Protein AF-0000000076627663 (afdb_homodimer)

Nearest PDB structures (foldseek):
  7jxy-assembly2_B  TM=9.330E-01  e=5.631E-22  Homo sapiens
  6ru7-assembly2_B  TM=9.036E-01  e=7.778E-22  Homo sapiens
  8vxd-assembly2_B  TM=8.989E-01  e=1.566E-21  Homo sapiens
  4kb8-assembly3_C  TM=8.930E-01  e=6.984E-22  Homo sapiens
  3uys-assembly6_C-3  TM=9.095E-01  e=4.127E-21  Homo sapiens

Organism: NCBI:txid5963

InterPro domains:
  IPR000719 Protein kinase domain [PF00069] (8-218)
  IPR000719 Protein kinase domain [PS50011] (8-263)
  IPR000719 Protein kinase domain [SM00220] (8-248)
  IPR011009 Protein kinase-like domain superfamily [SSF56112] (4-270)
  IPR050235 Casein kinase 1/Serine/threonine-protein kinase-like [PTHR11909] (21-325)

Solvent-accessible surface area (backbone atoms only — not comparable to full-atom values): 43032 Å² total; per-residue (Å²): 123,65,56,49,89,85,35,35,38,44,75,44,67,65,46,81,52,82,47,35,39,30,26,36,21,35,31,66,84,78,70,40,70,27,26,37,40,32,44,43,96,37,77,62,88,40,49,67,59,37,49,55,54,32,64,45,14,76,77,37,71,30,38,52,30,64,72,47,76,51,71,54,96,89,23,50,32,37,30,27,58,47,62,38,61,27,45,39,57,51,32,56,76,45,52,42,48,48,52,71,24,21,45,51,35,49,48,46,49,48,48,52,28,50,50,50,44,44,71,77,38,35,24,55,68,46,61,45,49,74,27,31,22,25,27,38,78,95,39,50,85,42,52,29,60,48,61,46,73,51,49,37,72,52,47,84,84,58,67,86,33,82,73,37,77,67,84,76,72,42,85,82,26,53,24,68,52,47,75,69,15,28,49,75,32,60,34,38,45,47,28,12,49,30,42,51,47,44,25,38,62,47,46,55,55,94,52,71,87,52,75,37,63,68,58,35,48,54,49,52,62,53,52,54,68,60,74,66,86,49,63,68,59,41,55,42,38,47,44,34,48,53,23,70,68,50,52,70,85,44,77,79,63,54,65,57,55,44,48,53,54,49,49,50,29,58,76,68,70,45,65,66,41,56,71,73,63,53,53,53,48,52,50,43,46,50,47,50,56,51,53,67,62,58,72,82,78,78,83,82,77,82,76,84,83,80,75,87,77,85,80,79,81,89,77,79,86,76,86,85,82,83,80,87,74,79,73,86,65,73,80,69,78,68,78,72,80,71,61,68,68,58,56,58,52,46,52,54,46,47,56,47,46,52,40,37,71,77,40,42,70,59,45,47,42,51,50,42,49,50,47,36,48,51,48,51,44,44,58,55,63,64,100,124,66,54,49,89,85,36,34,38,47,74,44,67,64,46,80,52,82,48,35,40,28,26,36,23,35,30,67,84,78,69,40,68,26,27,38,41,32,45,43,95,35,76,64,88,41,48,68,60,35,49,55,55,32,62,48,13,78,77,37,71,30,37,51,30,63,75,47,74,52,71,55,97,89,23,52,34,38,30,27,58,48,62,39,62,27,47,41,56,52,32,58,75,46,55,44,47,48,52,71,24,22,44,50,36,50,48,45,50,48,49,52,28,51,48,51,45,43,70,77,38,36,24,53,70,46,62,47,49,74,28,30,22,25,27,38,77,95,38,49,86,42,52,29,60,48,60,46,73,52,49,38,70,51,47,82,84,61,66,86,33,82,74,35,78,69,84,76,72,42,84,84,26,53,26,67,50,47,76,68,15,27,50,74,31,60,34,39,47,46,28,12,50,29,44,50,49,45,26,39,61,47,45,53,54,97,51,71,86,52,75,37,64,67,59,36,48,53,50,51,62,53,52,55,68,60,72,65,88,50,63,68,58,41,56,41,38,47,44,34,47,52,25,71,67,50,51,73,86,46,77,79,62,53,66,57,54,44,48,52,52,50,49,48,29,59,76,68,70,45,65,65,38,56,70,74,64,53,53,53,49,51,52,44,48,49,46,51,57,50,57,67,62,56,71,82,76,80,82,85,75,83,74,80,85,78,77,91,82,83,89,83,88,89,88,75,93,79,82,90,80,85,79,89,74,78,73,84,64,72,79,68,77,69,75,75,79,73,63,70,70,61,59,60,53,49,53,54,47,48,56,46,48,51,40,37,72,76,39,44,69,58,45,49,40,51,51,42,50,51,47,34,48,50,48,51,44,44,58,55,65,63,100

Radius of gyration: 31.17 Å; Cα contacts (8 Å, |Δi|>4): 1080; chains: 2; bounding box: 82×69×120 Å

Sequence (766 aa):
MEIFEERYQVVKPIARGCIYNVYKAIDNKTRGIVAVKVEKNHKNPNFARELEVINNGKSIHGLAKLLYQGITKGKRFIVMNYLGKSLESKFLKCHEKFSDGCVLRIADELLQGIENFHKIGYVHNNLKPKNILLGYSLNWQSLYLVGLSSVNSNIRNTHENEGYIEENINLLYSSTNVMKKITPSMRDDIESIAYILIHFHCGILPWKNSSSSIEVLKLKIEFASTKTNNHLFAALLNIINYAQSLEFNQEPDYKMLRNHLANFAKNKKVLRVYDWAISNDKIQKQLALDKSRIPISKHFGVKNDNKISELKDGNNCMKKRVRFGNMCQIKCGLTQSNNAEDCESKKLERVETEIMEDFPHMYNRMKILQQRKEFLEVLASSNMEIFEERYQVVKPIARGCIYNVYKAIDNKTRGIVAVKVEKNHKNPNFARELEVINNGKSIHGLAKLLYQGITKGKRFIVMNYLGKSLESKFLKCHEKFSDGCVLRIADELLQGIENFHKIGYVHNNLKPKNILLGYSLNWQSLYLVGLSSVNSNIRNTHENEGYIEENINLLYSSTNVMKKITPSMRDDIESIAYILIHFHCGILPWKNSSSSIEVLKLKIEFASTKTNNHLFAALLNIINYAQSLEFNQEPDYKMLRNHLANFAKNKKVLRVYDWAISNDKIQKQLALDKSRIPISKHFGVKNDNKISELKDGNNCMKKRVRFGNMCQIKCGLTQSNNAEDCESKKLERVETEIMEDFPHMYNRMKILQQRKEFLEVLASSN

pLDDT: mean 73.73, std 28.5, range [15.29, 98.75]

Secondary structure (DSSP, 8-state):
--EETTTEEEEEEEEE-SSEEEEEEEETTT--EEEEEEE-SSPPTTHHHHHHHHHGGGTSTTBPPEEEEEEETTEEEEEEE----BHHHHHHHTTT---HHHHHHHHHHHHHHHHHHHHTTEE-----GGGEEEPPGGGTTSEEE--GGG-EE--TT----BT---TT--TTT--HHHHTTBPP-HHHHHHHHHHHHHHHHHSS-TTTT---HHHHHHHHHHHHT---S-HHHHHHHHHHHHHHHS-TTPPP-HHHHHHHHHHHHHHHT-----HHHHHHHHHHHHHHHHHHT------------------------------------------S---HHHHHHHHHHHHHHHHHHH-HHHHHHHHHHHHHHHHHHHHHHT-/--EETTTEEEEEEEEE-SSEEEEEEEETTT--EEEEEEE-SSPPTTHHHHHHHHHGGGTSTTBPPEEEEEEETTEEEEEEE----BHHHHHHHTTT---HHHHHHHHHHHHHHHHHHHHTTEE-----GGGEEEPPGGGTTSEEE--GGG-EE--TT----BT---TT--TTT--HHHHTTBPP-HHHHHHHHHHHHHHHHHSS-TTTT---HHHHHHHHHHHHT---S-HHHHHHHHHHHHHHHS-TTPPP-HHHHHHHHHHHHHHTT-----HHHHHHHHHHHHHHHHHHS------------------------------------------S---THHHHHHHHHHHHHHHHHH-HHHHHHHHHHHHHHHHHHHHHHT-

Foldseek 3Di:
DDDDPVFWAFDAWDDDDPFWTKTWTAGNVVRDIKIKIKGDPDHQPCVVVQCVLQCCVVPFFQHWHWDDWDADPNITMTITHDFAAFQVVVCVVLLLAWDLLQLLLCLLQVLSNLLSSVVVFKDQQDDDRRQWTAGDDPRRSHIHGGDRSQIDGQDPPDDWDAQAADPDDDLQQFALCVLRNIDDASLRNQSSSLSRSLSRHQSDDPCNPPPDSVVSSVCLVVVLPADDPPDSNVLSSVSNVQSVPDDRNDDDPSVVNSVSSVVVCVVVVHHNDHPVVVVVVVVVVVVVVVVVPPPPDDDPPPDPDPDDDDDDDDPDPDDDPPDPDDPDPPCPPCPPPPDPVVVVVVVVVVVLVVCCVPPVSVSSNVVSVVSNVVVVVSVVVRD/DDADPVFWAFDAWDDDDPFWTKTWTAGNVVRDIKIKIKGDPDHQPCVVVQCVLQCCVVPFFQHWHWDDWDDDPNITMTITHDFAAFQVVVCVVLVLAWDLLQLLLCLLQVLRNLLSSVVVFKDQQDDDRRQWTAGDDPRRSHIHGGDRSQIDGQPPPDDWDAQAADPDDDLQQFALCVLRNIDDASLRNQSSSLSRSLSRHQSDDPCNPPPDSVVSSVCSVVVLPADDPDDSNVLSSVSNVQSVPDDRNDDDPSVVNSVSSVVVCVVVVHHNDRPVVVVVVVVVVVVVVVVVPPPPDDDPDPPPDPDDDDDDDDDDDDDDPPDPDDPDPPCPPCPPPPDPVVVVVVVVVVVLVVCCVPPVSVSSNVVSVVSNVVVVVSVVVRD

Structure (mmCIF, N/CA/C/O backbone):
data_AF-0000000076627663-model_v1
#
loop_
_entity.id
_entity.type
_entity.pdbx_description
1 polymer 'Casein kinase I'
#
loop_
_atom_site.group_PDB
_atom_site.id
_atom_site.type_symbol
_atom_site.label_atom_id
_atom_site.label_alt_id
_atom_site.label_comp_id
_atom_site.label_asym_id
_atom_site.label_entity_id
_atom_site.label_seq_id
_atom_site.pdbx_PDB_ins_code
_atom_site.Cartn_x
_atom_site.Cartn_y
_atom_site.Cartn_z
_atom_site.occupancy
_atom_site.B_iso_or_equiv
_atom_site.auth_seq_id
_atom_site.auth_comp_id
_atom_site.auth_asym_id
_atom_site.auth_atom_id
_atom_site.pdbx_PDB_model_num
ATOM 1 N N . MET A 1 1 ? -8.367 -10.602 24.172 1 50.47 1 MET A N 1
ATOM 2 C CA . MET A 1 1 ? -8.055 -11.531 23.094 1 50.47 1 MET A CA 1
ATOM 3 C C . MET A 1 1 ? -9.312 -11.875 22.297 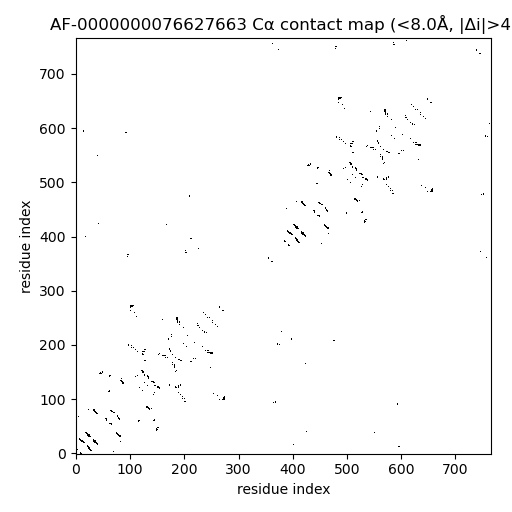1 50.47 1 MET A C 1
ATOM 5 O O . MET A 1 1 ? -10.352 -12.195 22.875 1 50.47 1 MET A O 1
ATOM 9 N N . GLU A 1 2 ? -9.469 -11.422 20.969 1 72.69 2 GLU A N 1
ATOM 10 C CA . GLU A 1 2 ? -10.648 -11.703 20.141 1 72.69 2 GLU A CA 1
ATOM 11 C C . GLU A 1 2 ? -10.711 -13.172 19.75 1 72.69 2 GLU A C 1
ATOM 13 O O . GLU A 1 2 ? -9.688 -13.789 19.453 1 72.69 2 GLU A O 1
ATOM 18 N N . ILE A 1 3 ? -11.742 -13.852 20.312 1 74.62 3 ILE A N 1
ATOM 19 C CA . ILE A 1 3 ? -11.977 -15.258 19.984 1 74.62 3 ILE A CA 1
ATOM 20 C C . ILE A 1 3 ? -13.141 -15.367 19 1 74.62 3 ILE A C 1
ATOM 22 O O . ILE A 1 3 ? -14.195 -14.766 19.203 1 74.62 3 ILE A O 1
ATOM 26 N N . PHE A 1 4 ? -12.812 -16.094 17.906 1 82.19 4 PHE A N 1
ATOM 27 C CA . PHE A 1 4 ? -13.836 -16.344 16.906 1 82.19 4 PHE A CA 1
ATOM 28 C C . PHE A 1 4 ? -14.531 -17.672 17.156 1 82.19 4 PHE A C 1
ATOM 30 O O . PHE A 1 4 ? -13.875 -18.703 17.359 1 82.19 4 PHE A O 1
ATOM 37 N N . GLU A 1 5 ? -15.883 -17.688 17.219 1 83.12 5 GLU A N 1
ATOM 38 C CA . GLU A 1 5 ? -16.734 -18.859 17.391 1 83.12 5 GLU A CA 1
ATOM 39 C C . GLU A 1 5 ? -16.344 -19.641 18.641 1 83.12 5 GLU A C 1
ATOM 41 O O . GLU A 1 5 ? -16.344 -20.875 18.641 1 83.12 5 GLU A O 1
ATOM 46 N N . GLU A 1 6 ? -15.758 -18.953 19.625 1 84.44 6 GLU A N 1
ATOM 47 C CA . GLU A 1 6 ? -15.328 -19.578 20.875 1 84.44 6 GLU A CA 1
ATOM 48 C C . GLU A 1 6 ? -14.344 -20.719 20.609 1 84.44 6 GLU A C 1
ATOM 50 O O . GLU A 1 6 ? -14.297 -21.688 21.375 1 84.44 6 GLU A O 1
ATOM 55 N N . ARG A 1 7 ? -13.781 -20.703 19.594 1 91 7 ARG A N 1
ATOM 56 C CA . ARG A 1 7 ? -12.891 -21.781 19.203 1 91 7 ARG A CA 1
ATOM 57 C C . ARG A 1 7 ? -11.539 -21.25 18.734 1 91 7 ARG A C 1
ATOM 59 O O . ARG A 1 7 ? -10.492 -21.75 19.141 1 91 7 ARG A O 1
ATOM 66 N N . TYR A 1 8 ? -11.562 -20.281 17.938 1 94.69 8 TYR A N 1
ATOM 67 C CA . TYR A 1 8 ? -10.328 -19.766 17.359 1 94.69 8 TYR A CA 1
ATOM 68 C C . TYR A 1 8 ? -9.836 -18.547 18.141 1 94.69 8 TYR A C 1
ATOM 70 O O . TYR A 1 8 ? -10.367 -17.438 17.969 1 94.69 8 TYR A O 1
ATOM 78 N N . GLN A 1 9 ? -8.828 -18.75 18.891 1 93.19 9 GLN A N 1
ATOM 79 C CA . GLN A 1 9 ? -8.289 -17.719 19.75 1 93.19 9 GLN A CA 1
ATOM 80 C C . GLN A 1 9 ? -7.223 -16.891 19.031 1 93.19 9 GLN A C 1
ATOM 82 O O . GLN A 1 9 ? -6.148 -17.406 18.703 1 93.19 9 GLN A O 1
ATOM 87 N N . VAL A 1 10 ? -7.48 -15.648 18.844 1 91.56 10 VAL A N 1
ATOM 88 C CA . VAL A 1 10 ? -6.582 -14.773 18.109 1 91.56 10 VAL A CA 1
ATOM 89 C C . VAL A 1 10 ? -5.305 -14.539 18.906 1 91.56 10 VAL A C 1
ATOM 91 O O . VAL A 1 10 ? -5.363 -14.273 20.109 1 91.56 10 VAL A O 1
ATOM 94 N N . VAL A 1 11 ? -4.195 -14.758 18.234 1 88.62 11 VAL A N 1
ATOM 95 C CA . VAL A 1 11 ? -2.891 -14.484 18.828 1 88.62 11 VAL A CA 1
ATOM 96 C C . VAL A 1 11 ? -2.416 -13.094 18.422 1 88.62 11 VAL A C 1
ATOM 98 O O . VAL A 1 11 ? -2.072 -12.281 19.281 1 88.62 11 VAL A O 1
ATOM 101 N N . LYS A 1 12 ? -2.445 -12.781 17.094 1 85.38 12 LYS A N 1
ATOM 102 C CA . LYS A 1 12 ? -1.993 -11.477 16.594 1 85.38 12 LYS A CA 1
ATOM 103 C C . LYS A 1 12 ? -2.443 -11.25 15.156 1 85.38 12 LYS A C 1
ATOM 105 O O . LYS A 1 12 ? -2.682 -12.211 14.422 1 85.38 12 LYS A O 1
ATOM 110 N N . PRO A 1 13 ? -2.545 -9.984 14.812 1 85.94 13 PRO A N 1
ATOM 111 C CA . PRO A 1 13 ? -2.754 -9.703 13.391 1 85.94 13 PRO A CA 1
ATOM 112 C C . PRO A 1 13 ? -1.523 -10.016 12.547 1 85.94 13 PRO A C 1
ATOM 114 O O . PRO A 1 13 ? -0.393 -9.781 12.984 1 85.94 13 PRO A O 1
ATOM 117 N N . ILE A 1 14 ? -1.709 -10.523 11.312 1 88.25 14 ILE A N 1
ATOM 118 C CA . ILE A 1 14 ? -0.548 -10.867 10.5 1 88.25 14 ILE A CA 1
ATOM 119 C C . ILE A 1 14 ? -0.649 -10.188 9.141 1 88.25 14 ILE A C 1
ATOM 121 O O . ILE A 1 14 ? 0.341 -10.094 8.406 1 88.25 14 ILE A O 1
ATOM 125 N N . ALA A 1 15 ? -1.799 -9.797 8.719 1 88.25 15 ALA A N 1
ATOM 126 C CA . ALA A 1 15 ? -1.96 -9.055 7.473 1 88.25 15 ALA A CA 1
ATOM 127 C C . ALA A 1 15 ? -3.17 -8.133 7.539 1 88.25 15 ALA A C 1
ATOM 129 O O . ALA A 1 15 ? -4.176 -8.453 8.172 1 88.25 15 ALA A O 1
ATOM 130 N N . ARG A 1 16 ? -2.965 -7.012 6.918 1 83.06 16 ARG A N 1
ATOM 131 C CA . ARG A 1 16 ? -4.043 -6.039 6.793 1 83.06 16 ARG A CA 1
ATOM 132 C C . ARG A 1 16 ? -4.215 -5.594 5.344 1 83.06 16 ARG A C 1
ATOM 134 O O . ARG A 1 16 ? -3.236 -5.246 4.68 1 83.06 16 ARG A O 1
ATOM 141 N N . GLY A 1 17 ? -5.434 -5.766 4.852 1 81.69 17 GLY A N 1
ATOM 142 C CA . GLY A 1 17 ? -5.734 -5.332 3.496 1 81.69 17 GLY A CA 1
ATOM 143 C C . GLY A 1 17 ? -6.961 -4.441 3.414 1 81.69 17 GLY A C 1
ATOM 144 O O . GLY A 1 17 ? -7.492 -4.012 4.438 1 81.69 17 GLY A O 1
ATOM 145 N N . CYS A 1 18 ? -7.301 -4.148 2.189 1 79.5 18 CYS A N 1
ATOM 146 C CA . CYS A 1 18 ? -8.445 -3.277 1.939 1 79.5 18 CYS A CA 1
ATOM 147 C C . CYS A 1 18 ? -9.75 -3.977 2.297 1 79.5 18 CYS A C 1
ATOM 149 O O . CYS A 1 18 ? -10.688 -3.34 2.775 1 79.5 18 CYS A O 1
ATOM 151 N N . ILE A 1 19 ? -9.727 -5.281 2.176 1 84.19 19 ILE A N 1
ATOM 152 C CA . ILE A 1 19 ? -10.977 -6.02 2.289 1 84.19 19 ILE A CA 1
ATOM 153 C C . ILE A 1 19 ? -10.961 -6.871 3.557 1 84.19 19 ILE A C 1
ATOM 155 O O . ILE A 1 19 ? -11.984 -7.035 4.219 1 84.19 19 ILE A O 1
ATOM 159 N N . TYR A 1 20 ? -9.711 -7.359 3.859 1 89.81 20 TYR A N 1
ATOM 160 C CA . TYR A 1 20 ? -9.633 -8.328 4.945 1 89.81 20 TYR A CA 1
ATOM 161 C C . TYR A 1 20 ? -8.555 -7.945 5.949 1 89.81 20 TYR A C 1
ATOM 163 O O . TYR A 1 20 ? -7.551 -7.328 5.586 1 89.81 20 TYR A O 1
ATOM 171 N N . ASN A 1 21 ? -8.859 -8.352 7.156 1 87.94 21 ASN A N 1
ATOM 172 C CA . ASN A 1 21 ? -7.805 -8.539 8.141 1 87.94 21 ASN A CA 1
ATOM 173 C C . ASN A 1 21 ? -7.52 -10.016 8.383 1 87.94 21 ASN A C 1
ATOM 175 O O . ASN A 1 21 ? -8.445 -10.836 8.422 1 87.94 21 ASN A O 1
ATOM 179 N N . VAL A 1 22 ? -6.301 -10.336 8.492 1 93.06 22 VAL A N 1
ATOM 180 C CA . VAL A 1 22 ? -5.934 -11.727 8.727 1 93.06 22 VAL A CA 1
ATOM 181 C C . VAL A 1 22 ? -5.199 -11.852 10.062 1 93.06 22 VAL A C 1
ATOM 183 O O . VAL A 1 22 ? -4.324 -11.039 10.375 1 93.06 22 VAL A O 1
ATOM 186 N N . TYR A 1 23 ? -5.559 -12.906 10.82 1 91.81 23 TYR A N 1
ATOM 187 C CA . TYR A 1 23 ? -5 -13.125 12.148 1 91.81 23 TYR A CA 1
ATOM 188 C C . TYR A 1 23 ? -4.387 -14.516 12.258 1 91.81 23 TYR A C 1
ATOM 190 O O . TYR A 1 23 ? -4.906 -15.477 11.688 1 91.81 23 TYR A O 1
ATOM 198 N N . LYS A 1 24 ? -3.295 -14.523 12.977 1 94.06 24 LYS A N 1
ATOM 199 C CA . LYS A 1 24 ? -2.828 -15.805 13.508 1 94.06 24 LYS A CA 1
ATOM 200 C C . LYS A 1 24 ? -3.656 -16.234 14.719 1 94.06 24 LYS A C 1
ATOM 202 O O . LYS A 1 24 ? -3.912 -15.422 15.617 1 94.06 24 LYS A O 1
ATOM 207 N N . ALA A 1 25 ? -4.098 -17.453 14.727 1 95.81 25 ALA A N 1
ATOM 208 C CA . ALA A 1 25 ? -4.949 -17.922 15.82 1 95.81 25 ALA A CA 1
ATOM 209 C C . ALA A 1 25 ? -4.629 -19.359 16.172 1 95.81 25 ALA A C 1
ATOM 211 O O . ALA A 1 25 ? -3.936 -20.062 15.43 1 95.81 25 ALA A O 1
ATOM 212 N N . ILE A 1 26 ? -5.09 -19.703 17.359 1 95.88 26 ILE A N 1
ATOM 213 C CA . ILE A 1 26 ? -4.984 -21.078 17.844 1 95.88 26 ILE A CA 1
ATOM 214 C C . ILE A 1 26 ? -6.363 -21.734 17.828 1 95.88 26 ILE A C 1
ATOM 216 O O . ILE A 1 26 ? -7.324 -21.172 18.359 1 95.88 26 ILE A O 1
ATOM 220 N N . ASP A 1 27 ? -6.453 -22.859 17.109 1 94.69 27 ASP A N 1
ATOM 221 C CA . ASP A 1 27 ? -7.66 -23.672 17.188 1 94.69 27 ASP A CA 1
ATOM 222 C C . ASP A 1 27 ? -7.734 -24.422 18.516 1 94.69 27 ASP A C 1
ATOM 224 O O . ASP A 1 27 ? -7.004 -25.391 18.734 1 94.69 27 ASP A O 1
ATOM 228 N N . ASN A 1 28 ? -8.648 -24.031 19.328 1 93.19 28 ASN A N 1
ATOM 229 C CA . ASN A 1 28 ? -8.734 -24.594 20.672 1 93.19 28 ASN A CA 1
ATOM 230 C C . ASN A 1 28 ? -9.164 -26.047 20.641 1 93.19 28 ASN A C 1
ATOM 232 O O . ASN A 1 28 ? -8.969 -26.781 21.625 1 93.19 28 ASN A O 1
ATOM 236 N N . LYS A 1 29 ? -9.812 -26.406 19.609 1 93.12 29 LYS A N 1
ATOM 237 C CA . LYS A 1 29 ? -10.211 -27.797 19.469 1 93.12 29 LYS A CA 1
ATOM 238 C C . LYS A 1 29 ? -9.023 -28.672 19.078 1 93.12 29 LYS A C 1
ATOM 240 O O . LYS A 1 29 ? -8.797 -29.719 19.688 1 93.12 29 LYS A O 1
ATOM 245 N N . THR A 1 30 ? -8.188 -28.297 18.125 1 92.94 30 THR A N 1
ATOM 246 C CA . THR A 1 30 ? -7.09 -29.094 17.609 1 92.94 30 THR A CA 1
ATOM 247 C C . THR A 1 30 ? -5.762 -28.656 18.219 1 92.94 30 THR A C 1
ATOM 249 O O . THR A 1 30 ? -4.758 -29.359 18.109 1 92.94 30 THR A O 1
ATOM 252 N N . ARG A 1 31 ? -5.656 -27.469 18.828 1 92.5 31 ARG A N 1
ATOM 253 C CA . ARG A 1 31 ? -4.465 -26.844 19.391 1 92.5 31 ARG A CA 1
ATOM 254 C C . ARG A 1 31 ? -3.459 -26.484 18.312 1 92.5 31 ARG A C 1
ATOM 256 O O . ARG A 1 31 ? -2.283 -26.25 18.594 1 92.5 31 ARG A O 1
ATOM 263 N N . GLY A 1 32 ? -3.881 -26.562 17.156 1 94.31 32 GLY A N 1
ATOM 264 C CA . GLY A 1 32 ? -3.039 -26.156 16.047 1 94.31 32 GLY A CA 1
ATOM 265 C C . GLY A 1 32 ? -3.133 -24.688 15.719 1 94.31 32 GLY A C 1
ATOM 266 O O . GLY A 1 32 ? -4.078 -24.016 16.141 1 94.31 32 GLY A O 1
ATOM 267 N N . ILE A 1 33 ? -2.09 -24.219 14.953 1 96.19 33 ILE A N 1
ATOM 268 C CA . ILE A 1 33 ? -2.074 -22.828 14.516 1 96.19 33 ILE A CA 1
ATOM 269 C C . ILE A 1 33 ? -2.85 -22.688 13.203 1 96.19 33 ILE A C 1
ATOM 271 O O . ILE A 1 33 ? -2.689 -23.5 12.297 1 96.19 33 ILE A O 1
ATOM 275 N N . VAL A 1 34 ? -3.719 -21.641 13.164 1 97.19 34 VAL A N 1
ATOM 276 C CA . VAL A 1 34 ? -4.531 -21.406 11.977 1 97.19 34 VAL A CA 1
ATOM 277 C C . VAL A 1 34 ? -4.535 -19.906 11.641 1 97.19 34 VAL A C 1
ATOM 279 O O . VAL A 1 34 ? -4.027 -19.094 12.414 1 97.19 34 VAL A O 1
ATOM 282 N N . ALA A 1 35 ? -4.973 -19.562 10.422 1 97.06 35 ALA A N 1
ATOM 283 C CA . ALA A 1 35 ? -5.176 -18.188 10.016 1 97.06 35 ALA A CA 1
AT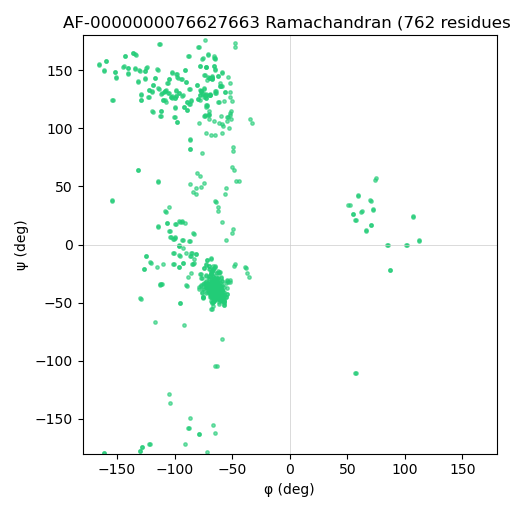OM 284 C C . ALA A 1 35 ? -6.664 -17.859 9.914 1 97.06 35 ALA A C 1
ATOM 286 O O . ALA A 1 35 ? -7.434 -18.625 9.328 1 97.06 35 ALA A O 1
ATOM 287 N N . VAL A 1 36 ? -6.988 -16.766 10.484 1 96.31 36 VAL A N 1
ATOM 288 C CA . VAL A 1 36 ? -8.367 -16.297 10.422 1 96.31 36 VAL A CA 1
ATOM 289 C C . VAL A 1 36 ? -8.453 -15.031 9.57 1 96.31 36 VAL A C 1
ATOM 291 O O . VAL A 1 36 ? -7.82 -14.023 9.891 1 96.31 36 VAL A O 1
ATOM 294 N N . LYS A 1 37 ? -9.117 -15.102 8.469 1 95.06 37 LYS A N 1
ATOM 295 C CA . LYS A 1 37 ? -9.359 -13.984 7.566 1 95.06 37 LYS A CA 1
ATOM 296 C C . LYS A 1 37 ? -10.75 -13.398 7.766 1 95.06 37 LYS A C 1
ATOM 298 O O . LYS A 1 37 ? -11.75 -14.086 7.543 1 95.06 37 LYS A O 1
ATOM 303 N N . VAL A 1 38 ? -10.805 -12.125 8.164 1 92.62 38 VAL A N 1
ATOM 304 C CA . VAL A 1 38 ? -12.078 -11.492 8.531 1 92.62 38 VAL A CA 1
ATOM 305 C C . VAL A 1 38 ? -12.344 -10.305 7.613 1 92.62 38 VAL A C 1
ATOM 307 O O . VAL A 1 38 ? -11.461 -9.461 7.41 1 92.62 38 VAL A O 1
ATOM 310 N N . GLU A 1 39 ? -13.523 -10.25 7.086 1 89.31 39 GLU A N 1
ATOM 311 C CA . GLU A 1 39 ? -13.906 -9.117 6.242 1 89.31 39 GLU A CA 1
ATOM 312 C C . GLU A 1 39 ? -14.008 -7.832 7.055 1 89.31 39 GLU A C 1
ATOM 314 O O . GLU A 1 39 ? -14.438 -7.852 8.211 1 89.31 39 GLU A O 1
ATOM 319 N N . LYS A 1 40 ? -13.617 -6.816 6.449 1 83.31 40 LYS A N 1
ATOM 320 C CA . LYS A 1 40 ? -13.82 -5.504 7.047 1 83.31 40 LYS A CA 1
ATOM 321 C C . LYS A 1 40 ? -15.258 -5.031 6.863 1 83.31 40 LYS A C 1
ATOM 323 O O . LYS A 1 40 ? -16.172 -5.848 6.727 1 83.31 40 LYS A O 1
ATOM 328 N N . ASN A 1 41 ? -15.508 -3.773 7.035 1 74.56 41 ASN A N 1
ATOM 329 C CA . ASN A 1 41 ? -16.875 -3.246 7.016 1 74.56 41 ASN A CA 1
ATOM 330 C C . ASN A 1 41 ? -17.5 -3.365 5.633 1 74.56 41 ASN A C 1
ATOM 332 O O . ASN A 1 41 ? -18.719 -3.529 5.508 1 74.56 41 ASN A O 1
ATOM 336 N N . HIS A 1 42 ? -16.609 -3.482 4.648 1 72.12 42 HIS A N 1
ATOM 337 C CA . HIS A 1 42 ? -17.141 -3.617 3.299 1 72.12 42 HIS A CA 1
ATOM 338 C C . HIS A 1 42 ? -17.078 -5.062 2.82 1 72.12 42 HIS A C 1
ATOM 340 O O . HIS A 1 42 ? -16.031 -5.711 2.939 1 72.12 42 HIS A O 1
ATOM 346 N N . LYS A 1 43 ? -18.219 -5.492 2.41 1 77.19 43 LYS A N 1
ATOM 347 C CA . LYS A 1 43 ? -18.312 -6.887 1.978 1 77.19 43 LYS A CA 1
ATOM 348 C C . LYS A 1 43 ? -17.656 -7.078 0.608 1 77.19 43 LYS A C 1
ATOM 350 O O . LYS A 1 43 ? -17.828 -6.25 -0.287 1 77.19 43 LYS A O 1
ATOM 355 N N . ASN A 1 44 ? -16.906 -8.07 0.502 1 80.12 44 ASN A N 1
ATOM 356 C CA . ASN A 1 44 ? -16.328 -8.469 -0.775 1 80.12 44 ASN A CA 1
ATOM 357 C C . ASN A 1 44 ? -17.375 -9.086 -1.7 1 80.12 44 ASN A C 1
ATOM 359 O O . ASN A 1 44 ? -17.938 -10.141 -1.396 1 80.12 44 ASN A O 1
ATOM 363 N N . PRO A 1 45 ? -17.578 -8.469 -2.807 1 78.88 45 PRO A N 1
ATOM 364 C CA . PRO A 1 45 ? -18.547 -9.039 -3.73 1 78.88 45 PRO A CA 1
ATOM 365 C C . PRO A 1 45 ? -18.109 -10.398 -4.285 1 78.88 45 PRO A C 1
ATOM 367 O O . PRO A 1 45 ? -18.953 -11.203 -4.688 1 78.88 45 PRO A O 1
ATOM 370 N N . ASN A 1 46 ? -16.859 -10.719 -4.242 1 85.69 46 ASN A N 1
ATOM 371 C CA . ASN A 1 46 ? -16.328 -11.945 -4.812 1 85.69 46 ASN A CA 1
ATOM 372 C C . ASN A 1 46 ? -16.125 -13.023 -3.746 1 85.69 46 ASN A C 1
ATOM 374 O O . ASN A 1 46 ? -15.477 -14.039 -3.992 1 85.69 46 ASN A O 1
ATOM 378 N N . PHE A 1 47 ? -16.766 -12.852 -2.615 1 90.44 47 PHE A N 1
ATOM 379 C CA . PHE A 1 47 ? -16.531 -13.75 -1.491 1 90.44 47 PHE A CA 1
ATOM 380 C C . PHE A 1 47 ? -16.906 -15.188 -1.858 1 90.44 47 PHE A C 1
ATOM 382 O O . PHE A 1 47 ? -16.188 -16.125 -1.516 1 90.44 47 PHE A O 1
ATOM 389 N N . ALA A 1 48 ? -17.984 -15.375 -2.566 1 89.81 48 ALA A N 1
ATOM 390 C CA . ALA A 1 48 ? -18.438 -16.719 -2.951 1 89.81 48 ALA A CA 1
ATOM 391 C C . ALA A 1 48 ? -17.422 -17.406 -3.848 1 89.81 48 ALA A C 1
ATOM 393 O O . ALA A 1 48 ? -17.125 -18.578 -3.666 1 89.81 48 ALA A O 1
ATOM 394 N N . ARG A 1 49 ? -16.875 -16.719 -4.777 1 89.94 49 ARG A N 1
ATOM 395 C CA . ARG A 1 49 ? -15.875 -17.266 -5.676 1 89.94 49 ARG A CA 1
ATOM 396 C C . ARG A 1 49 ? -14.586 -17.594 -4.93 1 89.94 49 ARG A C 1
ATOM 398 O O . ARG A 1 49 ? -13.953 -18.625 -5.18 1 89.94 49 ARG A O 1
ATOM 405 N N . GLU A 1 50 ? -14.219 -16.641 -4.094 1 91.81 50 GLU A N 1
ATOM 406 C CA . GLU A 1 50 ? -13.047 -16.891 -3.262 1 91.81 50 GLU A CA 1
ATOM 407 C C . GLU A 1 50 ? -13.195 -18.188 -2.469 1 91.81 50 GLU A C 1
ATOM 409 O O . GLU A 1 50 ? -12.258 -18.984 -2.4 1 91.81 50 GLU A O 1
ATOM 414 N N . LEU A 1 51 ? -14.375 -18.422 -1.924 1 92.75 51 LEU A N 1
ATOM 415 C CA . LEU A 1 51 ? -14.648 -19.609 -1.131 1 92.75 51 LEU A CA 1
ATOM 416 C C . LEU A 1 51 ? -14.586 -20.859 -1.997 1 92.75 51 LEU A C 1
ATOM 418 O O . LEU A 1 51 ? -14.094 -21.906 -1.556 1 92.75 51 LEU A O 1
ATOM 422 N N . GLU A 1 52 ? -15.062 -20.734 -3.152 1 91.56 52 GLU A N 1
ATOM 423 C CA . GLU A 1 52 ? -15.031 -21.875 -4.074 1 91.56 52 GLU A CA 1
ATOM 424 C C . GLU A 1 52 ? -13.602 -22.281 -4.398 1 91.56 52 GLU A C 1
ATOM 426 O O . GLU A 1 52 ? -13.289 -23.469 -4.453 1 91.56 52 GLU A O 1
ATOM 431 N N . VAL A 1 53 ? -12.797 -21.312 -4.57 1 92.56 53 VAL A N 1
ATOM 432 C CA . VAL A 1 53 ? -11.406 -21.578 -4.895 1 92.56 53 VAL A CA 1
ATOM 433 C C . VAL A 1 53 ? -10.711 -22.234 -3.701 1 92.56 53 VAL A C 1
ATOM 435 O O . VAL A 1 53 ? -10.078 -23.281 -3.842 1 92.56 53 VAL A O 1
ATOM 438 N N . ILE A 1 54 ? -10.875 -21.641 -2.566 1 93.06 54 ILE A N 1
ATOM 439 C CA . ILE A 1 54 ? -10.156 -22.109 -1.389 1 93.06 54 ILE A CA 1
ATOM 440 C C . ILE A 1 54 ? -10.648 -23.5 -0.999 1 93.06 54 ILE A C 1
ATOM 442 O O . ILE A 1 54 ? -9.891 -24.312 -0.441 1 93.06 54 ILE A O 1
ATOM 446 N N . ASN A 1 55 ? -11.875 -23.75 -1.293 1 92 55 ASN A N 1
ATOM 447 C CA . ASN A 1 55 ? -12.445 -25.062 -1.003 1 92 55 ASN A CA 1
ATOM 448 C C . ASN A 1 55 ? -11.719 -26.172 -1.764 1 92 55 ASN A C 1
ATOM 450 O O . ASN A 1 55 ? -11.773 -27.344 -1.376 1 92 55 ASN A O 1
ATOM 454 N N . ASN A 1 56 ? -11.109 -25.828 -2.812 1 87.94 56 ASN A N 1
ATOM 455 C CA . ASN A 1 56 ? -10.328 -26.797 -3.574 1 87.94 56 ASN A CA 1
ATOM 456 C C . ASN A 1 56 ? -8.945 -27.016 -2.963 1 87.94 56 ASN A C 1
ATOM 458 O O . ASN A 1 56 ? -8.203 -27.891 -3.387 1 87.94 56 ASN A O 1
ATOM 462 N N . GLY A 1 57 ? -8.562 -26.25 -1.998 1 84.25 57 GLY A N 1
ATOM 463 C CA . GLY A 1 57 ? -7.23 -26.219 -1.427 1 84.25 57 GLY A CA 1
ATOM 464 C C . GLY A 1 57 ? -6.844 -27.516 -0.738 1 84.25 57 GLY A C 1
ATOM 465 O O . GLY A 1 57 ? -5.656 -27.781 -0.539 1 84.25 57 GLY A O 1
ATOM 466 N N . LYS A 1 58 ? -7.77 -28.281 -0.405 1 81.31 58 LYS A N 1
ATOM 467 C CA . LYS A 1 58 ? -7.465 -29.562 0.22 1 81.31 58 LYS A CA 1
ATOM 468 C C . LYS A 1 58 ? -6.773 -30.5 -0.763 1 81.31 58 LYS A C 1
ATOM 470 O O . LYS A 1 58 ? -5.938 -31.312 -0.367 1 81.31 58 LYS A O 1
ATOM 475 N N . SER A 1 59 ? -6.941 -30.281 -1.988 1 84.25 59 SER A N 1
ATOM 476 C CA . SER A 1 59 ? -6.469 -31.234 -2.977 1 84.25 59 SER A CA 1
ATOM 477 C C . SER A 1 59 ? -5.461 -30.609 -3.93 1 84.25 59 SER A C 1
ATOM 479 O O . SER A 1 59 ? -4.727 -31.312 -4.621 1 84.25 59 SER A O 1
ATOM 481 N N . ILE A 1 60 ? -5.453 -29.422 -3.904 1 88.38 60 ILE A N 1
ATOM 482 C CA . ILE A 1 60 ? -4.625 -28.766 -4.91 1 88.38 60 ILE A CA 1
ATOM 483 C C . ILE A 1 60 ? -3.414 -28.109 -4.242 1 88.38 60 ILE A C 1
ATOM 485 O O . ILE A 1 60 ? -3.559 -27.297 -3.328 1 88.38 60 ILE A O 1
ATOM 489 N N . HIS A 1 61 ? -2.307 -28.531 -4.766 1 89.06 61 HIS A N 1
ATOM 490 C CA . HIS A 1 61 ? -1.053 -27.953 -4.285 1 89.06 61 HIS A CA 1
ATOM 491 C C . HIS A 1 61 ? -0.969 -26.469 -4.598 1 89.06 61 HIS A C 1
ATOM 493 O O . HIS A 1 61 ? -1.353 -26.031 -5.688 1 89.06 61 HIS A O 1
ATOM 499 N N . GLY A 1 62 ? -0.589 -25.656 -3.574 1 92.31 62 GLY A N 1
ATOM 500 C CA . GLY A 1 62 ? -0.378 -24.234 -3.801 1 92.31 62 GLY A CA 1
ATOM 501 C C . GLY A 1 62 ? -1.539 -23.375 -3.336 1 92.31 62 GLY A C 1
ATOM 502 O O . GLY A 1 62 ? -1.499 -22.156 -3.455 1 92.31 62 GLY A O 1
ATOM 503 N N . LEU A 1 63 ? -2.566 -24.047 -2.807 1 95.31 63 LEU A N 1
ATOM 504 C CA . LEU A 1 63 ? -3.715 -23.328 -2.262 1 95.31 63 LEU A CA 1
ATOM 505 C C . LEU A 1 63 ? -3.855 -23.578 -0.765 1 95.31 63 LEU A C 1
ATOM 507 O O . LEU A 1 63 ? -3.551 -24.688 -0.286 1 95.31 63 LEU A O 1
ATOM 511 N N . ALA A 1 64 ? -4.273 -22.516 -0.091 1 95.5 64 ALA A N 1
ATOM 512 C CA . ALA A 1 64 ? -4.586 -22.703 1.324 1 95.5 64 ALA A CA 1
ATOM 513 C C . ALA A 1 64 ? -5.793 -23.625 1.507 1 95.5 64 ALA A C 1
ATOM 515 O O . ALA A 1 64 ? -6.645 -23.719 0.62 1 95.5 64 ALA A O 1
ATOM 516 N N . LYS A 1 65 ? -5.836 -24.266 2.619 1 94.88 65 LYS A N 1
ATOM 517 C CA . LYS A 1 65 ? -6.926 -25.188 2.918 1 94.88 65 LYS A CA 1
ATOM 518 C C . LYS A 1 65 ? -7.984 -24.531 3.793 1 94.88 65 LYS A C 1
ATOM 520 O O . LYS A 1 65 ? -7.672 -23.984 4.855 1 94.88 65 LYS A O 1
ATOM 525 N N . LEU A 1 66 ? -9.203 -24.625 3.346 1 96 66 LEU A N 1
ATOM 526 C CA . LEU A 1 66 ? -10.312 -24.109 4.133 1 96 66 LEU A CA 1
ATOM 527 C C . LEU A 1 66 ? -10.641 -25.047 5.289 1 96 66 LEU A C 1
ATOM 529 O O . LEU A 1 66 ? -10.812 -26.25 5.094 1 96 66 LEU A O 1
ATOM 533 N N . LEU A 1 67 ? -10.727 -24.484 6.445 1 95.12 67 LEU A N 1
ATOM 534 C CA . LEU A 1 67 ? -11.016 -25.281 7.629 1 95.12 67 LEU A CA 1
ATOM 535 C C . LEU A 1 67 ? -12.398 -24.969 8.18 1 95.12 67 LEU A C 1
ATOM 537 O O . LEU A 1 67 ? -13.062 -25.828 8.742 1 95.12 67 LEU A O 1
ATOM 541 N N . TYR A 1 68 ? -12.812 -23.703 8.062 1 94.81 68 TYR A N 1
ATOM 542 C CA . TYR A 1 68 ? -14.094 -23.266 8.602 1 94.81 68 TYR A CA 1
ATOM 543 C C . TYR A 1 68 ? -14.539 -21.953 7.965 1 94.81 68 TYR A C 1
ATOM 545 O O . TYR A 1 68 ? -13.719 -21.203 7.445 1 94.81 68 TYR A O 1
ATOM 553 N N . GLN A 1 69 ? -15.789 -21.75 7.852 1 94.56 69 GLN A N 1
ATOM 554 C CA . GLN A 1 69 ? -16.375 -20.469 7.461 1 94.56 69 GLN A CA 1
ATOM 555 C C . GLN A 1 69 ? -17.5 -20.078 8.406 1 94.56 69 GLN A C 1
ATOM 557 O O . GLN A 1 69 ? -18.25 -20.938 8.891 1 94.56 69 GLN A O 1
ATOM 562 N N . GLY A 1 70 ? -17.594 -18.781 8.75 1 93.12 70 GLY A N 1
ATOM 563 C CA . GLY A 1 70 ? -18.641 -18.328 9.648 1 93.12 70 GLY A CA 1
ATOM 564 C C . GLY A 1 70 ? -18.875 -16.828 9.578 1 93.12 70 GLY A C 1
ATOM 565 O O . GLY A 1 70 ? -18.375 -16.156 8.672 1 93.12 70 GLY A O 1
ATOM 566 N N . ILE A 1 71 ? -19.828 -16.312 10.391 1 91.19 71 ILE A N 1
ATOM 567 C CA . ILE A 1 71 ? -20.156 -14.891 10.539 1 91.19 71 ILE A CA 1
ATOM 568 C C . ILE A 1 71 ? -20 -14.484 12 1 91.19 71 ILE A C 1
ATOM 570 O O . ILE A 1 71 ? -20.422 -15.211 12.906 1 91.19 71 ILE A O 1
ATOM 574 N N . THR A 1 72 ? -19.25 -13.477 12.219 1 84.44 72 THR A N 1
ATOM 575 C CA . THR A 1 72 ? -19.109 -12.906 13.555 1 84.44 7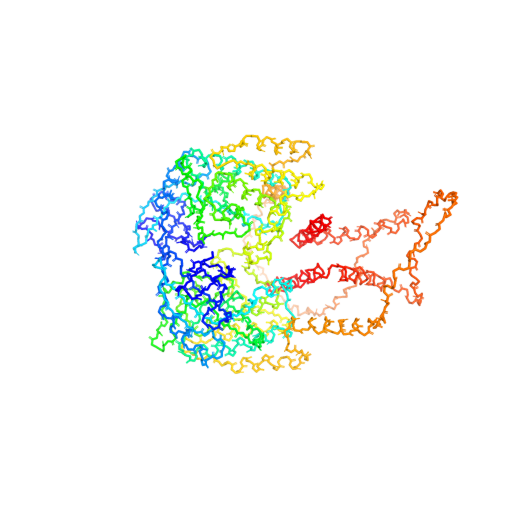2 THR A CA 1
ATOM 576 C C . THR A 1 72 ? -19.328 -11.398 13.531 1 84.44 72 THR A C 1
ATOM 578 O O . THR A 1 72 ? -18.688 -10.68 12.758 1 84.44 72 THR A O 1
ATOM 581 N N . LYS A 1 73 ? -20.203 -10.914 14.398 1 83 73 LYS A N 1
ATOM 582 C CA . LYS A 1 73 ? -20.5 -9.492 14.484 1 83 73 LYS A CA 1
ATOM 583 C C . LYS A 1 73 ? -20.859 -8.922 13.109 1 83 73 LYS A C 1
ATOM 585 O O . LYS A 1 73 ? -20.344 -7.871 12.719 1 83 73 LYS A O 1
ATOM 590 N N . GLY A 1 74 ? -21.516 -9.773 12.305 1 86.56 74 GLY A N 1
ATOM 591 C CA . GLY A 1 74 ? -22.016 -9.344 11.016 1 86.56 74 GLY A CA 1
ATOM 592 C C . GLY A 1 74 ? -20.984 -9.414 9.906 1 86.56 74 GLY A C 1
ATOM 593 O O . GLY A 1 74 ? -21.266 -9.055 8.766 1 86.56 74 GLY A O 1
ATOM 594 N N . LYS A 1 75 ? -19.812 -9.844 10.328 1 89.19 75 LYS A N 1
ATOM 595 C CA . LYS A 1 75 ? -18.75 -9.945 9.336 1 89.19 75 LYS A CA 1
ATOM 596 C C . LYS A 1 75 ? -18.422 -11.398 9.016 1 89.19 75 LYS A C 1
ATOM 598 O O . LYS A 1 75 ? -18.344 -12.234 9.922 1 89.19 75 LYS A O 1
ATOM 603 N N . ARG A 1 76 ? -18.359 -11.711 7.77 1 93.69 76 ARG A N 1
ATOM 604 C CA . ARG A 1 76 ? -17.969 -13.047 7.352 1 93.69 76 ARG A CA 1
ATOM 605 C C . ARG A 1 76 ? -16.484 -13.297 7.625 1 93.69 76 ARG A C 1
ATOM 607 O O . ARG A 1 76 ? -15.664 -12.391 7.496 1 93.69 76 ARG A O 1
ATOM 614 N N . PHE A 1 77 ? -16.141 -14.477 8.008 1 94.62 77 PHE A N 1
ATOM 615 C CA . PHE A 1 77 ? -14.742 -14.836 8.195 1 94.62 77 PHE A CA 1
ATOM 616 C C . PHE A 1 77 ? -14.5 -16.281 7.77 1 94.62 77 PHE A C 1
ATOM 618 O O . PHE A 1 77 ? -15.43 -17.078 7.711 1 94.62 77 PHE A O 1
ATOM 625 N N . ILE A 1 78 ? -13.281 -16.594 7.367 1 95.69 78 ILE A N 1
ATOM 626 C CA . ILE A 1 78 ? -12.875 -17.953 7.047 1 95.69 78 ILE A CA 1
ATOM 627 C C . ILE A 1 78 ? -11.633 -18.328 7.859 1 95.69 78 ILE A C 1
ATOM 629 O O . ILE A 1 78 ? -10.852 -17.453 8.242 1 95.69 78 ILE A O 1
ATOM 633 N N . VAL A 1 79 ? -11.547 -19.594 8.148 1 96.5 79 VAL A N 1
ATOM 634 C CA . VAL A 1 79 ? -10.375 -20.156 8.82 1 96.5 79 VAL A CA 1
ATOM 635 C C . VAL A 1 79 ? -9.625 -21.062 7.855 1 96.5 79 VAL A C 1
ATOM 637 O O . VAL A 1 79 ? -10.227 -21.906 7.188 1 96.5 79 VAL A O 1
ATOM 640 N N . MET A 1 80 ? -8.344 -20.859 7.746 1 96.94 80 MET A N 1
ATOM 641 C CA . MET A 1 80 ? -7.492 -21.641 6.859 1 96.94 80 MET A CA 1
ATOM 642 C C . MET A 1 80 ? -6.219 -22.094 7.574 1 96.94 80 MET A C 1
ATOM 644 O O . MET A 1 80 ? -5.918 -21.609 8.672 1 96.94 80 MET A O 1
ATOM 648 N N . ASN A 1 81 ? -5.582 -23.047 6.996 1 95.75 81 ASN A N 1
ATOM 649 C CA . ASN A 1 81 ? -4.285 -23.406 7.559 1 95.75 81 ASN A CA 1
ATOM 650 C C . ASN A 1 81 ? -3.32 -22.219 7.562 1 95.75 81 ASN A C 1
ATOM 652 O O . ASN A 1 81 ? -3.359 -21.375 6.664 1 95.75 81 ASN A O 1
ATOM 656 N N . TYR A 1 82 ? -2.488 -22.219 8.531 1 96.62 82 TYR A N 1
ATOM 657 C CA . TYR A 1 82 ? -1.512 -21.156 8.688 1 96.62 82 TYR A CA 1
ATOM 658 C C . TYR A 1 82 ? -0.349 -21.328 7.715 1 96.62 82 TYR A C 1
ATOM 660 O O . TYR A 1 82 ? 0.195 -22.438 7.582 1 96.62 82 TYR A O 1
ATOM 668 N N . LEU A 1 83 ? 0.025 -20.297 7.039 1 96.75 83 LEU A N 1
ATOM 669 C CA . LEU A 1 83 ? 1.12 -20.312 6.074 1 96.75 83 LEU A CA 1
ATOM 670 C C . LEU A 1 83 ? 2.287 -19.469 6.559 1 96.75 83 LEU A C 1
ATOM 672 O O . LEU A 1 83 ? 2.189 -18.797 7.594 1 96.75 83 LEU A O 1
ATOM 676 N N . GLY A 1 84 ? 3.381 -19.547 5.809 1 94.56 84 GLY A N 1
ATOM 677 C CA . GLY A 1 84 ? 4.598 -18.844 6.184 1 94.56 84 GLY A CA 1
ATOM 678 C C . GLY A 1 84 ? 4.652 -17.438 5.652 1 94.56 84 GLY A C 1
ATOM 679 O O . GLY A 1 84 ? 3.617 -16.812 5.41 1 94.56 84 GLY A O 1
ATOM 680 N N . LYS A 1 85 ? 5.855 -16.891 5.547 1 93.06 85 LYS A N 1
ATOM 681 C CA . LYS A 1 85 ? 6.098 -15.5 5.145 1 93.06 85 LYS A CA 1
ATOM 682 C C . LYS A 1 85 ? 5.832 -15.312 3.652 1 93.06 85 LYS A C 1
ATOM 684 O O . LYS A 1 85 ? 5.969 -16.25 2.865 1 93.06 85 LYS A O 1
ATOM 689 N N . SER A 1 86 ? 5.477 -14.094 3.363 1 95.44 86 SER A N 1
ATOM 690 C CA . SER A 1 86 ? 5.273 -13.75 1.96 1 95.44 86 SER A CA 1
ATOM 691 C C . SER A 1 86 ? 6.602 -13.586 1.233 1 95.44 86 SER A C 1
ATOM 693 O O . SER A 1 86 ? 7.633 -13.336 1.863 1 95.44 86 SER A O 1
ATOM 695 N N . LEU A 1 87 ? 6.57 -13.672 -0.075 1 97 87 LEU A N 1
ATOM 696 C CA . LEU A 1 87 ? 7.766 -13.391 -0.863 1 97 87 LEU A CA 1
ATOM 697 C C . LEU A 1 87 ? 8.164 -11.93 -0.739 1 97 87 LEU A C 1
ATOM 699 O O . LEU A 1 87 ? 9.352 -11.594 -0.808 1 97 87 LEU A O 1
ATOM 703 N N . GLU A 1 88 ? 7.172 -11.062 -0.5 1 94.25 88 GLU A N 1
ATOM 704 C CA . GLU A 1 88 ? 7.496 -9.656 -0.242 1 94.25 88 GLU A CA 1
ATOM 705 C C . GLU A 1 88 ? 8.383 -9.516 0.992 1 94.25 88 GLU A C 1
ATOM 707 O O . GLU A 1 88 ? 9.398 -8.82 0.958 1 94.25 88 GLU A O 1
ATOM 712 N N . SER A 1 89 ? 7.957 -10.188 2.029 1 89.5 89 SER A N 1
ATOM 713 C CA . SER A 1 89 ? 8.719 -10.141 3.271 1 89.5 89 SER A CA 1
ATOM 714 C C . SER A 1 89 ? 10.125 -10.695 3.078 1 89.5 89 SER A C 1
ATOM 716 O O . SER A 1 89 ? 11.102 -10.109 3.555 1 89.5 89 SER A O 1
ATOM 718 N N . LYS A 1 90 ? 10.234 -11.773 2.408 1 91.62 90 LYS A N 1
ATOM 719 C CA . LYS A 1 90 ? 11.539 -12.375 2.148 1 91.62 90 LYS A CA 1
ATOM 720 C C . LYS A 1 90 ? 12.406 -11.469 1.283 1 91.62 90 LYS A C 1
ATOM 722 O O . LYS A 1 90 ? 13.609 -11.328 1.525 1 91.62 90 LYS A O 1
ATOM 727 N N . PHE A 1 91 ? 11.758 -10.852 0.376 1 93.81 91 PHE A N 1
ATOM 728 C CA . PHE A 1 91 ? 12.453 -9.961 -0.545 1 93.81 91 PHE A CA 1
ATOM 729 C C . PHE A 1 91 ? 13.055 -8.773 0.199 1 93.81 91 PHE A C 1
ATOM 731 O O . PHE A 1 91 ? 14.203 -8.398 -0.039 1 93.81 91 PHE A O 1
ATOM 738 N N . LEU A 1 92 ? 12.258 -8.266 1.083 1 82.44 92 LEU A N 1
ATOM 739 C CA . LEU A 1 92 ? 12.719 -7.148 1.898 1 82.44 92 LEU A CA 1
ATOM 740 C C . LEU A 1 92 ? 13.867 -7.57 2.805 1 82.44 92 LEU A C 1
ATOM 742 O O . LEU A 1 92 ? 14.844 -6.828 2.969 1 82.44 92 LEU A O 1
ATOM 746 N N . LYS A 1 93 ? 13.781 -8.75 3.322 1 81.31 93 LYS A N 1
ATOM 747 C CA . LYS A 1 93 ? 14.812 -9.258 4.223 1 81.31 93 LYS A CA 1
ATOM 748 C C . LYS A 1 93 ? 16.109 -9.539 3.475 1 81.31 93 LYS A C 1
ATOM 750 O O . LYS A 1 93 ? 17.188 -9.461 4.051 1 81.31 93 LYS A O 1
ATOM 755 N N . CYS A 1 94 ? 15.914 -9.82 2.201 1 83.12 94 CYS A N 1
ATOM 756 C CA . CYS A 1 94 ? 17.078 -10.078 1.359 1 83.12 94 CYS A CA 1
ATOM 757 C C . CYS A 1 94 ? 17.531 -8.812 0.658 1 83.12 94 CYS A C 1
ATOM 759 O O . CYS A 1 94 ? 18.078 -8.867 -0.447 1 83.12 94 CYS A O 1
ATOM 761 N N . HIS A 1 95 ? 17.125 -7.688 1.19 1 77.81 95 HIS A N 1
ATOM 762 C CA . HIS A 1 95 ? 17.562 -6.371 0.742 1 77.81 95 HIS A CA 1
ATOM 763 C C . HIS A 1 95 ? 17.156 -6.113 -0.704 1 77.81 95 HIS A C 1
ATOM 765 O O . HIS A 1 95 ? 17.938 -5.582 -1.492 1 77.81 95 HIS A O 1
ATOM 771 N N . GLU A 1 96 ? 16.078 -6.742 -1.098 1 84.88 96 GLU A N 1
ATOM 772 C CA . GLU A 1 96 ? 15.391 -6.484 -2.357 1 84.88 96 GLU A CA 1
ATOM 773 C C . GLU A 1 96 ? 16.203 -6.965 -3.549 1 84.88 96 GLU A C 1
ATOM 775 O O . GLU A 1 96 ? 16.344 -6.258 -4.551 1 84.88 96 GLU A O 1
ATOM 780 N N . LYS A 1 97 ? 16.828 -8.047 -3.352 1 86.5 97 LYS A N 1
ATOM 781 C CA . LYS A 1 97 ? 17.516 -8.742 -4.441 1 86.5 97 LYS A CA 1
ATOM 782 C C . LYS A 1 97 ? 17.609 -10.234 -4.164 1 86.5 97 LYS A C 1
ATOM 784 O O . LYS A 1 97 ? 18.141 -10.641 -3.121 1 86.5 97 LYS A O 1
ATOM 789 N N . PHE A 1 98 ? 17.109 -10.977 -5.078 1 94.81 98 PHE A N 1
ATOM 790 C CA . PHE A 1 98 ? 17.266 -12.422 -5.031 1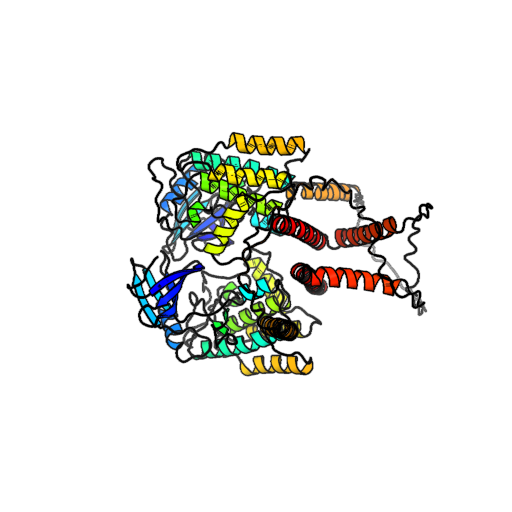 94.81 98 PHE A CA 1
ATOM 791 C C . PHE A 1 98 ? 18.344 -12.875 -6.012 1 94.81 98 PHE A C 1
ATOM 793 O O . PHE A 1 98 ? 18.547 -12.242 -7.051 1 94.81 98 PHE A O 1
ATOM 800 N N . SER A 1 99 ? 19.047 -13.922 -5.684 1 93 99 SER A N 1
ATOM 801 C CA . SER A 1 99 ? 19.969 -14.547 -6.629 1 93 99 SER A CA 1
ATOM 802 C C . SER A 1 99 ? 19.219 -15.148 -7.812 1 93 99 SER A C 1
ATOM 804 O O . SER A 1 99 ? 18 -15.383 -7.738 1 93 99 SER A O 1
ATOM 806 N N . ASP A 1 100 ? 19.938 -15.359 -8.883 1 94.5 100 ASP A N 1
ATOM 807 C CA . ASP A 1 100 ? 19.344 -15.992 -10.055 1 94.5 100 ASP A CA 1
ATOM 808 C C . ASP A 1 100 ? 18.75 -17.359 -9.695 1 94.5 100 ASP A C 1
ATOM 810 O O . ASP A 1 100 ? 17.672 -17.719 -10.172 1 94.5 100 ASP A O 1
ATOM 814 N N . GLY A 1 101 ? 19.5 -18.062 -8.875 1 95.94 101 GLY A N 1
ATOM 815 C CA . GLY A 1 101 ? 19.016 -19.375 -8.438 1 95.94 101 GLY A CA 1
ATOM 816 C C . GLY A 1 101 ? 17.688 -19.297 -7.699 1 95.94 101 GLY A C 1
ATOM 817 O O . GLY A 1 101 ? 16.797 -20.109 -7.934 1 95.94 101 GLY A O 1
ATOM 818 N N . CYS A 1 102 ? 17.562 -18.344 -6.875 1 97.06 102 CYS A N 1
ATOM 819 C CA . CYS A 1 102 ? 16.344 -18.141 -6.109 1 97.06 102 CYS A CA 1
ATOM 820 C C . CYS A 1 102 ? 15.188 -17.75 -7.023 1 97.06 102 CYS A C 1
ATOM 822 O O . CYS A 1 102 ? 14.086 -18.281 -6.895 1 97.06 102 CYS A O 1
ATOM 824 N N . VAL A 1 103 ? 15.461 -16.859 -7.938 1 98.19 103 VAL A N 1
ATOM 825 C CA . VAL A 1 103 ? 14.445 -16.406 -8.883 1 98.19 103 VAL A CA 1
ATOM 826 C C . VAL A 1 103 ? 13.93 -17.609 -9.688 1 98.19 103 VAL A C 1
ATOM 828 O O . VAL A 1 103 ? 12.719 -17.766 -9.867 1 98.19 103 VAL A O 1
ATOM 831 N N . LEU A 1 104 ? 14.844 -18.406 -10.094 1 97.88 104 LEU A N 1
ATOM 832 C CA . LEU A 1 104 ? 14.492 -19.562 -10.906 1 97.88 104 LEU A CA 1
ATOM 833 C C . LEU A 1 104 ? 13.727 -20.594 -10.078 1 97.88 104 LEU A C 1
ATOM 835 O O . LEU A 1 104 ? 12.812 -21.25 -10.594 1 97.88 104 LEU A O 1
ATOM 839 N N . ARG A 1 105 ? 14.102 -20.75 -8.859 1 97.38 105 ARG A N 1
ATOM 840 C CA . ARG A 1 105 ? 13.375 -21.656 -7.965 1 97.38 105 ARG A CA 1
ATOM 841 C C . ARG A 1 105 ? 11.945 -21.172 -7.746 1 97.38 105 ARG A C 1
ATOM 843 O O . ARG A 1 105 ? 11.008 -21.969 -7.812 1 97.38 105 ARG A O 1
ATOM 850 N N . ILE A 1 106 ? 11.789 -19.922 -7.523 1 98.38 106 ILE A N 1
ATOM 851 C CA . ILE A 1 106 ? 10.477 -19.312 -7.34 1 98.38 106 ILE A CA 1
ATOM 852 C C . ILE A 1 106 ? 9.641 -19.469 -8.609 1 98.38 106 ILE A C 1
ATOM 854 O O . ILE A 1 106 ? 8.461 -19.828 -8.547 1 98.38 106 ILE A O 1
ATOM 858 N N . ALA A 1 107 ? 10.266 -19.25 -9.727 1 98.44 107 ALA A N 1
ATOM 859 C CA . ALA A 1 107 ? 9.57 -19.344 -11.008 1 98.44 107 ALA A CA 1
ATOM 860 C C . ALA A 1 107 ? 8.969 -20.734 -11.195 1 98.44 107 ALA A C 1
ATOM 862 O O . ALA A 1 107 ? 7.809 -20.859 -11.594 1 98.44 107 ALA A O 1
ATOM 863 N N . ASP A 1 108 ? 9.742 -21.672 -10.891 1 97.5 108 ASP A N 1
ATOM 864 C CA . ASP A 1 108 ? 9.297 -23.047 -11.062 1 97.5 108 ASP A CA 1
ATOM 865 C C . ASP A 1 108 ? 8.07 -23.344 -10.195 1 97.5 108 ASP A C 1
ATOM 867 O O . ASP A 1 108 ? 7.066 -23.859 -10.688 1 97.5 108 ASP A O 1
ATOM 871 N N . GLU A 1 109 ? 8.172 -23.031 -8.969 1 97.25 109 GLU A N 1
ATOM 872 C CA . GLU A 1 109 ? 7.082 -23.266 -8.023 1 97.25 109 GLU A CA 1
ATOM 873 C C . GLU A 1 109 ? 5.848 -22.453 -8.383 1 97.25 109 GLU A C 1
ATOM 875 O O . GLU A 1 109 ? 4.719 -22.938 -8.273 1 97.25 109 GLU A O 1
ATOM 880 N N . LEU A 1 110 ? 6.062 -21.234 -8.805 1 97.81 110 LEU A N 1
ATOM 881 C CA . LEU A 1 110 ? 4.957 -20.344 -9.117 1 97.81 110 LEU A CA 1
ATOM 882 C C . LEU A 1 110 ? 4.215 -20.797 -10.367 1 97.81 110 LEU A C 1
ATOM 884 O O . LEU A 1 110 ? 2.982 -20.766 -10.414 1 97.81 110 LEU A O 1
ATOM 888 N N . LEU A 1 111 ? 4.961 -21.188 -11.367 1 97.94 111 LEU A N 1
ATOM 889 C CA . LEU A 1 111 ? 4.344 -21.641 -12.609 1 97.94 111 LEU A CA 1
ATOM 890 C C . LEU A 1 111 ? 3.562 -22.938 -12.391 1 97.94 111 LEU A C 1
ATOM 892 O O . LEU A 1 111 ? 2.502 -23.125 -12.992 1 97.94 111 LEU A O 1
ATOM 896 N N . GLN A 1 112 ? 4.086 -23.781 -11.555 1 96.5 112 GLN A N 1
ATOM 897 C CA . GLN A 1 112 ? 3.334 -24.984 -11.188 1 96.5 112 GLN A CA 1
ATOM 898 C C . GLN A 1 112 ? 2.066 -24.625 -10.422 1 96.5 112 GLN A C 1
ATOM 900 O O . GLN A 1 112 ? 0.995 -25.172 -10.688 1 96.5 112 GLN A O 1
ATOM 905 N N . GLY A 1 113 ? 2.221 -23.75 -9.492 1 96.19 113 GLY A N 1
ATOM 906 C CA . GLY A 1 113 ? 1.085 -23.312 -8.695 1 96.19 113 GLY A CA 1
ATOM 907 C C . GLY A 1 113 ? -0.02 -22.688 -9.516 1 96.19 113 GLY A C 1
ATOM 908 O O . GLY A 1 113 ? -1.199 -22.984 -9.312 1 96.19 113 GLY A O 1
ATOM 909 N N . ILE A 1 114 ? 0.36 -21.812 -10.445 1 97.12 114 ILE A N 1
ATOM 910 C CA . ILE A 1 114 ? -0.647 -21.094 -11.211 1 97.12 114 ILE A CA 1
ATOM 911 C C . ILE A 1 114 ? -1.313 -22.047 -12.211 1 97.12 114 ILE A C 1
ATOM 913 O O . ILE A 1 114 ? -2.498 -21.891 -12.516 1 97.12 114 ILE A O 1
ATOM 917 N N . GLU A 1 115 ? -0.531 -23.031 -12.688 1 96.62 115 GLU A N 1
ATOM 918 C CA . GLU A 1 115 ? -1.131 -24.062 -13.516 1 96.62 115 GLU A CA 1
ATOM 919 C C . GLU A 1 115 ? -2.258 -24.781 -12.781 1 96.62 115 GLU A C 1
ATOM 921 O O . GLU A 1 115 ? -3.346 -24.969 -13.328 1 96.62 115 GLU A O 1
ATOM 926 N N . ASN A 1 116 ? -1.998 -25.188 -11.57 1 95.06 116 ASN A N 1
ATOM 927 C CA . ASN A 1 116 ? -3.016 -25.828 -10.75 1 95.06 116 ASN A CA 1
ATOM 928 C C . ASN A 1 116 ? -4.23 -24.922 -10.539 1 95.06 116 ASN A C 1
ATOM 930 O O . ASN A 1 116 ? -5.367 -25.391 -10.586 1 95.06 116 ASN A O 1
ATOM 934 N N . PHE A 1 117 ? -3.947 -23.688 -10.359 1 94.69 117 PHE A N 1
ATOM 935 C CA . PHE A 1 117 ? -4.992 -22.688 -10.148 1 94.69 117 PHE A CA 1
ATOM 936 C C . PHE A 1 117 ? -5.887 -22.578 -11.375 1 94.69 117 PHE A C 1
ATOM 938 O O . PHE A 1 117 ? -7.113 -22.578 -11.258 1 94.69 117 PHE A O 1
ATOM 945 N N . HIS A 1 118 ? -5.312 -22.531 -12.516 1 95 118 HIS A N 1
ATOM 946 C CA . HIS A 1 118 ? -6.043 -22.406 -13.773 1 95 118 HIS A CA 1
ATOM 947 C C . HIS A 1 118 ? -6.84 -23.688 -14.062 1 95 118 HIS A C 1
ATOM 949 O O . HIS A 1 118 ? -7.941 -23.609 -14.617 1 95 118 HIS A O 1
ATOM 955 N N . LYS A 1 119 ? -6.352 -24.75 -13.672 1 92.56 119 LYS A N 1
ATOM 956 C CA . LYS A 1 119 ? -6.984 -26.047 -13.938 1 92.56 119 LYS A CA 1
ATOM 957 C C . LYS A 1 119 ? -8.312 -26.172 -13.195 1 92.56 119 LYS A C 1
ATOM 959 O O . LYS A 1 119 ? -9.219 -26.875 -13.641 1 92.56 119 LYS A O 1
ATOM 964 N N . ILE A 1 120 ? -8.438 -25.5 -12.117 1 90.81 120 ILE A N 1
ATOM 965 C CA . ILE A 1 120 ? -9.688 -25.594 -11.375 1 90.81 120 ILE A CA 1
ATOM 966 C C . ILE A 1 120 ? -10.695 -24.594 -11.938 1 90.81 120 ILE A C 1
ATOM 968 O O . ILE A 1 120 ? -11.836 -24.531 -11.469 1 90.81 120 ILE A O 1
ATOM 972 N N . GLY A 1 121 ? -10.258 -23.734 -12.852 1 91.5 121 GLY A N 1
ATOM 973 C CA . GLY A 1 121 ? -11.219 -22.938 -13.602 1 91.5 121 GLY A CA 1
ATOM 974 C C . GLY A 1 121 ? -11.234 -21.484 -13.18 1 91.5 121 GLY A C 1
ATOM 975 O O . GLY A 1 121 ? -12.234 -20.781 -13.375 1 91.5 121 GLY A O 1
ATOM 976 N N . TYR A 1 122 ? -10.086 -21 -12.609 1 93.12 122 TYR A N 1
ATOM 977 C CA . TYR A 1 122 ? -10.078 -19.625 -12.141 1 93.12 122 TYR A CA 1
ATOM 978 C C . TYR A 1 122 ? -8.805 -18.906 -12.586 1 93.12 122 TYR A C 1
ATOM 980 O O . TYR A 1 122 ? -7.789 -19.547 -12.867 1 93.12 122 TYR A O 1
ATOM 988 N N . VAL A 1 123 ? -8.945 -17.625 -12.742 1 95.19 123 VAL A N 1
ATOM 989 C CA . VAL A 1 123 ? -7.832 -16.703 -12.93 1 95.19 123 VAL A CA 1
ATOM 990 C C . VAL A 1 123 ? -7.605 -15.898 -11.648 1 95.19 123 VAL A C 1
ATOM 992 O O . VAL A 1 123 ? -8.555 -15.383 -11.055 1 95.19 123 VAL A O 1
ATOM 995 N N . HIS A 1 124 ? -6.395 -15.844 -11.195 1 95.75 124 HIS A N 1
ATOM 996 C CA . HIS A 1 124 ? -6.098 -15.211 -9.914 1 95.75 124 HIS A CA 1
ATOM 997 C C . HIS A 1 124 ? -6.332 -13.703 -9.969 1 95.75 124 HIS A C 1
ATOM 999 O O . HIS A 1 124 ? -7.027 -13.148 -9.117 1 95.75 124 HIS A O 1
ATOM 1005 N N . ASN A 1 125 ? -5.668 -13.016 -10.945 1 95.38 125 ASN A N 1
ATOM 1006 C CA . ASN A 1 125 ? -5.898 -11.617 -11.305 1 95.38 125 ASN A CA 1
ATOM 1007 C C . ASN A 1 125 ? -5.406 -10.672 -10.219 1 95.38 125 ASN A C 1
ATOM 1009 O O . ASN A 1 125 ? -5.832 -9.516 -10.156 1 95.38 125 ASN A O 1
ATOM 1013 N N . ASN A 1 126 ? -4.586 -11.078 -9.305 1 94.75 126 ASN A N 1
ATOM 1014 C CA . ASN A 1 126 ? -4.016 -10.242 -8.258 1 94.75 126 ASN A CA 1
ATOM 1015 C C . ASN A 1 126 ? -2.688 -10.797 -7.758 1 94.75 126 ASN A C 1
ATOM 1017 O O . ASN A 1 126 ? -2.422 -10.797 -6.555 1 94.75 126 ASN A O 1
ATOM 1021 N N . LEU A 1 127 ? -1.961 -11.297 -8.641 1 97.25 127 LEU A N 1
ATOM 1022 C CA . LEU A 1 127 ? -0.649 -11.828 -8.289 1 97.25 127 LEU A CA 1
ATOM 1023 C C . LEU A 1 127 ? 0.33 -10.695 -7.988 1 97.25 127 LEU A C 1
ATOM 1025 O O . LEU A 1 127 ? 0.471 -9.766 -8.781 1 97.25 127 LEU A O 1
ATOM 1029 N N . LYS A 1 128 ? 0.934 -10.773 -6.812 1 96.81 128 LYS A N 1
ATOM 1030 C CA . LYS A 1 128 ? 1.976 -9.891 -6.301 1 96.81 128 LYS A CA 1
ATOM 1031 C C . LYS A 1 128 ? 2.76 -10.562 -5.176 1 96.81 128 LYS A C 1
ATOM 1033 O O . LYS A 1 128 ? 2.305 -11.547 -4.594 1 96.81 128 LYS A O 1
ATOM 1038 N N . PRO A 1 129 ? 3.975 -10.117 -4.914 1 97.19 129 PRO A N 1
ATOM 1039 C CA . PRO A 1 129 ? 4.828 -10.797 -3.936 1 97.19 129 PRO A CA 1
ATOM 1040 C C . PRO A 1 129 ? 4.152 -10.961 -2.576 1 97.19 129 PRO A C 1
ATOM 1042 O O . PRO A 1 129 ? 4.359 -11.969 -1.9 1 97.19 129 PRO A O 1
ATOM 1045 N N . LYS A 1 130 ? 3.293 -10 -2.252 1 94.38 130 LYS A N 1
ATOM 1046 C CA . LYS A 1 130 ? 2.6 -10.031 -0.967 1 94.38 130 LYS A CA 1
ATOM 1047 C C . LYS A 1 130 ? 1.579 -11.172 -0.921 1 94.38 130 LYS A C 1
ATOM 1049 O O . LYS A 1 130 ? 1.236 -11.656 0.156 1 94.38 130 LYS A O 1
ATOM 1054 N N . ASN A 1 131 ? 1.148 -11.656 -2.068 1 96.56 131 ASN A N 1
ATOM 1055 C CA . ASN A 1 131 ? 0.092 -12.656 -2.156 1 96.56 131 ASN A CA 1
ATOM 1056 C C . ASN A 1 131 ? 0.657 -14.039 -2.471 1 96.56 131 ASN A C 1
ATOM 1058 O O . ASN A 1 131 ? -0.082 -14.945 -2.869 1 96.56 131 ASN A O 1
ATOM 1062 N N . ILE A 1 132 ? 1.908 -14.125 -2.375 1 98.25 132 ILE A N 1
ATOM 1063 C CA . ILE A 1 132 ? 2.592 -15.406 -2.531 1 98.25 132 ILE A CA 1
ATOM 1064 C C . ILE A 1 132 ? 3.336 -15.758 -1.244 1 98.25 132 ILE A C 1
ATOM 1066 O O . ILE A 1 132 ? 4.312 -15.094 -0.887 1 98.25 132 ILE A O 1
ATOM 1070 N N . LEU A 1 133 ? 2.869 -16.812 -0.633 1 97.75 133 LEU A N 1
ATOM 1071 C CA . LEU A 1 133 ? 3.398 -17.156 0.682 1 97.75 133 LEU A CA 1
ATOM 1072 C C . LEU A 1 133 ? 4.152 -18.484 0.631 1 97.75 133 LEU A C 1
ATOM 1074 O O . LEU A 1 133 ? 3.824 -19.359 -0.174 1 97.75 133 LEU A O 1
ATOM 1078 N N . LEU A 1 134 ? 5.09 -18.562 1.486 1 96.69 134 LEU A N 1
ATOM 1079 C CA . LEU A 1 134 ? 5.723 -19.859 1.741 1 96.69 134 LEU A CA 1
ATOM 1080 C C . LEU A 1 134 ? 4.844 -20.719 2.633 1 96.69 134 LEU A C 1
ATOM 1082 O O . LEU A 1 134 ? 3.998 -20.203 3.369 1 96.69 134 LEU A O 1
ATOM 1086 N N . GLY A 1 135 ? 5.051 -21.984 2.451 1 95.38 135 GLY A N 1
ATOM 1087 C CA . GLY A 1 135 ? 4.438 -22.875 3.422 1 95.38 135 GLY A CA 1
ATOM 1088 C C . GLY A 1 135 ? 5.004 -22.719 4.82 1 95.38 135 GLY A C 1
ATOM 1089 O O . GLY A 1 135 ? 6.07 -22.125 5 1 95.38 135 GLY A O 1
ATOM 1090 N N . TYR A 1 136 ? 4.188 -23.234 5.688 1 92.81 136 TYR A N 1
ATOM 1091 C CA . TYR A 1 136 ? 4.605 -23.172 7.086 1 92.81 136 TYR A CA 1
ATOM 1092 C C . TYR A 1 136 ? 5.234 -24.5 7.516 1 92.81 136 TYR A C 1
ATOM 1094 O O . TYR A 1 136 ? 4.82 -25.562 7.066 1 92.81 136 TYR A O 1
ATOM 1102 N N . SER A 1 137 ? 6.234 -24.453 8.344 1 88.25 137 SER A N 1
ATOM 1103 C CA . SER A 1 137 ? 6.902 -25.594 8.945 1 88.25 137 SER A CA 1
ATOM 1104 C C . SER A 1 137 ? 7.426 -26.547 7.875 1 88.25 137 SER A C 1
ATOM 1106 O O . SER A 1 137 ? 8.203 -26.156 7.008 1 88.25 137 SER A O 1
ATOM 1108 N N . LEU A 1 138 ? 6.832 -27.797 7.719 1 84.81 138 LEU A N 1
ATOM 1109 C CA . LEU A 1 138 ? 7.359 -28.844 6.844 1 84.81 138 LEU A CA 1
ATOM 1110 C C . LEU A 1 138 ? 7.145 -28.484 5.379 1 84.81 138 LEU A C 1
ATOM 1112 O O . LEU A 1 138 ? 7.848 -29 4.5 1 84.81 138 LEU A O 1
ATOM 1116 N N . ASN A 1 139 ? 6.355 -27.531 5.145 1 89.38 139 ASN A N 1
ATOM 1117 C CA . ASN A 1 139 ? 6.023 -27.172 3.773 1 89.38 139 ASN A CA 1
ATOM 1118 C C . ASN A 1 139 ? 6.684 -25.859 3.369 1 89.38 139 ASN A C 1
ATOM 1120 O O . ASN A 1 139 ? 6.223 -25.188 2.445 1 89.38 139 ASN A O 1
ATOM 1124 N N . TRP A 1 140 ? 7.82 -25.5 3.953 1 90.44 140 TRP A N 1
ATOM 1125 C CA . TRP A 1 140 ? 8.453 -24.203 3.793 1 90.44 140 TRP A CA 1
ATOM 1126 C C . TRP A 1 140 ? 8.977 -24.016 2.371 1 90.44 140 TRP A C 1
ATOM 1128 O O . TRP A 1 140 ? 9.281 -22.906 1.951 1 90.44 140 TRP A O 1
ATOM 1138 N N . GLN A 1 141 ? 9.016 -25.078 1.606 1 91.12 141 GLN A N 1
ATOM 1139 C CA . GLN A 1 141 ? 9.586 -25 0.264 1 91.12 141 GLN A CA 1
ATOM 1140 C C . GLN A 1 141 ? 8.5 -24.703 -0.773 1 91.12 141 GLN A C 1
ATOM 1142 O O . GLN A 1 141 ? 8.805 -24.359 -1.917 1 91.12 141 GLN A O 1
ATOM 1147 N N . SER A 1 142 ? 7.32 -24.891 -0.381 1 95.31 142 SER A N 1
ATOM 1148 C CA . SER A 1 142 ? 6.211 -24.719 -1.312 1 95.31 142 SER A CA 1
ATOM 1149 C C . SER A 1 142 ? 5.676 -23.297 -1.288 1 95.31 142 SER A C 1
ATOM 1151 O O . SER A 1 142 ? 5.754 -22.609 -0.263 1 95.31 142 SER A O 1
ATOM 1153 N N . LEU A 1 143 ? 5.156 -22.859 -2.396 1 97.81 143 LEU A N 1
ATOM 1154 C CA . LEU A 1 143 ? 4.52 -21.547 -2.488 1 97.81 143 LEU A CA 1
ATOM 1155 C C . LEU A 1 143 ? 3 -21.688 -2.529 1 97.81 143 LEU A C 1
ATOM 1157 O O . LEU A 1 143 ? 2.473 -22.625 -3.129 1 97.81 143 LEU A O 1
ATOM 1161 N N . TYR A 1 144 ? 2.35 -20.812 -1.907 1 97.56 144 TYR A N 1
ATOM 1162 C CA . TYR A 1 144 ? 0.894 -20.766 -1.844 1 97.56 144 TYR A CA 1
ATOM 1163 C C . TYR A 1 144 ? 0.363 -19.438 -2.369 1 97.56 144 TYR A C 1
ATOM 1165 O O . TYR A 1 144 ? 0.901 -18.375 -2.045 1 97.56 144 TYR A O 1
ATOM 1173 N N . LEU A 1 145 ? -0.602 -19.531 -3.197 1 97.56 145 LEU A N 1
ATOM 1174 C CA . LEU A 1 145 ? -1.242 -18.344 -3.76 1 97.56 145 LEU A CA 1
ATOM 1175 C C . LEU A 1 145 ? -2.432 -17.922 -2.91 1 97.56 145 LEU A C 1
ATOM 1177 O O . LEU A 1 145 ? -3.373 -18.688 -2.713 1 97.56 145 LEU A O 1
ATOM 1181 N N . VAL A 1 146 ? -2.348 -16.672 -2.355 1 96.44 146 VAL A N 1
ATOM 1182 C CA . VAL A 1 146 ? -3.434 -16.109 -1.565 1 96.44 146 VAL A CA 1
ATOM 1183 C C . VAL A 1 146 ? -3.883 -14.789 -2.182 1 96.44 146 VAL A C 1
ATOM 1185 O O . VAL A 1 146 ? -3.521 -14.469 -3.316 1 96.44 146 VAL A O 1
ATOM 1188 N N . GLY A 1 147 ? -4.738 -14.039 -1.542 1 93.5 147 GLY A N 1
ATOM 1189 C CA . GLY A 1 147 ? -5.23 -12.797 -2.119 1 93.5 147 GLY A CA 1
ATOM 1190 C C . GLY A 1 147 ? -6.242 -13.016 -3.227 1 93.5 147 GLY A C 1
ATOM 1191 O O . GLY A 1 147 ? -6.086 -12.484 -4.328 1 93.5 147 GLY A O 1
ATOM 1192 N N . LEU A 1 148 ? -7.254 -13.672 -2.963 1 93.88 148 LEU A N 1
ATOM 1193 C CA . LEU A 1 148 ? -8.188 -14.18 -3.961 1 93.88 148 LEU A CA 1
ATOM 1194 C C . LEU A 1 148 ? -9.375 -13.227 -4.125 1 93.88 148 LEU A C 1
ATOM 1196 O O . LEU A 1 148 ? -10.406 -13.609 -4.676 1 93.88 148 LEU A O 1
ATOM 1200 N N . SER A 1 149 ? -9.211 -11.977 -3.711 1 89.5 149 SER A N 1
ATOM 1201 C CA . SER A 1 149 ? -10.336 -11.047 -3.721 1 89.5 149 SER A CA 1
ATOM 1202 C C . SER A 1 149 ? -10.727 -10.664 -5.145 1 89.5 149 SER A C 1
ATOM 1204 O O . SER A 1 149 ? -11.844 -10.203 -5.387 1 89.5 149 SER A O 1
ATOM 1206 N N . SER A 1 150 ? -9.82 -10.875 -6.125 1 90.5 150 SER A N 1
ATOM 1207 C CA . SER A 1 150 ? -10.086 -10.461 -7.5 1 90.5 150 SER A CA 1
ATOM 1208 C C . SER A 1 150 ? -10.188 -11.664 -8.43 1 90.5 150 SER A C 1
ATOM 1210 O O . SER A 1 150 ? -10.094 -11.523 -9.648 1 90.5 150 SER A O 1
ATOM 1212 N N . VAL A 1 151 ? -10.344 -12.797 -7.824 1 92.69 151 VAL A N 1
ATOM 1213 C CA . VAL A 1 151 ? -10.391 -14.023 -8.609 1 92.69 151 VAL A CA 1
ATOM 1214 C C . VAL A 1 151 ? -11.539 -13.961 -9.609 1 92.69 151 VAL A C 1
ATOM 1216 O O . VAL A 1 151 ? -12.617 -13.453 -9.289 1 92.69 151 VAL A O 1
ATOM 1219 N N . ASN A 1 152 ? -11.281 -14.367 -10.758 1 88.38 152 ASN A N 1
ATOM 1220 C CA . ASN A 1 152 ? -12.281 -14.398 -11.82 1 88.38 152 ASN A CA 1
ATOM 1221 C C . ASN A 1 152 ? -12.422 -15.797 -12.422 1 88.38 152 ASN A C 1
ATOM 1223 O O . ASN A 1 152 ? -11.492 -16.594 -12.352 1 88.38 152 ASN A O 1
ATOM 1227 N N . SER A 1 153 ? -13.633 -16.016 -12.914 1 80.5 153 SER A N 1
ATOM 1228 C CA . SER A 1 153 ? -13.867 -17.328 -13.523 1 80.5 153 SER A CA 1
ATOM 1229 C C . SER A 1 153 ? -13.172 -17.438 -14.883 1 80.5 153 SER A C 1
ATOM 1231 O O . SER A 1 153 ? -13.094 -16.453 -15.625 1 80.5 153 SER A O 1
ATOM 1233 N N . ASN A 1 154 ? -12.422 -18.438 -15.039 1 69.06 154 ASN A N 1
ATOM 1234 C CA . ASN A 1 154 ? -11.773 -18.734 -16.312 1 69.06 154 ASN A CA 1
ATOM 1235 C C . ASN A 1 154 ? -12.695 -19.484 -17.25 1 69.06 154 ASN A C 1
ATOM 1237 O O . ASN A 1 154 ? -12.258 -19.984 -18.297 1 69.06 154 ASN A O 1
ATOM 1241 N N . ILE A 1 155 ? -13.93 -19.562 -16.844 1 59.59 155 ILE A N 1
ATOM 1242 C CA . ILE A 1 155 ? -14.773 -20.484 -17.594 1 59.59 155 ILE A CA 1
ATOM 1243 C C . ILE A 1 155 ? -14.93 -20 -19.031 1 59.59 155 ILE A C 1
ATOM 1245 O O . ILE A 1 155 ? -15.102 -18.797 -19.266 1 59.59 155 ILE A O 1
ATOM 1249 N N . ARG A 1 156 ? -14.703 -20.906 -19.844 1 55.34 156 ARG A N 1
ATOM 1250 C CA . ARG A 1 156 ? -14.727 -20.875 -21.297 1 55.34 156 ARG A CA 1
ATOM 1251 C C . ARG A 1 156 ? -15.859 -20 -21.812 1 55.34 156 ARG A C 1
ATOM 1253 O O . ARG A 1 156 ? -15.75 -19.375 -22.875 1 55.34 156 ARG A O 1
ATOM 1260 N N . ASN A 1 157 ? -16.781 -19.828 -20.922 1 55.5 157 ASN A N 1
ATOM 1261 C CA . ASN A 1 157 ? -17.891 -19.062 -21.484 1 55.5 157 ASN A CA 1
ATOM 1262 C C . ASN A 1 157 ? -17.75 -17.578 -21.234 1 55.5 157 ASN A C 1
ATOM 1264 O O . ASN A 1 157 ? -18.641 -16.781 -21.562 1 55.5 157 ASN A O 1
ATOM 1268 N N . THR A 1 158 ? -16.625 -17.297 -20.641 1 63.19 158 THR A N 1
ATOM 1269 C CA . THR A 1 158 ? -16.406 -15.875 -20.438 1 63.19 158 THR A CA 1
ATOM 1270 C C . THR A 1 158 ? -15.742 -15.25 -21.656 1 63.19 158 THR A C 1
ATOM 1272 O O . THR A 1 158 ? -14.891 -15.867 -22.297 1 63.19 158 THR A O 1
ATOM 1275 N N . HIS A 1 159 ? -16.375 -14.273 -22.266 1 69.12 159 HIS A N 1
ATOM 1276 C CA . HIS A 1 159 ? -15.875 -13.57 -23.438 1 69.12 159 HIS A CA 1
ATOM 1277 C C . HIS A 1 159 ? -15.047 -12.352 -23.047 1 69.12 159 HIS A C 1
ATOM 1279 O O . HIS A 1 159 ? -15.25 -11.789 -21.969 1 69.12 159 HIS A O 1
ATOM 1285 N N . GLU A 1 160 ? -14.023 -12.312 -23.859 1 73.75 160 GLU A N 1
ATOM 1286 C CA . GLU A 1 160 ? -13.234 -11.086 -23.719 1 73.75 160 GLU A CA 1
ATOM 1287 C C . GLU A 1 160 ? -14.117 -9.852 -23.859 1 73.75 160 GLU A C 1
ATOM 1289 O O . GLU A 1 160 ? -14.859 -9.719 -24.828 1 73.75 160 GLU A O 1
ATOM 1294 N N . ASN A 1 161 ? -14.281 -9.18 -22.703 1 74.69 161 ASN A N 1
ATOM 1295 C CA . ASN A 1 161 ? -15.07 -7.953 -22.75 1 74.69 161 ASN A CA 1
ATOM 1296 C C . ASN A 1 161 ? -14.219 -6.723 -22.438 1 74.69 161 ASN A C 1
ATOM 1298 O O . ASN A 1 161 ? -13.32 -6.781 -21.594 1 74.69 161 ASN A O 1
ATOM 1302 N N . GLU A 1 162 ? -14.539 -5.805 -23.359 1 71.94 162 GLU A N 1
ATOM 1303 C CA . GLU A 1 162 ? -13.984 -4.488 -23.047 1 71.94 162 GLU A CA 1
ATOM 1304 C C . GLU A 1 162 ? -14.844 -3.758 -22.016 1 71.94 162 GLU A C 1
ATOM 1306 O O . GLU A 1 162 ? -16.047 -3.988 -21.938 1 71.94 162 GLU A O 1
ATOM 1311 N N . GLY A 1 163 ? -14.219 -3.162 -21.109 1 74.44 163 GLY A N 1
ATOM 1312 C CA . GLY A 1 163 ? -14.922 -2.389 -20.109 1 74.44 163 GLY A CA 1
ATOM 1313 C C . GLY A 1 163 ? -14.836 -3.004 -18.719 1 74.44 163 GLY A C 1
ATOM 1314 O O . GLY A 1 163 ? -15.539 -2.576 -17.797 1 74.44 163 GLY A O 1
ATOM 1315 N N . TYR A 1 164 ? -14.062 -4.105 -18.703 1 77.19 164 TYR A N 1
ATOM 1316 C CA . TYR A 1 164 ? -13.805 -4.707 -17.391 1 77.19 164 TYR A CA 1
ATOM 1317 C C . TYR A 1 164 ? -13.062 -3.734 -16.484 1 77.19 164 TYR A C 1
ATOM 1319 O O . TYR A 1 164 ? -12.047 -3.158 -16.875 1 77.19 164 TYR A O 1
ATOM 1327 N N . ILE A 1 165 ? -13.664 -3.465 -15.344 1 73.88 165 ILE A N 1
ATOM 1328 C CA . ILE A 1 165 ? -13.008 -2.557 -14.414 1 73.88 165 ILE A CA 1
ATOM 1329 C C . ILE A 1 165 ? -12.57 -3.322 -13.164 1 73.88 165 ILE A C 1
ATOM 1331 O O . ILE A 1 165 ? -13.406 -3.84 -12.422 1 73.88 165 ILE A O 1
ATOM 1335 N N . GLU A 1 166 ? -11.32 -3.439 -13.086 1 78.75 166 GLU A N 1
ATOM 1336 C CA . GLU A 1 166 ? -10.75 -4.016 -11.875 1 78.75 166 GLU A CA 1
ATOM 1337 C C . GLU A 1 166 ? -10.555 -2.949 -10.797 1 78.75 166 GLU A C 1
ATOM 1339 O O . GLU A 1 166 ? -9.828 -1.974 -11.008 1 78.75 166 GLU A O 1
ATOM 1344 N N . GLU A 1 167 ? -11.133 -3.189 -9.68 1 74.69 167 GLU A N 1
ATOM 1345 C CA . GLU A 1 167 ? -11.07 -2.195 -8.617 1 74.69 167 GLU A CA 1
ATOM 1346 C C . GLU A 1 167 ? -9.719 -2.209 -7.918 1 74.69 167 GLU A C 1
ATOM 1348 O O . GLU A 1 167 ? -9.266 -1.184 -7.398 1 74.69 167 GLU A O 1
ATOM 1353 N N . ASN A 1 168 ? -9.102 -3.291 -7.965 1 77.94 168 ASN A N 1
ATOM 1354 C CA . ASN A 1 168 ? -7.855 -3.443 -7.215 1 77.94 168 ASN A CA 1
ATOM 1355 C C . ASN A 1 168 ? -6.66 -3.629 -8.141 1 77.94 168 ASN A C 1
ATOM 1357 O O . ASN A 1 168 ? -5.848 -4.531 -7.941 1 77.94 168 ASN A O 1
ATOM 1361 N N . ILE A 1 169 ? -6.516 -2.742 -9.031 1 83.06 169 ILE A N 1
ATOM 1362 C CA . ILE A 1 169 ? -5.379 -2.799 -9.945 1 83.06 169 ILE A CA 1
ATOM 1363 C C . ILE A 1 169 ? -4.09 -2.496 -9.188 1 83.06 169 ILE A C 1
ATOM 1365 O O . ILE A 1 169 ? -4.047 -1.579 -8.359 1 83.06 169 ILE A O 1
ATOM 1369 N N . ASN A 1 170 ? -3.166 -3.289 -9.32 1 89 170 ASN A N 1
ATOM 1370 C CA . ASN A 1 170 ? -1.808 -3.037 -8.844 1 89 170 ASN A CA 1
ATOM 1371 C C . ASN A 1 170 ? -0.892 -2.596 -9.984 1 89 170 ASN A C 1
ATOM 1373 O O . ASN A 1 170 ? -0.516 -3.406 -10.836 1 89 170 ASN A O 1
ATOM 1377 N N . LEU A 1 171 ? -0.506 -1.408 -10 1 89.38 171 LEU A N 1
ATOM 1378 C CA . LEU A 1 171 ? 0.231 -0.822 -11.117 1 89.38 171 LEU A CA 1
ATOM 1379 C C . LEU A 1 171 ? 1.538 -1.57 -11.359 1 89.38 171 LEU A C 1
ATOM 1381 O O . LEU A 1 171 ? 2.014 -1.65 -12.492 1 89.38 171 LEU A O 1
ATOM 1385 N N . LEU A 1 172 ? 2.059 -2.135 -10.352 1 93.56 172 LEU A N 1
ATOM 1386 C CA . LEU A 1 172 ? 3.363 -2.771 -10.5 1 93.56 172 LEU A CA 1
ATOM 1387 C C . LEU A 1 172 ? 3.238 -4.098 -11.25 1 93.56 172 LEU A C 1
ATOM 1389 O O . LEU A 1 172 ? 4.043 -4.391 -12.133 1 93.56 172 LEU A O 1
ATOM 1393 N N . TYR A 1 173 ? 2.15 -4.836 -10.953 1 97.31 173 TYR A N 1
ATOM 1394 C CA . TYR A 1 173 ? 2.215 -6.223 -11.406 1 97.31 173 TYR A CA 1
ATOM 1395 C C . TYR A 1 173 ? 1.009 -6.57 -12.273 1 97.31 173 TYR A C 1
ATOM 1397 O O . TYR A 1 173 ? 0.966 -7.637 -12.891 1 97.31 173 TYR A O 1
ATOM 1405 N N . SER A 1 174 ? 0.027 -5.68 -12.312 1 96.31 174 SER A N 1
ATOM 1406 C CA . SER A 1 174 ? -1.126 -5.965 -13.164 1 96.31 174 SER A CA 1
ATOM 1407 C C . SER A 1 174 ? -0.725 -6.059 -14.633 1 96.31 174 SER A C 1
ATOM 1409 O O . SER A 1 174 ? 0.144 -5.316 -15.086 1 96.31 174 SER A O 1
ATOM 1411 N N . SER A 1 175 ? -1.391 -6.918 -15.289 1 96.69 175 SER A N 1
ATOM 1412 C CA . SER A 1 175 ? -1.09 -7.117 -16.703 1 96.69 175 SER A CA 1
ATOM 1413 C C . SER A 1 175 ? -1.543 -5.926 -17.531 1 96.69 175 SER A C 1
ATOM 1415 O O . SER A 1 175 ? -2.365 -5.121 -17.094 1 96.69 175 SER A O 1
ATOM 1417 N N . THR A 1 176 ? -1.047 -5.844 -18.734 1 95.88 176 THR A N 1
ATOM 1418 C CA . THR A 1 176 ? -1.404 -4.777 -19.656 1 95.88 176 THR A CA 1
ATOM 1419 C C . THR A 1 176 ? -2.879 -4.863 -20.047 1 95.88 176 THR A C 1
ATOM 1421 O O . THR A 1 176 ? -3.562 -3.84 -20.141 1 95.88 176 THR A O 1
ATOM 1424 N N . ASN A 1 177 ? -3.443 -6.047 -20.172 1 94.25 177 ASN A N 1
ATOM 1425 C CA . ASN A 1 177 ? -4.848 -6.199 -20.531 1 94.25 177 ASN A CA 1
ATOM 1426 C C . ASN A 1 177 ? -5.766 -5.695 -19.422 1 94.25 177 ASN A C 1
ATOM 1428 O O . ASN A 1 177 ? -6.73 -4.973 -19.688 1 94.25 177 ASN A O 1
ATOM 1432 N N . VAL A 1 178 ? -5.461 -6.078 -18.266 1 93.25 178 VAL A N 1
ATOM 1433 C CA . VAL A 1 178 ? -6.277 -5.633 -17.141 1 93.25 178 VAL A CA 1
ATOM 1434 C C . VAL A 1 178 ? -6.246 -4.105 -17.047 1 93.25 178 VAL A C 1
ATOM 1436 O O . VAL A 1 178 ? -7.277 -3.473 -16.812 1 93.25 178 VAL A O 1
ATOM 1439 N N . MET A 1 179 ? -5.102 -3.561 -17.266 1 91.5 179 MET A N 1
ATOM 1440 C CA . MET A 1 179 ? -4.949 -2.109 -17.219 1 91.5 179 MET A CA 1
ATOM 1441 C C . MET A 1 179 ? -5.691 -1.44 -18.375 1 91.5 179 MET A C 1
ATOM 1443 O O . MET A 1 179 ? -6.098 -0.283 -18.266 1 91.5 179 MET A O 1
ATOM 1447 N N . LYS A 1 180 ? -5.879 -2.184 -19.438 1 90.19 180 LYS A N 1
ATOM 1448 C CA . LYS A 1 180 ? -6.637 -1.706 -20.594 1 90.19 180 LYS A CA 1
ATOM 1449 C C . LYS A 1 180 ? -8.133 -1.979 -20.422 1 90.19 180 LYS A C 1
ATOM 1451 O O . LYS A 1 180 ? -8.906 -1.828 -21.359 1 90.19 180 LYS A O 1
ATOM 1456 N N . LYS A 1 181 ? -8.477 -2.533 -19.266 1 88.25 181 LYS A N 1
ATOM 1457 C CA . LYS A 1 181 ? -9.867 -2.814 -18.922 1 88.25 181 LYS A CA 1
ATOM 1458 C C . LYS A 1 181 ? -10.414 -3.986 -19.734 1 88.25 181 LYS A C 1
ATOM 1460 O O . LYS A 1 181 ? -11.57 -3.967 -20.156 1 88.25 181 LYS A O 1
ATOM 1465 N N . ILE A 1 182 ? -9.555 -4.816 -20.031 1 90.44 182 ILE A N 1
ATOM 1466 C CA . ILE A 1 182 ? -9.953 -6.07 -20.656 1 90.44 182 ILE A CA 1
ATOM 1467 C C . ILE A 1 182 ? -10.117 -7.152 -19.594 1 90.44 182 ILE A C 1
ATOM 1469 O O . ILE A 1 182 ? -9.336 -7.215 -18.641 1 90.44 182 ILE A O 1
ATOM 1473 N N . THR A 1 183 ? -11.109 -7.996 -19.797 1 91.31 183 THR A N 1
ATOM 1474 C CA . THR A 1 183 ? -11.359 -9.086 -18.859 1 91.31 183 THR A CA 1
ATOM 1475 C C . THR A 1 183 ? -10.117 -9.953 -18.688 1 91.31 183 THR A C 1
ATOM 1477 O O . THR A 1 183 ? -9.477 -10.328 -19.672 1 91.31 183 THR A O 1
ATOM 1480 N N . PRO A 1 184 ? -9.766 -10.219 -17.453 1 93.25 184 PRO A N 1
ATOM 1481 C CA . PRO A 1 184 ? -8.562 -11.016 -17.203 1 93.25 184 PRO A CA 1
ATOM 1482 C C . PRO A 1 184 ? -8.719 -12.469 -17.672 1 93.25 184 PRO A C 1
ATOM 1484 O O . PRO A 1 184 ? -9.797 -13.055 -17.531 1 93.25 184 PRO A O 1
ATOM 1487 N N . SER A 1 185 ? -7.672 -13.008 -18.203 1 94.5 185 SER A N 1
ATOM 1488 C CA . SER A 1 185 ? -7.562 -14.406 -18.609 1 94.5 185 SER A CA 1
ATOM 1489 C C . SER A 1 185 ? -6.293 -15.047 -18.047 1 94.5 185 SER A C 1
ATOM 1491 O O . SER A 1 185 ? -5.543 -14.406 -17.312 1 94.5 185 SER A O 1
ATOM 1493 N N . MET A 1 186 ? -6.082 -16.312 -18.406 1 96.62 186 MET A N 1
ATOM 1494 C CA . MET A 1 186 ? -4.926 -17.062 -17.906 1 96.62 186 MET A CA 1
ATOM 1495 C C . MET A 1 186 ? -3.625 -16.359 -18.297 1 96.62 186 MET A C 1
ATOM 1497 O O . MET A 1 186 ? -2.666 -16.359 -17.516 1 96.62 186 MET A O 1
ATOM 1501 N N . ARG A 1 187 ? -3.604 -15.789 -19.406 1 96.62 187 ARG A N 1
ATOM 1502 C CA . ARG A 1 187 ? -2.389 -15.133 -19.891 1 96.62 187 ARG A CA 1
ATOM 1503 C C . ARG A 1 187 ? -1.99 -13.977 -18.969 1 96.62 187 ARG A C 1
ATOM 1505 O O . ARG A 1 187 ? -0.807 -13.656 -18.844 1 96.62 187 ARG A O 1
ATOM 1512 N N . ASP A 1 188 ? -2.98 -13.32 -18.344 1 96.88 188 ASP A N 1
ATOM 1513 C CA . ASP A 1 188 ? -2.729 -12.156 -17.5 1 96.88 188 ASP A CA 1
ATOM 1514 C C . ASP A 1 188 ? -1.998 -12.555 -16.219 1 96.88 188 ASP A C 1
ATOM 1516 O O . ASP A 1 188 ? -1.136 -11.82 -15.734 1 96.88 188 ASP A O 1
ATOM 1520 N N . ASP A 1 189 ? -2.344 -13.711 -15.742 1 98.06 189 ASP A N 1
ATOM 1521 C CA . ASP A 1 189 ? -1.599 -14.234 -14.602 1 98.06 189 ASP A CA 1
ATOM 1522 C C . ASP A 1 189 ? -0.141 -14.5 -14.969 1 98.06 189 ASP A C 1
ATOM 1524 O O . ASP A 1 189 ? 0.766 -14.203 -14.188 1 98.06 189 ASP A O 1
ATOM 1528 N N . ILE A 1 190 ? 0.099 -14.969 -16.125 1 98.69 190 ILE A N 1
ATOM 1529 C CA . ILE A 1 190 ? 1.452 -15.273 -16.578 1 98.69 190 ILE A CA 1
ATOM 1530 C C . ILE A 1 190 ? 2.248 -13.977 -16.734 1 98.69 190 ILE A C 1
ATOM 1532 O O . ILE A 1 190 ? 3.414 -13.914 -16.328 1 98.69 190 ILE A O 1
ATOM 1536 N N . GLU A 1 191 ? 1.633 -13.016 -17.266 1 98.5 191 GLU A N 1
ATOM 1537 C CA . GLU A 1 191 ? 2.291 -11.719 -17.391 1 98.5 191 GLU A CA 1
ATOM 1538 C C . GLU A 1 191 ? 2.654 -11.141 -16.031 1 98.5 191 GLU A C 1
ATOM 1540 O O . GLU A 1 191 ? 3.762 -10.633 -15.844 1 98.5 191 GLU A O 1
ATOM 1545 N N . SER A 1 192 ? 1.75 -11.211 -15.094 1 98.44 192 SER A N 1
ATOM 1546 C CA . SER A 1 192 ? 2.016 -10.742 -13.734 1 98.44 192 SER A CA 1
ATOM 1547 C C . SER A 1 192 ? 3.191 -11.492 -13.117 1 98.44 192 SER A C 1
ATOM 1549 O O . SER A 1 192 ? 4.039 -10.891 -12.453 1 98.44 192 SER A O 1
ATOM 1551 N N . ILE A 1 193 ? 3.197 -12.773 -13.328 1 98.75 193 ILE A N 1
ATOM 1552 C CA . ILE A 1 193 ? 4.289 -13.586 -12.805 1 98.75 193 ILE A CA 1
ATOM 1553 C C . ILE A 1 193 ? 5.617 -13.109 -13.383 1 98.75 193 ILE A C 1
ATOM 1555 O O . ILE A 1 193 ? 6.609 -12.992 -12.664 1 98.75 193 ILE A O 1
ATOM 1559 N N . ALA A 1 194 ? 5.637 -12.82 -14.641 1 98.62 194 ALA A N 1
ATOM 1560 C CA . ALA A 1 194 ? 6.859 -12.328 -15.273 1 98.62 194 ALA A CA 1
ATOM 1561 C C . ALA A 1 194 ? 7.328 -11.039 -14.617 1 98.62 194 ALA A C 1
ATOM 1563 O O . ALA A 1 194 ? 8.523 -10.867 -14.344 1 98.62 194 ALA A O 1
ATOM 1564 N N . TYR A 1 195 ? 6.398 -10.141 -14.359 1 98.38 195 TYR A N 1
ATOM 1565 C CA . TYR A 1 195 ? 6.758 -8.898 -13.688 1 98.38 195 TYR A CA 1
ATOM 1566 C C . TYR A 1 195 ? 7.344 -9.164 -12.305 1 98.38 195 TYR A C 1
ATOM 1568 O O . TYR A 1 195 ? 8.328 -8.531 -11.914 1 98.38 195 TYR A O 1
ATOM 1576 N N . ILE A 1 196 ? 6.746 -10.047 -11.602 1 98.56 196 ILE A N 1
ATOM 1577 C CA . ILE A 1 196 ? 7.207 -10.391 -10.258 1 98.56 196 ILE A CA 1
ATOM 1578 C C . ILE A 1 196 ? 8.633 -10.93 -10.328 1 98.56 196 ILE A C 1
ATOM 1580 O O . ILE A 1 196 ? 9.508 -10.492 -9.57 1 98.56 196 ILE A O 1
ATOM 1584 N N . LEU A 1 197 ? 8.852 -11.828 -11.25 1 98.38 197 LEU A N 1
ATOM 1585 C CA . LEU A 1 197 ? 10.172 -12.445 -11.375 1 98.38 197 LEU A CA 1
ATOM 1586 C C . LEU A 1 197 ? 11.211 -11.422 -11.812 1 98.38 197 LEU A C 1
ATOM 1588 O O . LEU A 1 197 ? 12.344 -11.43 -11.312 1 98.38 197 LEU A O 1
ATOM 1592 N N . ILE A 1 198 ? 10.859 -10.555 -12.656 1 97.19 198 ILE A N 1
ATOM 1593 C CA . ILE A 1 198 ? 11.773 -9.516 -13.109 1 97.19 198 ILE A CA 1
ATOM 1594 C C . ILE A 1 198 ? 12.094 -8.57 -11.953 1 97.19 198 ILE A C 1
ATOM 1596 O O . ILE A 1 198 ? 13.234 -8.148 -11.781 1 97.19 198 ILE A O 1
ATOM 1600 N N . HIS A 1 199 ? 11.078 -8.242 -11.242 1 97 199 HIS A N 1
ATOM 1601 C CA . HIS A 1 199 ? 11.297 -7.434 -10.055 1 97 199 HIS A CA 1
ATOM 1602 C C . HIS A 1 199 ? 12.305 -8.086 -9.117 1 97 199 HIS A C 1
ATOM 1604 O O . HIS A 1 199 ? 13.227 -7.426 -8.633 1 97 199 HIS A O 1
ATOM 1610 N N . PHE A 1 200 ? 12.141 -9.344 -8.914 1 97.31 200 PHE A N 1
ATOM 1611 C CA . PHE A 1 200 ? 13.023 -10.078 -8.016 1 97.31 200 PHE A CA 1
ATOM 1612 C C . PHE A 1 200 ? 14.438 -10.133 -8.578 1 97.31 200 PHE A C 1
ATOM 1614 O O . PHE A 1 200 ? 15.414 -10.094 -7.824 1 97.31 200 PHE A O 1
ATOM 1621 N N . HIS A 1 201 ? 14.5 -10.211 -9.836 1 94.94 201 HIS A N 1
ATOM 1622 C CA . HIS A 1 201 ? 15.797 -10.312 -10.5 1 94.94 201 HIS A CA 1
ATOM 1623 C C . HIS A 1 201 ? 16.5 -8.961 -10.539 1 94.94 201 HIS A C 1
ATOM 1625 O O . HIS A 1 201 ? 17.703 -8.867 -10.273 1 94.94 201 HIS A O 1
ATOM 1631 N N . CYS A 1 202 ? 15.695 -7.945 -10.82 1 91.19 202 CYS A N 1
ATOM 1632 C CA . CYS A 1 202 ? 16.281 -6.629 -11.062 1 91.19 202 CYS A CA 1
ATOM 1633 C C . CYS A 1 202 ? 16.25 -5.777 -9.797 1 91.19 202 CYS A C 1
ATOM 1635 O O . CYS A 1 202 ? 16.938 -4.762 -9.711 1 91.19 202 CYS A O 1
ATOM 1637 N N . GLY A 1 203 ? 15.445 -6.137 -8.922 1 88.88 203 GLY A N 1
ATOM 1638 C CA . GLY A 1 203 ? 15.305 -5.352 -7.699 1 88.88 203 GLY A CA 1
ATOM 1639 C C . GLY A 1 203 ? 14.305 -4.227 -7.828 1 88.88 203 GLY A C 1
ATOM 1640 O O . GLY A 1 203 ? 13.828 -3.695 -6.824 1 88.88 203 GLY A O 1
ATOM 1641 N N . ILE A 1 204 ? 14.086 -3.871 -9.039 1 87.31 204 ILE A N 1
ATOM 1642 C CA . ILE A 1 204 ? 13.164 -2.762 -9.266 1 87.31 204 ILE A CA 1
ATOM 1643 C C . ILE A 1 204 ? 12.492 -2.914 -10.633 1 87.31 204 ILE A C 1
ATOM 1645 O O . ILE A 1 204 ? 13.086 -3.467 -11.562 1 87.31 204 ILE A O 1
ATOM 1649 N N . LEU A 1 205 ? 11.266 -2.434 -10.68 1 90.62 205 LEU A N 1
ATOM 1650 C CA . LEU A 1 205 ? 10.586 -2.328 -11.961 1 90.62 205 LEU A CA 1
ATOM 1651 C C . LEU A 1 205 ? 10.68 -0.909 -12.516 1 90.62 205 LEU A C 1
ATOM 1653 O O . LEU A 1 205 ? 10.641 0.061 -11.75 1 90.62 205 LEU A O 1
ATOM 1657 N N . PRO A 1 206 ? 10.742 -0.763 -13.781 1 87.75 206 PRO A N 1
ATOM 1658 C CA . PRO A 1 206 ? 10.969 0.547 -14.391 1 87.75 206 PRO A CA 1
ATOM 1659 C C . PRO A 1 206 ? 9.875 1.556 -14.062 1 87.75 206 PRO A C 1
ATOM 1661 O O . PRO A 1 206 ? 10.117 2.766 -14.086 1 87.75 206 PRO A O 1
ATOM 1664 N N . TRP A 1 207 ? 8.711 1.116 -13.742 1 89.25 207 TRP A N 1
ATOM 1665 C CA . TRP A 1 207 ? 7.59 2.027 -13.531 1 89.25 207 TRP A CA 1
ATOM 1666 C C . TRP A 1 207 ? 7.258 2.156 -12.055 1 89.25 207 TRP A C 1
ATOM 1668 O O . TRP A 1 207 ? 6.164 2.594 -11.688 1 89.25 207 TRP A O 1
ATOM 1678 N N . LYS A 1 208 ? 8.133 1.808 -11.195 1 84.12 208 LYS A N 1
ATOM 1679 C CA . LYS A 1 208 ? 7.91 1.822 -9.75 1 84.12 208 LYS A CA 1
ATOM 1680 C C . LYS A 1 208 ? 7.543 3.223 -9.266 1 84.12 208 LYS A C 1
ATOM 1682 O O . LYS A 1 208 ? 6.723 3.375 -8.359 1 84.12 208 LYS A O 1
ATOM 1687 N N . ASN A 1 209 ? 8.055 4.266 -9.906 1 73.75 209 ASN A N 1
ATOM 1688 C CA . ASN A 1 209 ? 7.898 5.625 -9.398 1 73.75 209 ASN A CA 1
ATOM 1689 C C . ASN A 1 209 ? 6.77 6.367 -10.109 1 73.75 209 ASN A C 1
ATOM 1691 O O . ASN A 1 209 ? 6.566 7.559 -9.883 1 73.75 209 ASN A O 1
ATOM 1695 N N . SER A 1 210 ? 6.094 5.605 -10.953 1 74.69 210 SER A N 1
ATOM 1696 C CA . SER A 1 210 ? 4.988 6.23 -11.664 1 74.69 210 SER A CA 1
ATOM 1697 C C . SER A 1 210 ? 3.658 5.973 -10.969 1 74.69 210 SER A C 1
ATOM 1699 O O . SER A 1 210 ? 3.363 4.84 -10.578 1 74.69 210 SER A O 1
ATOM 1701 N N . SER A 1 211 ? 2.938 7.035 -10.781 1 71.38 211 SER A N 1
ATOM 1702 C CA . SER A 1 211 ? 1.62 6.906 -10.164 1 71.38 211 SER A CA 1
ATOM 1703 C C . SER A 1 211 ? 0.513 6.965 -11.211 1 71.38 211 SER A C 1
ATOM 1705 O O . SER A 1 211 ? -0.652 6.699 -10.906 1 71.38 211 SER A O 1
ATOM 1707 N N . SER A 1 212 ? 0.82 7.242 -12.398 1 74.88 212 SER A N 1
ATOM 1708 C CA . SER A 1 212 ? -0.153 7.332 -13.484 1 74.88 212 SER A CA 1
ATOM 1709 C C . SER A 1 212 ? -0.35 5.98 -14.164 1 74.88 212 SER A C 1
ATOM 1711 O O . SER A 1 212 ? 0.604 5.398 -14.68 1 74.88 212 SER A O 1
ATOM 1713 N N . SER A 1 213 ? -1.558 5.543 -14.164 1 84.5 213 SER A N 1
ATOM 1714 C CA . SER A 1 213 ? -1.875 4.273 -14.812 1 84.5 213 SER A CA 1
ATOM 1715 C C . SER A 1 213 ? -1.538 4.312 -16.297 1 84.5 213 SER A C 1
ATOM 1717 O O . SER A 1 213 ? -1.075 3.318 -16.859 1 84.5 213 SER A O 1
ATOM 1719 N N . ILE A 1 214 ? -1.773 5.449 -16.875 1 83.38 214 ILE A N 1
ATOM 1720 C CA . ILE A 1 214 ? -1.52 5.598 -18.312 1 83.38 214 ILE A CA 1
ATOM 1721 C C . ILE A 1 214 ? -0.017 5.535 -18.578 1 83.38 214 ILE A C 1
ATOM 1723 O O . ILE A 1 214 ? 0.427 4.859 -19.516 1 83.38 214 ILE A O 1
ATOM 1727 N N . GLU A 1 215 ? 0.697 6.168 -17.734 1 85.31 215 GLU A N 1
ATOM 1728 C CA . GLU A 1 215 ? 2.15 6.16 -17.875 1 85.31 215 GLU A CA 1
ATOM 1729 C C . GLU A 1 215 ? 2.717 4.762 -17.656 1 85.31 215 GLU A C 1
ATOM 1731 O O . GLU A 1 215 ? 3.578 4.305 -18.406 1 85.31 215 GLU A O 1
ATOM 1736 N N . VAL A 1 216 ? 2.227 4.105 -16.672 1 91.06 216 VAL A N 1
ATOM 1737 C CA . VAL A 1 216 ? 2.695 2.762 -16.344 1 91.06 216 VAL A CA 1
ATOM 1738 C C . VAL A 1 216 ? 2.395 1.812 -17.5 1 91.06 216 VAL A C 1
ATOM 1740 O O . VAL A 1 216 ? 3.244 1.009 -17.891 1 91.06 216 VAL A O 1
ATOM 1743 N N . LEU A 1 217 ? 1.166 1.947 -18.078 1 92.69 217 LEU A N 1
ATOM 1744 C CA . LEU A 1 217 ? 0.78 1.104 -19.203 1 92.69 217 LEU A CA 1
ATOM 1745 C C . LEU A 1 217 ? 1.727 1.306 -20.375 1 92.69 217 LEU A C 1
ATOM 1747 O O . LEU A 1 217 ? 2.191 0.334 -20.984 1 92.69 217 LEU A O 1
ATOM 1751 N N . LYS A 1 218 ? 2.041 2.518 -20.656 1 90 218 LYS A N 1
ATOM 1752 C CA . LYS A 1 218 ? 2.957 2.828 -21.75 1 90 218 LYS A CA 1
ATOM 1753 C C . LYS A 1 218 ? 4.332 2.219 -21.5 1 90 218 LYS A C 1
ATOM 1755 O O . LYS A 1 218 ? 4.922 1.617 -22.406 1 90 218 LYS A O 1
ATOM 1760 N N . LEU A 1 219 ? 4.762 2.348 -20.297 1 91.25 219 LEU A N 1
ATOM 1761 C CA . LEU A 1 219 ? 6.07 1.818 -19.938 1 91.25 219 LEU A CA 1
ATOM 1762 C C . LEU A 1 219 ? 6.094 0.297 -20.031 1 91.25 219 LEU A C 1
ATOM 1764 O O . LEU A 1 219 ? 7.082 -0.284 -20.5 1 91.25 219 LEU A O 1
ATOM 1768 N N . LYS A 1 220 ? 5.055 -0.342 -19.656 1 94.69 220 LYS A N 1
ATOM 1769 C CA . LYS A 1 220 ? 4.969 -1.798 -19.734 1 94.69 220 LYS A CA 1
ATOM 1770 C C . LYS A 1 220 ? 5.023 -2.279 -21.188 1 94.69 220 LYS A C 1
ATOM 1772 O O . LYS A 1 220 ? 5.688 -3.271 -21.484 1 94.69 220 LYS A O 1
ATOM 1777 N N . ILE A 1 221 ? 4.297 -1.584 -22.016 1 93.06 221 ILE A N 1
ATOM 1778 C CA . ILE A 1 221 ? 4.262 -1.95 -23.438 1 93.06 221 ILE A CA 1
ATOM 1779 C C . ILE A 1 221 ? 5.656 -1.807 -24.047 1 93.06 221 ILE A C 1
ATOM 1781 O O . ILE A 1 221 ? 6.129 -2.701 -24.75 1 93.06 221 ILE A O 1
ATOM 1785 N N . GLU A 1 222 ? 6.309 -0.766 -23.688 1 90.31 222 GLU A N 1
ATOM 1786 C CA . GLU A 1 222 ? 7.664 -0.533 -24.172 1 90.31 222 GLU A CA 1
ATOM 1787 C C . GLU A 1 222 ? 8.648 -1.533 -23.578 1 90.31 222 GLU A C 1
ATOM 1789 O O . GLU A 1 222 ? 9.57 -1.991 -24.266 1 90.31 222 GLU A O 1
ATOM 1794 N N . PHE A 1 223 ? 8.391 -1.845 -22.438 1 92.25 223 PHE A N 1
ATOM 1795 C CA . PHE A 1 223 ? 9.273 -2.715 -21.656 1 92.25 223 PHE A CA 1
ATOM 1796 C C . PHE A 1 223 ? 9.336 -4.105 -22.281 1 92.25 223 PHE A C 1
ATOM 1798 O O . PHE A 1 223 ? 10.391 -4.738 -22.297 1 92.25 223 PHE A O 1
ATOM 1805 N N . ALA A 1 224 ? 8.305 -4.562 -22.812 1 91.69 224 ALA A N 1
ATOM 1806 C CA . ALA A 1 224 ? 8.211 -5.902 -23.391 1 91.69 224 ALA A CA 1
ATOM 1807 C C . ALA A 1 224 ? 9.156 -6.051 -24.578 1 91.69 224 ALA A C 1
ATOM 1809 O O . ALA A 1 224 ? 9.617 -7.156 -24.875 1 91.69 224 ALA A O 1
ATOM 1810 N N . SER A 1 225 ? 9.492 -4.98 -25.188 1 90.12 225 SER A N 1
ATOM 1811 C CA . SER A 1 225 ? 10.328 -5.02 -26.375 1 90.12 225 SER A CA 1
ATOM 1812 C C . SER A 1 225 ? 11.781 -4.668 -26.047 1 90.12 225 SER A C 1
ATOM 1814 O O . SER A 1 225 ? 12.609 -4.551 -26.953 1 90.12 225 SER A O 1
ATOM 1816 N N . THR A 1 226 ? 12.031 -4.504 -24.828 1 89.12 226 THR A N 1
ATOM 1817 C CA . THR A 1 226 ? 13.375 -4.137 -24.391 1 89.12 226 THR A CA 1
ATOM 1818 C C . THR A 1 226 ? 14.383 -5.207 -24.797 1 89.12 226 THR A C 1
ATOM 1820 O O . THR A 1 226 ? 14.109 -6.402 -24.688 1 89.12 226 THR A O 1
ATOM 1823 N N . LYS A 1 227 ? 15.531 -4.801 -25.297 1 85.25 227 LYS A N 1
ATOM 1824 C CA . LYS A 1 227 ? 16.641 -5.707 -25.594 1 85.25 227 LYS A CA 1
ATOM 1825 C C . LYS A 1 227 ? 17.672 -5.695 -24.484 1 85.25 227 LYS A C 1
ATOM 1827 O O . LYS A 1 227 ? 17.938 -4.652 -23.891 1 85.25 227 LYS A O 1
ATOM 1832 N N . THR A 1 228 ? 18.062 -6.844 -24.078 1 86.31 228 THR A N 1
ATOM 1833 C CA . THR A 1 228 ? 19.047 -6.957 -23 1 86.31 228 THR A CA 1
ATOM 1834 C C . THR A 1 228 ? 20.031 -8.078 -23.297 1 86.31 228 THR A C 1
ATOM 1836 O O . THR A 1 228 ? 19.703 -9.031 -24.016 1 86.31 228 THR A O 1
ATOM 1839 N N . ASN A 1 229 ? 21.297 -7.867 -22.719 1 83 229 ASN A N 1
ATOM 1840 C CA . ASN A 1 229 ? 22.312 -8.906 -22.828 1 83 229 ASN A CA 1
ATOM 1841 C C . ASN A 1 229 ? 22.344 -9.797 -21.594 1 83 229 ASN A C 1
ATOM 1843 O O . ASN A 1 229 ? 23.047 -10.812 -21.562 1 83 229 ASN A O 1
ATOM 1847 N N . ASN A 1 230 ? 21.578 -9.344 -20.594 1 88 230 ASN A N 1
ATOM 1848 C CA . ASN A 1 230 ? 21.438 -10.211 -19.438 1 88 230 ASN A CA 1
ATOM 1849 C C . ASN A 1 230 ? 20.547 -11.414 -19.75 1 88 230 ASN A C 1
ATOM 1851 O O . ASN A 1 230 ? 19.359 -11.258 -20.047 1 88 230 ASN A O 1
ATOM 1855 N N . HIS A 1 231 ? 21.109 -12.516 -19.609 1 86.81 231 HIS A N 1
ATOM 1856 C CA . HIS A 1 231 ? 20.469 -13.727 -20.094 1 86.81 231 HIS A CA 1
ATOM 1857 C C . HIS A 1 231 ? 19.188 -14.039 -19.328 1 86.81 231 HIS A C 1
ATOM 1859 O O . HIS A 1 231 ? 18.172 -14.398 -19.922 1 86.81 231 HIS A O 1
ATOM 1865 N N . LEU A 1 232 ? 19.266 -14.008 -18.031 1 91.69 232 LEU A N 1
ATOM 1866 C CA . LEU A 1 232 ? 18.062 -14.305 -17.25 1 91.69 232 LEU A CA 1
ATOM 1867 C C . LEU A 1 232 ? 16.984 -13.25 -17.516 1 91.69 232 LEU A C 1
ATOM 1869 O O . LEU A 1 232 ? 15.812 -13.586 -17.672 1 91.69 232 LEU A O 1
ATOM 1873 N N . PHE A 1 233 ? 17.391 -12.062 -17.547 1 91.62 233 PHE A N 1
ATOM 1874 C CA . PHE A 1 233 ? 16.453 -10.984 -17.844 1 91.62 233 PHE A CA 1
ATOM 1875 C C . PHE A 1 233 ? 15.781 -11.211 -19.188 1 91.62 233 PHE A C 1
ATOM 1877 O O . PHE A 1 233 ? 14.555 -11.094 -19.312 1 91.62 233 PHE A O 1
ATOM 1884 N N . ALA A 1 234 ? 16.562 -11.562 -20.141 1 91.81 234 ALA A N 1
ATOM 1885 C CA . ALA A 1 234 ? 16.031 -11.844 -21.469 1 91.81 234 ALA A CA 1
ATOM 1886 C C . ALA A 1 234 ? 15.016 -12.984 -21.422 1 91.81 234 ALA A C 1
ATOM 1888 O O . ALA A 1 234 ? 13.969 -12.914 -22.078 1 91.81 234 ALA A O 1
ATOM 1889 N N . ALA A 1 235 ? 15.375 -14 -20.734 1 94.75 235 ALA A N 1
ATOM 1890 C CA . ALA A 1 235 ? 14.469 -15.141 -20.594 1 94.75 235 ALA A CA 1
ATOM 1891 C C . ALA A 1 235 ? 13.148 -14.727 -19.969 1 94.75 235 ALA A C 1
ATOM 1893 O O . ALA A 1 235 ? 12.086 -15.195 -20.375 1 94.75 235 ALA A O 1
ATOM 1894 N N . LEU A 1 236 ? 13.188 -13.867 -19.016 1 96.81 236 LEU A N 1
ATOM 1895 C CA . LEU A 1 236 ? 11.992 -13.406 -18.328 1 96.81 236 LEU A CA 1
ATOM 1896 C C . LEU A 1 236 ? 11.172 -12.484 -19.219 1 96.81 236 LEU A C 1
ATOM 1898 O O . LEU A 1 236 ? 9.938 -12.531 -19.203 1 96.81 236 LEU A O 1
ATOM 1902 N N . LEU A 1 237 ? 11.844 -11.68 -20.016 1 95.12 237 LEU A N 1
ATOM 1903 C CA . LEU A 1 237 ? 11.156 -10.836 -20.984 1 95.12 237 LEU A CA 1
ATOM 1904 C C . LEU A 1 237 ? 10.406 -11.688 -22 1 95.12 237 LEU A C 1
ATOM 1906 O O . LEU A 1 237 ? 9.305 -11.328 -22.438 1 95.12 237 LEU A O 1
ATOM 1910 N N . ASN A 1 238 ? 10.984 -12.742 -22.312 1 95.12 238 ASN A N 1
ATOM 1911 C CA . ASN A 1 238 ? 10.344 -13.648 -23.25 1 95.12 238 ASN A CA 1
ATOM 1912 C C . ASN A 1 238 ? 9.047 -14.219 -22.688 1 95.12 238 ASN A C 1
ATOM 1914 O O . ASN A 1 238 ? 8.109 -14.5 -23.438 1 95.12 238 ASN A O 1
ATOM 1918 N N . ILE A 1 239 ? 8.992 -14.414 -21.422 1 97.69 239 ILE A N 1
ATOM 1919 C CA . ILE A 1 239 ? 7.758 -14.875 -20.797 1 97.69 239 ILE A CA 1
ATOM 1920 C C . ILE A 1 239 ? 6.672 -13.812 -20.953 1 97.69 239 ILE A C 1
ATOM 1922 O O . ILE A 1 239 ? 5.508 -14.133 -21.203 1 97.69 239 ILE A O 1
ATOM 1926 N N . ILE A 1 240 ? 7.008 -12.516 -20.828 1 97.88 240 ILE A N 1
ATOM 1927 C CA . ILE A 1 240 ? 6.062 -11.43 -21.047 1 97.88 240 ILE A CA 1
ATOM 1928 C C . ILE A 1 240 ? 5.516 -11.508 -22.469 1 97.88 240 ILE A C 1
ATOM 1930 O O . ILE A 1 240 ? 4.301 -11.484 -22.672 1 97.88 240 ILE A O 1
ATOM 1934 N N . ASN A 1 241 ? 6.426 -11.664 -23.375 1 96.81 241 ASN A N 1
ATOM 1935 C CA . ASN A 1 241 ? 6.035 -11.711 -24.781 1 96.81 241 ASN A CA 1
ATOM 1936 C C . ASN A 1 241 ? 5.16 -12.922 -25.078 1 96.81 241 ASN A C 1
ATOM 1938 O O . ASN A 1 241 ? 4.176 -12.82 -25.812 1 96.81 241 ASN A O 1
ATOM 1942 N N . TYR A 1 242 ? 5.551 -14.016 -24.562 1 97.81 242 TYR A N 1
ATOM 1943 C CA . TYR A 1 242 ? 4.746 -15.227 -24.703 1 97.81 242 TYR A CA 1
ATOM 1944 C C . TYR A 1 242 ? 3.338 -15.008 -24.156 1 97.81 242 TYR A C 1
ATOM 1946 O O . TYR A 1 242 ? 2.354 -15.305 -24.844 1 97.81 242 TYR A O 1
ATOM 1954 N N . ALA A 1 243 ? 3.223 -14.477 -22.969 1 98 243 ALA A N 1
ATOM 1955 C CA . ALA A 1 243 ? 1.926 -14.227 -22.344 1 98 243 ALA A CA 1
ATOM 1956 C C . ALA A 1 243 ? 1.064 -13.32 -23.219 1 98 243 ALA A C 1
ATOM 1958 O O . ALA A 1 243 ? -0.12 -13.586 -23.422 1 98 243 ALA A O 1
ATOM 1959 N N . GLN A 1 244 ? 1.661 -12.305 -23.734 1 96.31 244 GLN A N 1
ATOM 1960 C CA . GLN A 1 244 ? 0.939 -11.305 -24.5 1 96.31 244 GLN A CA 1
ATOM 1961 C C . GLN A 1 244 ? 0.526 -11.844 -25.875 1 96.31 244 GLN A C 1
ATOM 1963 O O . GLN A 1 244 ? -0.333 -11.266 -26.547 1 96.31 244 GLN A O 1
ATOM 1968 N N . SER A 1 245 ? 1.125 -12.898 -26.297 1 96.75 245 SER A N 1
ATOM 1969 C CA . SER A 1 245 ? 0.802 -13.5 -27.594 1 96.75 245 SER A CA 1
ATOM 1970 C C . SER A 1 245 ? -0.389 -14.445 -27.469 1 96.75 245 SER A C 1
ATOM 1972 O O . SER A 1 245 ? -0.974 -14.836 -28.484 1 96.75 245 SER A O 1
ATOM 1974 N N . LEU A 1 246 ? -0.739 -14.859 -26.297 1 96.56 246 LEU A N 1
ATOM 1975 C CA . LEU A 1 246 ? -1.809 -15.828 -26.078 1 96.56 246 LEU A CA 1
ATOM 1976 C C . LEU A 1 246 ? -3.174 -15.188 -26.297 1 96.56 246 LEU A C 1
ATOM 1978 O O . LEU A 1 246 ? -3.385 -14.031 -25.922 1 96.56 246 LEU A O 1
ATOM 1982 N N . GLU A 1 247 ? -4.055 -15.945 -26.797 1 93 247 GLU A N 1
ATOM 1983 C CA . GLU A 1 247 ? -5.449 -15.523 -26.938 1 93 247 GLU A CA 1
ATOM 1984 C C . GLU A 1 247 ? -6.188 -15.656 -25.609 1 93 247 GLU A C 1
ATOM 1986 O O . GLU A 1 247 ? -5.711 -16.328 -24.688 1 93 247 GLU A O 1
ATOM 1991 N N . PHE A 1 248 ? -7.383 -15.125 -25.547 1 91.56 248 PHE A N 1
ATOM 1992 C CA . PHE A 1 248 ? -8.164 -15.039 -24.328 1 91.56 248 PHE A CA 1
ATOM 1993 C C . PHE A 1 248 ? -8.398 -16.422 -23.734 1 91.56 248 PHE A C 1
ATOM 1995 O O . PHE A 1 248 ? -8.188 -16.641 -22.547 1 91.56 248 PHE A O 1
ATOM 2002 N N . ASN A 1 249 ? -8.719 -17.391 -24.516 1 90.38 249 ASN A N 1
ATOM 2003 C CA . ASN A 1 249 ? -9.086 -18.703 -24.016 1 90.38 249 ASN A CA 1
ATOM 2004 C C . ASN A 1 249 ? -7.953 -19.703 -24.188 1 90.38 249 ASN A C 1
ATOM 2006 O O . ASN A 1 249 ? -8.125 -20.891 -23.906 1 90.38 249 ASN A O 1
ATOM 2010 N N . GLN A 1 250 ? -6.812 -19.219 -24.625 1 93.94 250 GLN A N 1
ATOM 2011 C CA . GLN A 1 250 ? -5.707 -20.141 -24.875 1 93.94 250 GLN A CA 1
ATOM 2012 C C . GLN A 1 250 ? -4.996 -20.516 -23.578 1 93.94 250 GLN A C 1
ATOM 2014 O O . GLN A 1 250 ? -4.613 -19.641 -22.797 1 93.94 250 GLN A O 1
ATOM 2019 N N . GLU A 1 251 ? -4.906 -21.75 -23.359 1 95.44 251 GLU A N 1
ATOM 2020 C CA . GLU A 1 251 ? -4.195 -22.234 -22.188 1 95.44 251 GLU A CA 1
ATOM 2021 C C . GLU A 1 251 ? -2.686 -22.062 -22.344 1 95.44 251 GLU A C 1
ATOM 2023 O O . GLU A 1 251 ? -2.111 -22.469 -23.359 1 95.44 251 GLU A O 1
ATOM 2028 N N . PRO A 1 252 ? -2.041 -21.469 -21.375 1 97.44 252 PRO A N 1
ATOM 2029 C CA . PRO A 1 252 ? -0.583 -21.359 -21.469 1 97.44 252 PRO A CA 1
ATOM 2030 C C . PRO A 1 252 ? 0.114 -22.719 -21.422 1 97.44 252 PRO A C 1
ATOM 2032 O O . PRO A 1 252 ? -0.393 -23.656 -20.797 1 97.44 252 PRO A O 1
ATOM 2035 N N . ASP A 1 253 ? 1.264 -22.812 -22.062 1 98.25 253 ASP A N 1
ATOM 2036 C CA . ASP A 1 253 ? 2.117 -23.984 -21.953 1 98.25 253 ASP A CA 1
ATOM 2037 C C . ASP A 1 253 ? 3.049 -23.875 -20.75 1 98.25 253 ASP A C 1
ATOM 2039 O O . ASP A 1 253 ? 4.23 -23.562 -20.891 1 98.25 253 ASP A O 1
ATOM 2043 N N . TYR A 1 254 ? 2.482 -24.234 -19.625 1 98.12 254 TYR A N 1
ATOM 2044 C CA . TYR A 1 254 ? 3.199 -24.094 -18.375 1 98.12 254 TYR A CA 1
ATOM 2045 C C . TYR A 1 254 ? 4.465 -24.938 -18.359 1 98.12 254 TYR A C 1
ATOM 2047 O O . TYR A 1 254 ? 5.512 -24.5 -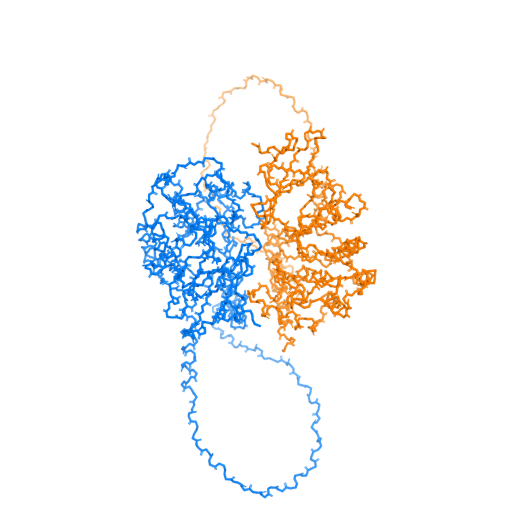17.875 1 98.12 254 TYR A O 1
ATOM 2055 N N . LYS A 1 255 ? 4.348 -26.125 -18.828 1 97.25 255 LYS A N 1
ATOM 2056 C CA . LYS A 1 255 ? 5.484 -27.047 -18.875 1 97.25 255 LYS A CA 1
ATOM 2057 C C . LYS A 1 255 ? 6.613 -26.484 -19.734 1 97.25 255 LYS A C 1
ATOM 2059 O O . LYS A 1 255 ? 7.785 -26.578 -19.359 1 97.25 255 LYS A O 1
ATOM 2064 N N . MET A 1 256 ? 6.242 -25.922 -20.812 1 97.69 256 MET A N 1
ATOM 2065 C CA . MET A 1 256 ? 7.238 -25.297 -21.688 1 97.69 256 MET A CA 1
ATOM 2066 C C . MET A 1 256 ? 7.969 -24.172 -20.969 1 97.69 256 MET A C 1
ATOM 2068 O O . MET A 1 256 ? 9.195 -24.078 -21.031 1 97.69 256 MET A O 1
ATOM 2072 N N . LEU A 1 257 ? 7.246 -23.359 -20.312 1 98.12 257 LEU A N 1
ATOM 2073 C CA . LEU A 1 257 ? 7.844 -22.25 -19.578 1 98.12 257 LEU A CA 1
ATOM 2074 C C . LEU A 1 257 ? 8.797 -22.75 -18.5 1 98.12 257 LEU A C 1
ATOM 2076 O O . LEU A 1 257 ? 9.922 -22.266 -18.375 1 98.12 257 LEU A O 1
ATOM 2080 N N . ARG A 1 258 ? 8.367 -23.719 -17.75 1 97.44 258 ARG A N 1
ATOM 2081 C CA . ARG A 1 258 ? 9.188 -24.281 -16.688 1 97.44 258 ARG A CA 1
ATOM 2082 C C . ARG A 1 258 ? 10.445 -24.938 -17.25 1 97.44 258 ARG A C 1
ATOM 2084 O O . ARG A 1 258 ? 11.539 -24.766 -16.719 1 97.44 258 ARG A O 1
ATOM 2091 N N . ASN A 1 259 ? 10.289 -25.672 -18.312 1 96.44 259 ASN A N 1
ATOM 2092 C CA . ASN A 1 259 ? 11.414 -26.328 -18.953 1 96.44 259 ASN A CA 1
ATOM 2093 C C . ASN A 1 259 ? 12.422 -25.328 -19.5 1 96.44 259 ASN A C 1
ATOM 2095 O O . ASN A 1 259 ? 13.633 -25.547 -19.406 1 96.44 259 ASN A O 1
ATOM 2099 N N . HIS A 1 260 ? 11.914 -24.312 -20.047 1 95.75 260 HIS A N 1
ATOM 2100 C CA . HIS A 1 260 ? 12.789 -23.266 -20.578 1 95.75 260 HIS A CA 1
ATOM 2101 C C . HIS A 1 260 ? 13.664 -22.672 -19.469 1 95.75 260 HIS A C 1
ATOM 2103 O O . HIS A 1 260 ? 14.867 -22.484 -19.672 1 95.75 260 HIS A O 1
ATOM 2109 N N . LEU A 1 261 ? 13.07 -22.406 -18.375 1 96.62 261 LEU A N 1
ATOM 2110 C CA . LEU A 1 261 ? 13.812 -21.812 -17.266 1 96.62 261 LEU A CA 1
ATOM 2111 C C . LEU A 1 261 ? 14.742 -22.828 -16.625 1 96.62 261 LEU A C 1
ATOM 2113 O O . LEU A 1 261 ? 15.844 -22.484 -16.172 1 96.62 261 LEU A O 1
ATOM 2117 N N . ALA A 1 262 ? 14.32 -24.031 -16.594 1 95.25 262 ALA A N 1
ATOM 2118 C CA . ALA A 1 262 ? 15.18 -25.094 -16.094 1 95.25 262 ALA A CA 1
ATOM 2119 C C . ALA A 1 262 ? 16.422 -25.266 -16.969 1 95.25 262 ALA A C 1
ATOM 2121 O O . ALA A 1 262 ? 17.531 -25.453 -16.469 1 95.25 262 ALA A O 1
ATOM 2122 N N . ASN A 1 263 ? 16.203 -25.281 -18.234 1 93.56 263 ASN A N 1
ATOM 2123 C CA . ASN A 1 263 ? 17.312 -25.391 -19.172 1 93.56 263 ASN A CA 1
ATOM 2124 C C . ASN A 1 263 ? 18.266 -24.219 -19.047 1 93.56 263 ASN A C 1
ATOM 2126 O O . ASN A 1 263 ? 19.484 -24.391 -19.156 1 93.56 263 ASN A O 1
ATOM 2130 N N . PHE A 1 264 ? 17.656 -23.109 -18.875 1 92.56 264 PHE A N 1
ATOM 2131 C CA . PHE A 1 264 ? 18.484 -21.938 -18.625 1 92.56 264 PHE A CA 1
ATOM 2132 C C . PHE A 1 264 ? 19.375 -22.156 -17.406 1 92.56 264 PHE A C 1
ATOM 2134 O O . PHE A 1 264 ? 20.578 -21.875 -17.453 1 92.56 264 PHE A O 1
ATOM 2141 N N . ALA A 1 265 ? 18.781 -22.609 -16.344 1 94.12 265 ALA A N 1
ATOM 2142 C CA . ALA A 1 265 ? 19.531 -22.859 -15.109 1 94.12 265 ALA A CA 1
ATOM 2143 C C . ALA A 1 265 ? 20.656 -23.875 -15.344 1 94.12 265 ALA A C 1
ATOM 2145 O O . ALA A 1 265 ? 21.781 -23.688 -14.867 1 94.12 265 ALA A O 1
ATOM 2146 N N . LYS A 1 266 ? 20.359 -24.844 -16.047 1 93.44 266 LYS A N 1
ATOM 2147 C CA . LYS A 1 266 ? 21.328 -25.891 -16.344 1 93.44 266 LYS A CA 1
ATOM 2148 C C . LYS A 1 266 ? 22.484 -25.359 -17.188 1 93.44 266 LYS A C 1
ATOM 2150 O O . LYS A 1 266 ? 23.656 -25.594 -16.875 1 93.44 266 LYS A O 1
ATOM 2155 N N . ASN A 1 267 ? 22.188 -24.656 -18.188 1 93 267 ASN A N 1
ATOM 2156 C CA . ASN A 1 267 ? 23.188 -24.109 -19.094 1 93 267 ASN A CA 1
ATOM 2157 C C . ASN A 1 267 ? 24.109 -23.125 -18.391 1 93 267 ASN A C 1
ATOM 2159 O O . ASN A 1 267 ? 25.297 -23.062 -18.672 1 93 267 ASN A O 1
ATOM 2163 N N . LYS A 1 268 ? 23.547 -22.422 -17.469 1 93 268 LYS A N 1
ATOM 2164 C CA . LYS A 1 268 ? 24.328 -21.406 -16.766 1 93 268 LYS A CA 1
ATOM 2165 C C . LYS A 1 268 ? 24.875 -21.953 -15.461 1 93 268 LYS A C 1
ATOM 2167 O O . LYS A 1 268 ? 25.531 -21.219 -14.703 1 93 268 LYS A O 1
ATOM 2172 N N . LYS A 1 269 ? 24.578 -23.25 -15.094 1 92.44 269 LYS A N 1
ATOM 2173 C CA . LYS A 1 269 ? 25.062 -23.938 -13.891 1 92.44 269 LYS A CA 1
ATOM 2174 C C . LYS A 1 269 ? 24.625 -23.203 -12.633 1 92.44 269 LYS A C 1
ATOM 2176 O O . LYS A 1 269 ? 25.453 -22.938 -11.742 1 92.44 269 LYS A O 1
ATOM 2181 N N . VAL A 1 270 ? 23.422 -22.781 -12.672 1 93 270 VAL A N 1
ATOM 2182 C CA . VAL A 1 270 ? 22.844 -22.094 -11.516 1 93 270 VAL A CA 1
ATOM 2183 C C . VAL A 1 270 ? 21.984 -23.078 -10.711 1 93 270 VAL A C 1
ATOM 2185 O O . VAL A 1 270 ? 21.109 -23.734 -11.266 1 93 270 VAL A O 1
ATOM 2188 N N . LEU A 1 271 ? 22.25 -23.188 -9.438 1 91.25 271 LEU A N 1
ATOM 2189 C CA . LEU A 1 271 ? 21.453 -24.016 -8.555 1 91.25 271 LEU A CA 1
ATOM 2190 C C . LEU A 1 271 ? 20.141 -23.312 -8.188 1 91.25 271 LEU A C 1
ATOM 2192 O O . LEU A 1 271 ? 20.156 -22.156 -7.742 1 91.25 271 LEU A O 1
ATOM 2196 N N . ARG A 1 272 ? 19.094 -24 -8.375 1 93.81 272 ARG A N 1
ATOM 2197 C CA . ARG A 1 272 ? 17.781 -23.438 -8.07 1 93.81 272 ARG A CA 1
ATOM 2198 C C . ARG A 1 272 ? 17.422 -23.656 -6.609 1 93.81 272 ARG A C 1
ATOM 2200 O O . ARG A 1 272 ? 16.812 -24.672 -6.262 1 93.81 272 ARG A O 1
ATOM 2207 N N . VAL A 1 273 ? 17.781 -22.688 -5.789 1 93.31 273 VAL A N 1
ATOM 2208 C CA . VAL A 1 273 ? 17.578 -22.781 -4.348 1 93.31 273 VAL A CA 1
ATOM 2209 C C . VAL A 1 273 ? 17.141 -21.422 -3.799 1 93.31 273 VAL A C 1
ATOM 2211 O O . VAL A 1 273 ? 17.516 -20.375 -4.34 1 93.31 273 VAL A O 1
ATOM 2214 N N . TYR A 1 274 ? 16.344 -21.547 -2.809 1 95.5 274 TYR A N 1
ATOM 2215 C CA . TYR A 1 274 ? 15.977 -20.312 -2.143 1 95.5 274 TYR A CA 1
ATOM 2216 C C . TYR A 1 274 ? 17.172 -19.688 -1.431 1 95.5 274 TYR A C 1
ATOM 2218 O O . TYR A 1 274 ? 17.969 -20.406 -0.822 1 95.5 274 TYR A O 1
ATOM 2226 N N . ASP A 1 275 ? 17.266 -18.391 -1.417 1 93.25 275 ASP A N 1
ATOM 2227 C CA . ASP A 1 275 ? 18.359 -17.672 -0.761 1 93.25 275 ASP A CA 1
ATOM 2228 C C . ASP A 1 275 ? 18.328 -17.906 0.75 1 93.25 275 ASP A C 1
ATOM 2230 O O . ASP A 1 275 ? 19.375 -17.875 1.406 1 93.25 275 ASP A O 1
ATOM 2234 N N . TRP A 1 276 ? 17.234 -18.078 1.356 1 89.5 276 TRP A N 1
ATOM 2235 C CA . TRP A 1 276 ? 17.109 -18.25 2.801 1 89.5 276 TRP A CA 1
ATOM 2236 C C . TRP A 1 276 ? 17.297 -19.703 3.203 1 89.5 276 TRP A C 1
ATOM 2238 O O . TRP A 1 276 ? 17.312 -20.031 4.395 1 89.5 276 TRP A O 1
ATOM 2248 N N . ALA A 1 277 ? 17.344 -20.562 2.355 1 83.25 277 ALA A N 1
ATOM 2249 C CA . ALA A 1 277 ? 17.656 -21.953 2.643 1 83.25 277 ALA A CA 1
ATOM 2250 C C . ALA A 1 277 ? 19.156 -22.156 2.875 1 83.25 277 ALA A C 1
ATOM 2252 O O . ALA A 1 277 ? 19.562 -23.078 3.57 1 83.25 277 ALA A O 1
ATOM 2253 N N . ILE A 1 278 ? 19.969 -21.328 2.26 1 64.88 278 ILE A N 1
ATOM 2254 C CA . ILE A 1 278 ? 21.422 -21.453 2.348 1 64.88 278 ILE A CA 1
ATOM 2255 C C . ILE A 1 278 ? 21.906 -20.953 3.709 1 64.88 278 ILE A C 1
ATOM 2257 O O . ILE A 1 278 ? 22.812 -21.531 4.309 1 64.88 278 ILE A O 1
ATOM 2261 N N . SER A 1 279 ? 21.406 -19.828 4.145 1 55.16 279 SER A N 1
ATOM 2262 C CA . SER A 1 279 ? 21.906 -19.234 5.383 1 55.16 279 SER A CA 1
ATOM 2263 C C . SER A 1 279 ? 21.688 -20.172 6.57 1 55.16 279 SER A C 1
ATOM 2265 O O . SER A 1 279 ? 22.484 -20.172 7.508 1 55.16 279 SER A O 1
ATOM 2267 N N . ASN A 1 280 ? 20.672 -20.844 6.562 1 46.62 280 ASN A N 1
ATOM 2268 C CA . ASN A 1 280 ? 20.484 -21.75 7.695 1 46.62 280 ASN A CA 1
ATOM 2269 C C . ASN A 1 280 ? 21.578 -22.812 7.746 1 46.62 280 ASN A C 1
ATOM 2271 O O . ASN A 1 280 ? 21.984 -23.25 8.828 1 46.62 280 ASN A O 1
ATOM 2275 N N . ASP A 1 281 ? 22.109 -23.172 6.672 1 39.41 281 ASP A N 1
ATOM 2276 C CA . ASP A 1 281 ? 23.172 -24.172 6.723 1 39.41 281 ASP A CA 1
ATOM 2277 C C . ASP A 1 281 ? 24.484 -23.531 7.184 1 39.41 281 ASP A C 1
ATOM 2279 O O . ASP A 1 281 ? 25.281 -24.172 7.891 1 39.41 281 ASP A O 1
ATOM 2283 N N . LYS A 1 282 ? 24.844 -22.234 6.828 1 41.72 282 LYS A N 1
ATOM 2284 C CA . LYS A 1 282 ? 26.047 -21.641 7.414 1 41.72 282 LYS A CA 1
ATOM 2285 C C . LYS A 1 282 ? 25.875 -21.422 8.914 1 41.72 282 LYS A C 1
ATOM 2287 O O . LYS A 1 282 ? 26.812 -21.594 9.688 1 41.72 282 LYS A O 1
ATOM 2292 N N . ILE A 1 283 ? 24.625 -21.047 9.219 1 39.84 283 ILE A N 1
ATOM 2293 C CA . ILE A 1 283 ? 24.359 -20.938 10.648 1 39.84 283 ILE A CA 1
ATOM 2294 C C . ILE A 1 283 ? 24.453 -22.328 11.297 1 39.84 283 ILE A C 1
ATOM 2296 O O . ILE A 1 283 ? 25.047 -22.484 12.359 1 39.84 283 ILE A O 1
ATOM 2300 N N . GLN A 1 284 ? 24 -23.219 10.555 1 36.97 284 GLN A N 1
ATOM 2301 C CA . GLN A 1 284 ? 24.141 -24.578 11.062 1 36.97 284 GLN A CA 1
ATOM 2302 C C . GLN A 1 284 ? 25.578 -25.047 10.992 1 36.97 284 GLN A C 1
ATOM 2304 O O . GLN A 1 284 ? 26.094 -25.672 11.93 1 36.97 284 GLN A O 1
ATOM 2309 N N . LYS A 1 285 ? 26.281 -24.781 9.969 1 39.56 285 LYS A N 1
ATOM 2310 C CA . LYS A 1 285 ? 27.688 -25.141 9.953 1 39.56 285 LYS A CA 1
ATOM 2311 C C . LYS A 1 285 ? 28.484 -24.297 10.945 1 39.56 285 LYS A C 1
ATOM 2313 O O . LYS A 1 285 ? 29.375 -24.797 11.633 1 39.56 285 LYS A O 1
ATOM 2318 N N . GLN A 1 286 ? 28.172 -23.031 11.016 1 36.38 286 GLN A N 1
ATOM 2319 C CA . GLN A 1 286 ? 28.844 -22.203 12.016 1 36.38 286 GLN A CA 1
ATOM 2320 C C . GLN A 1 286 ? 28.453 -22.625 13.43 1 36.38 286 GLN A C 1
ATOM 2322 O O . GLN A 1 286 ? 29.297 -22.656 14.328 1 36.38 286 GLN A O 1
ATOM 2327 N N . LEU A 1 287 ? 27.219 -22.938 13.586 1 36.81 287 LEU A N 1
ATOM 2328 C CA . LEU A 1 287 ? 26.812 -23.531 14.859 1 36.81 287 LEU A CA 1
ATOM 2329 C C . LEU A 1 287 ? 27.438 -24.906 15.039 1 36.81 287 LEU A C 1
ATOM 2331 O O . LEU A 1 287 ? 27.844 -25.266 16.141 1 36.81 287 LEU A O 1
ATOM 2335 N N . ALA A 1 288 ? 27.531 -25.656 14.047 1 36.16 288 ALA A N 1
ATOM 2336 C CA . ALA A 1 288 ? 28.234 -26.953 14.133 1 36.16 288 ALA A CA 1
ATOM 2337 C C . ALA A 1 288 ? 29.719 -26.75 14.375 1 36.16 288 ALA A C 1
ATOM 2339 O O . ALA A 1 288 ? 30.344 -27.516 15.133 1 36.16 288 ALA A O 1
ATOM 2340 N N . LEU A 1 289 ? 30.297 -25.766 13.773 1 36.78 289 LEU A N 1
ATOM 2341 C CA . LEU A 1 289 ? 31.703 -25.484 14.023 1 36.78 289 LEU A CA 1
ATOM 2342 C C . LEU A 1 289 ? 31.906 -24.922 15.422 1 36.78 289 LEU A C 1
ATOM 2344 O O . LEU A 1 289 ? 32.906 -25.188 16.078 1 36.78 289 LEU A O 1
ATOM 2348 N N . ASP A 1 290 ? 30.875 -24.141 15.805 1 34.81 290 ASP A N 1
ATOM 2349 C CA . ASP A 1 290 ? 30.984 -23.625 17.172 1 34.81 290 ASP A CA 1
ATOM 2350 C C . ASP A 1 290 ? 30.688 -24.719 18.188 1 34.81 290 ASP A C 1
ATOM 2352 O O . ASP A 1 290 ? 31.125 -24.641 19.344 1 34.81 290 ASP A O 1
ATOM 2356 N N . LYS A 1 291 ? 29.797 -25.641 17.844 1 36.44 291 LYS A N 1
ATOM 2357 C CA . LYS A 1 291 ? 29.594 -26.766 18.75 1 36.44 291 LYS A CA 1
ATOM 2358 C C . LYS A 1 291 ? 30.859 -27.594 18.906 1 36.44 291 LYS A C 1
ATOM 2360 O O . LYS A 1 291 ? 31 -28.359 19.859 1 36.44 291 LYS A O 1
ATOM 2365 N N . SER A 1 292 ? 31.562 -27.688 17.828 1 33.22 292 SER A N 1
ATOM 2366 C CA . SER A 1 292 ? 32.719 -28.562 18.047 1 33.22 292 SER A CA 1
ATOM 2367 C C . SER A 1 292 ? 33.688 -27.953 19.062 1 33.22 292 SER A C 1
ATOM 2369 O O . SER A 1 292 ? 34.594 -28.625 19.547 1 33.22 292 SER A O 1
ATOM 2371 N N . ARG A 1 293 ? 33.719 -26.609 19.109 1 30.83 293 ARG A N 1
ATOM 2372 C CA . ARG A 1 293 ? 34.781 -26.156 20 1 30.83 293 ARG A CA 1
ATOM 2373 C C . ARG A 1 293 ? 34.312 -26.156 21.453 1 30.83 293 ARG A C 1
ATOM 2375 O O . ARG A 1 293 ? 35 -25.609 22.328 1 30.83 293 ARG A O 1
ATOM 2382 N N . ILE A 1 294 ? 32.969 -26.297 21.703 1 27.73 294 ILE A N 1
ATOM 2383 C CA . ILE A 1 294 ? 32.719 -26.172 23.141 1 27.73 294 ILE A CA 1
ATOM 2384 C C . ILE A 1 294 ? 33.219 -27.406 23.875 1 27.73 294 ILE A C 1
ATOM 2386 O O . ILE A 1 294 ? 32.781 -28.516 23.625 1 27.73 294 ILE A O 1
ATOM 2390 N N . PRO A 1 295 ? 34.438 -27.328 24.406 1 26.78 295 PRO A N 1
ATOM 2391 C CA . PRO A 1 295 ? 34.938 -28.406 25.266 1 26.78 295 PRO A CA 1
ATOM 2392 C C . PRO A 1 295 ? 33.969 -28.75 26.406 1 26.78 295 PRO A C 1
ATOM 2394 O O . PRO A 1 295 ? 33.281 -27.859 26.922 1 26.78 295 PRO A O 1
ATOM 2397 N N . ILE A 1 296 ? 33.344 -29.875 26.484 1 23.66 296 ILE A N 1
ATOM 2398 C CA . ILE A 1 296 ? 32.562 -30.453 27.562 1 23.66 296 ILE A CA 1
ATOM 2399 C C . ILE A 1 296 ? 33.281 -30.328 28.891 1 23.66 296 ILE A C 1
ATOM 2401 O O . ILE A 1 296 ? 34.281 -31 29.109 1 23.66 296 ILE A O 1
ATOM 2405 N N . SER A 1 297 ? 33.719 -29.062 29.359 1 22.17 297 SER A N 1
ATOM 2406 C CA . SER A 1 297 ? 34.375 -29.047 30.672 1 22.17 297 SER A CA 1
ATOM 2407 C C . SER A 1 297 ? 33.531 -29.797 31.703 1 22.17 297 SER A C 1
ATOM 2409 O O . SER A 1 297 ? 32.312 -29.672 31.734 1 22.17 297 SER A O 1
ATOM 2411 N N . LYS A 1 298 ? 34.125 -30.797 32.344 1 22.8 298 LYS A N 1
ATOM 2412 C CA . LYS A 1 298 ? 33.875 -31.75 33.438 1 22.8 298 LYS A CA 1
ATOM 2413 C C . LYS A 1 298 ? 33.312 -31.031 34.656 1 22.8 298 LYS A C 1
ATOM 2415 O O . LYS A 1 298 ? 33.438 -29.812 34.812 1 22.8 298 LYS A O 1
ATOM 2420 N N . HIS A 1 299 ? 32.781 -31.672 35.781 1 21.06 299 HIS A N 1
ATOM 2421 C CA . HIS A 1 299 ? 31.953 -31.719 36.969 1 21.06 299 HIS A CA 1
ATOM 2422 C C . HIS A 1 299 ? 32.625 -30.984 38.125 1 21.06 299 HIS A C 1
ATOM 2424 O O . HIS A 1 299 ? 33.25 -31.625 39 1 21.06 299 HIS A O 1
ATOM 2430 N N . PHE A 1 300 ? 33.188 -29.656 38.062 1 19.88 300 PHE A N 1
ATOM 2431 C CA . PHE A 1 300 ? 33.844 -29.219 39.281 1 19.88 300 PHE A CA 1
ATOM 2432 C C . PHE A 1 300 ? 32.875 -29.234 40.469 1 19.88 300 PHE A C 1
ATOM 2434 O O . PHE A 1 300 ? 31.781 -28.688 40.375 1 19.88 300 PHE A O 1
ATOM 2441 N N . GLY A 1 301 ? 32.938 -30.219 41.375 1 21.97 301 GLY A N 1
ATOM 2442 C CA . GLY A 1 301 ? 32.375 -30.562 42.688 1 21.97 301 GLY A CA 1
ATOM 2443 C C . GLY A 1 301 ? 32.625 -29.484 43.719 1 21.97 301 GLY A C 1
ATOM 2444 O O . GLY A 1 301 ? 33.75 -29.375 44.25 1 21.97 301 GLY A O 1
ATOM 2445 N N . VAL A 1 302 ? 32.344 -28.109 43.406 1 19.84 302 VAL A N 1
ATOM 2446 C CA . VAL A 1 302 ? 32.75 -27.078 44.375 1 19.84 302 VAL A CA 1
ATOM 2447 C C . VAL A 1 302 ? 32.094 -27.359 45.719 1 19.84 302 VAL A C 1
ATOM 2449 O O . VAL A 1 302 ? 30.875 -27.469 45.844 1 19.84 302 VAL A O 1
ATOM 2452 N N . LYS A 1 303 ? 32.844 -27.906 46.625 1 19.41 303 LYS A N 1
ATOM 2453 C CA . LYS A 1 303 ? 32.812 -28.109 48.062 1 19.41 303 LYS A CA 1
ATOM 2454 C C . LYS A 1 303 ? 32.562 -26.797 48.812 1 19.41 303 LYS A C 1
ATOM 2456 O O . LYS A 1 303 ? 32.969 -25.734 48.344 1 19.41 303 LYS A O 1
ATOM 2461 N N . ASN A 1 304 ? 31.609 -26.672 49.812 1 19.84 304 ASN A N 1
ATOM 2462 C CA . ASN A 1 304 ? 30.828 -25.797 50.719 1 19.84 304 ASN A CA 1
ATOM 2463 C C . ASN A 1 304 ? 31.734 -24.906 51.562 1 19.84 304 ASN A C 1
ATOM 2465 O O . ASN A 1 304 ? 31.281 -24.234 52.469 1 19.84 304 ASN A O 1
ATOM 2469 N N . ASP A 1 305 ? 33.156 -24.891 51.406 1 18.98 305 ASP A N 1
ATOM 2470 C CA . ASP A 1 305 ? 33.781 -24.531 52.656 1 18.98 305 ASP A CA 1
ATOM 2471 C C . ASP A 1 305 ? 33.625 -23.047 52.969 1 18.98 305 ASP A C 1
ATOM 2473 O O . ASP A 1 305 ? 33.625 -22.219 52.062 1 18.98 305 ASP A O 1
ATOM 2477 N N . ASN A 1 306 ? 33.125 -22.672 54.219 1 20.3 306 ASN A N 1
ATOM 2478 C CA . ASN A 1 306 ? 32.594 -21.609 55.062 1 20.3 306 ASN A CA 1
ATOM 2479 C C . ASN A 1 306 ? 33.531 -20.438 55.188 1 20.3 306 ASN A C 1
ATOM 2481 O O . ASN A 1 306 ? 33.125 -19.328 55.531 1 20.3 306 ASN A O 1
ATOM 2485 N N . LYS A 1 307 ? 34.906 -20.562 55.25 1 19.31 307 LYS A N 1
ATOM 2486 C CA . LYS A 1 307 ? 35.562 -19.797 56.312 1 19.31 307 LYS A CA 1
ATOM 2487 C C . LYS A 1 307 ? 35.938 -18.406 55.812 1 19.31 307 LYS A C 1
ATOM 2489 O O . LYS A 1 307 ? 36.469 -17.594 56.594 1 19.31 307 LYS A O 1
ATOM 2494 N N . ILE A 1 308 ? 35.844 -17.891 54.438 1 17.22 308 ILE A N 1
ATOM 2495 C CA . ILE A 1 308 ? 36.906 -16.938 54.094 1 17.22 308 ILE A CA 1
ATOM 2496 C C . ILE A 1 308 ? 36.688 -15.617 54.812 1 17.22 308 ILE A C 1
ATOM 2498 O O . ILE A 1 308 ? 35.531 -15.148 54.906 1 17.22 308 ILE A O 1
ATOM 2502 N N . SER A 1 309 ? 37.75 -15.031 55.25 1 18.17 309 SER A N 1
ATOM 2503 C CA . SER A 1 309 ? 38.344 -14.008 56.094 1 18.17 309 SER A CA 1
ATOM 2504 C C . SER A 1 309 ? 38.156 -12.609 55.531 1 18.17 309 SER A C 1
ATOM 2506 O O . SER A 1 309 ? 37.844 -12.469 54.344 1 18.17 309 SER A O 1
ATOM 2508 N N . GLU A 1 310 ? 38.562 -11.531 56.188 1 20.11 310 GLU A N 1
ATOM 2509 C CA . GLU A 1 310 ? 38.375 -10.125 56.562 1 20.11 310 GLU A CA 1
ATOM 2510 C C . GLU A 1 310 ? 39 -9.195 55.531 1 20.11 310 GLU A C 1
ATOM 2512 O O . GLU A 1 310 ? 40.219 -9.094 55.438 1 20.11 310 GLU A O 1
ATOM 2517 N N . LEU A 1 311 ? 38.656 -9.367 54.156 1 16.48 311 LEU A N 1
ATOM 2518 C CA . LEU A 1 311 ? 39.438 -8.617 53.188 1 16.48 311 LEU A CA 1
ATOM 2519 C C . LEU A 1 311 ? 39.375 -7.125 53.469 1 16.48 311 LEU A C 1
ATOM 2521 O O . LEU A 1 311 ? 38.281 -6.57 53.625 1 16.48 311 LEU A O 1
ATOM 2525 N N . LYS A 1 312 ? 40.5 -6.637 53.625 1 16.84 312 LYS A N 1
ATOM 2526 C CA . LYS A 1 312 ? 41.062 -5.328 54 1 16.84 312 LYS A CA 1
ATOM 2527 C C . LYS A 1 312 ? 40.75 -4.293 52.906 1 16.84 312 LYS A C 1
ATOM 2529 O O . LYS A 1 312 ? 40.406 -4.648 51.781 1 16.84 312 LYS A O 1
ATOM 2534 N N . ASP A 1 313 ? 41.5 -3.115 52.656 1 17.56 313 ASP A N 1
ATOM 2535 C CA . ASP A 1 313 ? 41.438 -1.659 52.625 1 17.56 313 ASP A CA 1
ATOM 2536 C C . ASP A 1 313 ? 41.531 -1.141 51.188 1 17.56 313 ASP A C 1
ATOM 2538 O O . ASP A 1 313 ? 41.281 0.036 50.938 1 17.56 313 ASP A O 1
ATOM 2542 N N . GLY A 1 314 ? 42 -1.902 50.031 1 16.95 314 GLY A N 1
ATOM 2543 C CA . GLY A 1 314 ? 42.875 -1.155 49.125 1 16.95 314 GLY A CA 1
ATOM 2544 C C . GLY A 1 314 ? 42.125 -0.223 48.188 1 16.95 314 GLY A C 1
ATOM 2545 O O . GLY A 1 314 ? 41.188 -0.642 47.531 1 16.95 314 GLY A O 1
ATOM 2546 N N . ASN A 1 315 ? 42.031 1.155 48.281 1 17.86 315 ASN A N 1
ATOM 2547 C CA . ASN A 1 315 ? 41.375 2.35 47.781 1 17.86 315 ASN A CA 1
ATOM 2548 C C . ASN A 1 315 ? 41.75 2.643 46.344 1 17.86 315 ASN A C 1
ATOM 2550 O O . ASN A 1 315 ? 41 3.344 45.625 1 17.86 315 ASN A O 1
ATOM 2554 N N . ASN A 1 316 ? 42.969 2.365 45.656 1 16.83 316 ASN A N 1
ATOM 2555 C CA . ASN A 1 316 ? 43.656 3.391 44.875 1 16.83 316 ASN A CA 1
ATOM 2556 C C . ASN A 1 316 ? 43.188 3.365 43.406 1 16.83 316 ASN A C 1
ATOM 2558 O O . ASN A 1 316 ? 43.875 3.904 42.531 1 16.83 316 ASN A O 1
ATOM 2562 N N . CYS A 1 317 ? 42.125 2.854 42.844 1 16.78 317 CYS A N 1
ATOM 2563 C CA . CYS A 1 317 ? 42.094 2.408 41.438 1 16.78 317 CYS A CA 1
ATOM 2564 C C . CYS A 1 317 ? 41.969 3.592 40.5 1 16.78 317 CYS A C 1
ATOM 2566 O O . CYS A 1 317 ? 40.844 4.055 40.25 1 16.78 317 CYS A O 1
ATOM 2568 N N . MET A 1 318 ? 42.906 4.578 40.5 1 16.45 318 MET A N 1
ATOM 2569 C CA . MET A 1 318 ? 42.688 5.812 39.75 1 16.45 318 MET A CA 1
ATOM 2570 C C . MET A 1 318 ? 42.625 5.531 38.25 1 16.45 318 MET A C 1
ATOM 2572 O O . MET A 1 318 ? 43.031 4.465 37.812 1 16.45 318 MET A O 1
ATOM 2576 N N . LYS A 1 319 ? 42.812 6.711 37.219 1 17.48 319 LYS A N 1
ATOM 2577 C CA . LYS A 1 319 ? 42.312 7.465 36.062 1 17.48 319 LYS A CA 1
ATOM 2578 C C . LYS A 1 319 ? 43.094 7.133 34.781 1 17.48 319 LYS A C 1
ATOM 2580 O O . LYS A 1 319 ? 43.25 7.984 33.906 1 17.48 319 LYS A O 1
ATOM 2585 N N . LYS A 1 320 ? 43.656 5.914 34.469 1 16.77 320 LYS A N 1
ATOM 2586 C CA . LYS A 1 320 ? 44.688 5.855 33.438 1 16.77 320 LYS A CA 1
ATOM 2587 C C . LYS A 1 320 ? 44.094 6.141 32.062 1 16.77 320 LYS A C 1
ATOM 2589 O O . LYS A 1 320 ? 43.031 5.629 31.703 1 16.77 320 LYS A O 1
ATOM 2594 N N . ARG A 1 321 ? 44.688 7.152 31.172 1 18.08 321 ARG A N 1
ATOM 2595 C CA . ARG A 1 321 ? 44.531 7.949 29.953 1 18.08 321 ARG A CA 1
ATOM 2596 C C . ARG A 1 321 ? 44.875 7.121 28.719 1 18.08 321 ARG A C 1
ATOM 2598 O O . ARG A 1 321 ? 46.031 6.73 28.516 1 18.08 321 ARG A O 1
ATOM 2605 N N . VAL A 1 322 ? 44.156 5.953 28.359 1 16.78 322 VAL A N 1
ATOM 2606 C CA . VAL A 1 322 ? 44.594 5 27.344 1 16.78 322 VAL A CA 1
ATOM 2607 C C . VAL A 1 322 ? 44.719 5.707 26 1 16.78 322 VAL A C 1
ATOM 2609 O O . VAL A 1 322 ? 43.781 6.379 25.547 1 16.78 322 VAL A O 1
ATOM 2612 N N . ARG A 1 323 ? 46 5.918 25.438 1 17.98 323 ARG A N 1
ATOM 2613 C CA . ARG A 1 323 ? 46.594 6.473 24.219 1 17.98 323 ARG A CA 1
ATOM 2614 C C . ARG A 1 323 ? 46.219 5.645 23 1 17.98 323 ARG A C 1
ATOM 2616 O O . ARG A 1 323 ? 46.438 4.434 22.969 1 17.98 323 ARG A O 1
ATOM 2623 N N . PHE A 1 324 ? 45.188 5.902 22.188 1 17.86 324 PHE A N 1
ATOM 2624 C CA . PHE A 1 324 ? 44.5 5.336 21.016 1 17.86 324 PHE A CA 1
ATOM 2625 C C . PHE A 1 324 ? 45.438 5.273 19.828 1 17.86 324 PHE A C 1
ATOM 2627 O O . PHE A 1 324 ? 45.344 6.102 18.922 1 17.86 324 PHE A O 1
ATOM 2634 N N . GLY A 1 325 ? 46.812 5.059 19.969 1 18.05 325 GLY A N 1
ATOM 2635 C CA . GLY A 1 325 ? 47.719 5.266 18.859 1 18.05 325 GLY A CA 1
ATOM 2636 C C . GLY A 1 325 ? 47.5 4.312 17.703 1 18.05 325 GLY A C 1
ATOM 2637 O O . GLY A 1 325 ? 47.125 4.734 16.609 1 18.05 325 GLY A O 1
ATOM 2638 N N . ASN A 1 326 ? 48.406 3.229 17.5 1 19.09 326 ASN A N 1
ATOM 2639 C CA . ASN A 1 326 ? 49.281 2.76 16.453 1 19.09 326 ASN A CA 1
ATOM 2640 C C . ASN A 1 326 ? 48.625 1.678 15.602 1 19.09 326 ASN A C 1
ATOM 2642 O O . ASN A 1 326 ? 49.312 0.988 14.828 1 19.09 326 ASN A O 1
ATOM 2646 N N . MET A 1 327 ? 47.469 1.181 15.742 1 18.42 327 MET A N 1
ATOM 2647 C CA . MET A 1 327 ? 47.281 -0.244 15.477 1 18.42 327 MET A CA 1
ATOM 2648 C C . MET A 1 327 ? 47.5 -0.558 14 1 18.42 327 MET A C 1
ATOM 2650 O O . MET A 1 327 ? 48 -1.632 13.656 1 18.42 327 MET A O 1
ATOM 2654 N N . CYS A 1 328 ? 46.906 0.037 13.055 1 18.31 328 CYS A N 1
ATOM 2655 C CA . CYS A 1 328 ? 46.5 -0.848 11.961 1 18.31 328 CYS A CA 1
ATOM 2656 C C . CYS A 1 328 ? 47.656 -1.113 11.023 1 18.31 328 CYS A C 1
ATOM 2658 O O . CYS A 1 328 ? 47.938 -0.329 10.109 1 18.31 328 CYS A O 1
ATOM 2660 N N . GLN A 1 329 ? 48.812 -1.367 11.555 1 19.06 329 GLN A N 1
ATOM 2661 C CA . GLN A 1 329 ? 49.938 -1.651 10.656 1 19.06 329 GLN A CA 1
ATOM 2662 C C . GLN A 1 329 ? 49.688 -2.951 9.891 1 19.06 329 GLN A C 1
ATOM 2664 O O . GLN A 1 329 ? 50.031 -4.035 10.391 1 19.06 329 GLN A O 1
ATOM 2669 N N . ILE A 1 330 ? 48.469 -3.275 9.461 1 19.23 330 ILE A N 1
ATOM 2670 C CA . ILE A 1 330 ? 48.375 -4.594 8.836 1 19.23 330 ILE A CA 1
ATOM 2671 C C . ILE A 1 330 ? 49.438 -4.719 7.742 1 19.23 330 ILE A C 1
ATOM 2673 O O . ILE A 1 330 ? 49.594 -3.828 6.898 1 19.23 330 ILE A O 1
ATOM 2677 N N . LYS A 1 331 ? 50.406 -5.559 7.984 1 20.48 331 LYS A N 1
ATOM 2678 C CA . LYS A 1 331 ? 51.594 -5.996 7.211 1 20.48 331 LYS A CA 1
ATOM 2679 C C . LYS A 1 331 ? 51.188 -6.402 5.797 1 20.48 331 LYS A C 1
ATOM 2681 O O . LYS A 1 331 ? 50.438 -7.383 5.609 1 20.48 331 LYS A O 1
ATOM 2686 N N . CYS A 1 332 ? 50.719 -5.375 5.004 1 19.83 332 CYS A N 1
ATOM 2687 C CA . CYS A 1 332 ? 50.562 -5.633 3.576 1 19.83 332 CYS A CA 1
ATOM 2688 C C . CYS A 1 332 ? 51.812 -6.262 2.99 1 19.83 332 CYS A C 1
ATOM 2690 O O . CYS A 1 332 ? 52.906 -5.734 3.168 1 19.83 332 CYS A O 1
ATOM 2692 N N . GLY A 1 333 ? 52 -7.605 3.162 1 20.34 333 GLY A N 1
ATOM 2693 C CA . GLY A 1 333 ? 53.094 -8.297 2.502 1 20.34 333 GLY A CA 1
ATOM 2694 C C . GLY A 1 333 ? 53.406 -7.734 1.128 1 20.34 333 GLY A C 1
ATOM 2695 O O . GLY A 1 333 ? 52.5 -7.418 0.356 1 20.34 333 GLY A O 1
ATOM 2696 N N . LEU A 1 334 ? 54.5 -7.055 0.997 1 22.42 334 LEU A N 1
ATOM 2697 C CA . LEU A 1 334 ? 55.25 -6.297 -0.008 1 22.42 334 LEU A CA 1
ATOM 2698 C C . LEU A 1 334 ? 55.406 -7.113 -1.284 1 22.42 334 LEU A C 1
ATOM 2700 O O . LEU A 1 334 ? 56.344 -6.871 -2.057 1 22.42 334 LEU A O 1
ATOM 2704 N N . THR A 1 335 ? 54.781 -8.297 -1.579 1 22 335 THR A N 1
ATOM 2705 C CA . THR A 1 335 ? 55.375 -8.68 -2.852 1 22 335 THR A CA 1
ATOM 2706 C C . THR A 1 335 ? 55.281 -7.539 -3.859 1 22 335 THR A C 1
ATOM 2708 O O . THR A 1 335 ? 54.406 -6.688 -3.762 1 22 335 THR A O 1
ATOM 2711 N N . GLN A 1 336 ? 56.438 -7.266 -4.746 1 23.48 336 GLN A N 1
ATOM 2712 C CA . GLN A 1 336 ? 56.969 -6.215 -5.586 1 23.48 336 GLN A CA 1
ATOM 2713 C C . GLN A 1 336 ? 55.969 -5.719 -6.605 1 23.48 336 GLN A C 1
ATOM 2715 O O . GLN A 1 336 ? 56.219 -4.742 -7.316 1 23.48 336 GLN A O 1
ATOM 2720 N N . SER A 1 337 ? 55.062 -6.68 -7.094 1 25.58 337 SER A N 1
ATOM 2721 C CA . SER A 1 337 ? 54.594 -6.137 -8.367 1 25.58 337 SER A CA 1
ATOM 2722 C C . SER A 1 337 ? 53.781 -4.855 -8.172 1 25.58 337 SER A C 1
ATOM 2724 O O . SER A 1 337 ? 52.969 -4.77 -7.262 1 25.58 337 SER A O 1
ATOM 2726 N N . ASN A 1 338 ? 54.375 -3.689 -8.508 1 27.88 338 ASN A N 1
ATOM 2727 C CA . ASN A 1 338 ? 54.188 -2.25 -8.383 1 27.88 338 ASN A CA 1
ATOM 2728 C C . ASN A 1 338 ? 52.75 -1.854 -8.781 1 27.88 338 ASN A C 1
ATOM 2730 O O . ASN A 1 338 ? 52.469 -0.667 -8.922 1 27.88 338 ASN A O 1
ATOM 2734 N N . ASN A 1 339 ? 52.094 -2.812 -9.539 1 27.94 339 ASN A N 1
ATOM 2735 C CA . ASN A 1 339 ? 51.125 -2.025 -10.266 1 27.94 339 ASN A CA 1
ATOM 2736 C C . ASN A 1 339 ? 50.031 -1.502 -9.344 1 27.94 339 ASN A C 1
ATOM 2738 O O . ASN A 1 339 ? 49.5 -2.244 -8.508 1 27.94 339 ASN A O 1
ATOM 2742 N N . ALA A 1 340 ? 50.031 -0.18 -9.055 1 29.69 340 ALA A N 1
ATOM 2743 C CA . ALA A 1 340 ? 49.156 0.681 -8.258 1 29.69 340 ALA A CA 1
ATOM 2744 C C . ALA A 1 340 ? 47.688 0.235 -8.359 1 29.69 340 ALA A C 1
ATOM 2746 O O . ALA A 1 340 ? 46.875 0.555 -7.492 1 29.69 340 ALA A O 1
ATOM 2747 N N . GLU A 1 341 ? 47.375 -0.383 -9.484 1 32.59 341 GLU A N 1
ATOM 2748 C CA . GLU A 1 341 ? 46 -0.708 -9.742 1 32.59 341 GLU A CA 1
ATOM 2749 C C . GLU A 1 341 ? 45.469 -1.787 -8.789 1 32.59 341 GLU A C 1
ATOM 2751 O O . GLU A 1 341 ? 44.312 -1.8 -8.43 1 32.59 341 GLU A O 1
ATOM 2756 N N . ASP A 1 342 ? 46.375 -2.748 -8.383 1 32.69 342 ASP A N 1
ATOM 2757 C CA . ASP A 1 342 ? 46 -3.891 -7.566 1 32.69 342 ASP A CA 1
ATOM 2758 C C . ASP A 1 342 ? 45.688 -3.461 -6.129 1 32.69 342 ASP A C 1
ATOM 2760 O O . ASP A 1 342 ? 44.938 -4.125 -5.426 1 32.69 342 ASP A O 1
ATOM 2764 N N . CYS A 1 343 ? 46.469 -2.479 -5.66 1 30.92 343 CYS A N 1
ATOM 2765 C CA . CYS A 1 343 ? 46.281 -2.096 -4.266 1 30.92 343 CYS A CA 1
ATOM 2766 C C . CYS A 1 343 ? 44.938 -1.432 -4.066 1 30.92 343 CYS A C 1
ATOM 2768 O O . CYS A 1 343 ? 44.344 -1.525 -2.988 1 30.92 343 CYS A O 1
ATOM 2770 N N . GLU A 1 344 ? 44.625 -0.533 -5.051 1 31.95 344 GLU A N 1
ATOM 2771 C CA . GLU A 1 344 ? 43.312 0.127 -4.887 1 31.95 344 GLU A CA 1
ATOM 2772 C C . GLU A 1 344 ? 42.188 -0.884 -4.898 1 31.95 344 GLU A C 1
ATOM 2774 O O . GLU A 1 344 ? 41.188 -0.725 -4.176 1 31.95 344 GLU A O 1
ATOM 2779 N N . SER A 1 345 ? 42.219 -1.971 -5.66 1 32.34 345 SER A N 1
ATOM 2780 C CA . SER A 1 345 ? 41.188 -3.006 -5.672 1 32.34 345 SER A CA 1
ATOM 2781 C C . SER A 1 345 ? 41.156 -3.756 -4.344 1 32.34 345 SER A C 1
ATOM 2783 O O . SER A 1 345 ? 40.094 -4.105 -3.855 1 32.34 345 SER A O 1
ATOM 2785 N N . LYS A 1 346 ? 42.25 -3.955 -3.68 1 35.72 346 LYS A N 1
ATOM 2786 C CA . LYS A 1 346 ? 42.25 -4.73 -2.441 1 35.72 346 LYS A CA 1
ATOM 2787 C C . LYS A 1 346 ? 41.75 -3.904 -1.269 1 35.72 346 LYS A C 1
ATOM 2789 O O . LYS A 1 346 ? 41.156 -4.449 -0.329 1 35.72 346 LYS A O 1
ATOM 2794 N N . LYS A 1 347 ? 42.094 -2.662 -1.269 1 33.53 347 LYS A N 1
ATOM 2795 C CA . LYS A 1 347 ? 41.531 -1.852 -0.188 1 33.53 347 LYS A CA 1
ATOM 2796 C C . LYS A 1 347 ? 40.031 -1.705 -0.331 1 33.53 347 LYS A C 1
ATOM 2798 O O . LYS A 1 347 ? 39.281 -1.749 0.662 1 33.53 347 LYS A O 1
ATOM 2803 N N . LEU A 1 348 ? 39.531 -1.538 -1.565 1 33.25 348 LEU A N 1
ATOM 2804 C CA . LEU A 1 348 ? 38.094 -1.562 -1.784 1 33.25 348 LEU A CA 1
ATOM 2805 C C . LEU A 1 348 ? 37.5 -2.93 -1.44 1 33.25 348 LEU A C 1
ATOM 2807 O O . LEU A 1 348 ? 36.438 -3.021 -0.857 1 33.25 348 LEU A O 1
ATOM 2811 N N . GLU A 1 349 ? 38.281 -3.992 -1.724 1 36.53 349 GLU A N 1
ATOM 2812 C CA . GLU A 1 349 ? 37.844 -5.324 -1.31 1 36.53 349 GLU A CA 1
ATOM 2813 C C . GLU A 1 349 ? 37.875 -5.469 0.208 1 36.53 349 GLU A C 1
ATOM 2815 O O . GLU A 1 349 ? 37 -6.09 0.802 1 36.53 349 GLU A O 1
ATOM 2820 N N . ARG A 1 350 ? 38.906 -4.988 0.903 1 35.16 350 ARG A N 1
ATOM 2821 C CA . ARG A 1 350 ? 38.938 -5.113 2.357 1 35.16 350 ARG A CA 1
ATOM 2822 C C . ARG A 1 350 ? 37.875 -4.242 3.014 1 35.16 350 ARG A C 1
ATOM 2824 O O . ARG A 1 350 ? 37.219 -4.66 3.977 1 35.16 350 ARG A O 1
ATOM 2831 N N . VAL A 1 351 ? 37.688 -2.934 2.6 1 32.84 351 VAL A N 1
ATOM 2832 C CA . VAL A 1 351 ? 36.562 -2.148 3.119 1 32.84 351 VAL A CA 1
ATOM 2833 C C . VAL A 1 351 ? 35.25 -2.791 2.711 1 32.84 351 VAL A C 1
ATOM 2835 O O . VAL A 1 351 ? 34.312 -2.855 3.508 1 32.84 351 VAL A O 1
ATOM 2838 N N . GLU A 1 352 ? 35.156 -3.422 1.548 1 34.88 352 GLU A N 1
ATOM 2839 C CA . GLU A 1 352 ? 34 -4.215 1.184 1 34.88 352 GLU A CA 1
ATOM 2840 C C . GLU A 1 352 ? 33.844 -5.434 2.09 1 34.88 352 GLU A C 1
ATOM 2842 O O . GLU A 1 352 ? 32.75 -5.754 2.533 1 34.88 352 GLU A O 1
ATOM 2847 N N . THR A 1 353 ? 34.875 -6.16 2.361 1 36.12 353 THR A N 1
ATOM 2848 C CA . THR A 1 353 ? 34.812 -7.316 3.248 1 36.12 353 THR A CA 1
ATOM 2849 C C . THR A 1 353 ? 34.5 -6.887 4.684 1 36.12 353 THR A C 1
ATOM 2851 O O . THR A 1 353 ? 33.75 -7.543 5.387 1 36.12 353 THR A O 1
ATOM 2854 N N . GLU A 1 354 ? 35.094 -5.863 5.254 1 34.09 354 GLU A N 1
ATOM 2855 C CA . GLU A 1 354 ? 34.781 -5.43 6.617 1 34.09 354 GLU A CA 1
ATOM 2856 C C . GLU A 1 354 ? 33.375 -4.848 6.719 1 34.09 354 GLU A C 1
ATOM 2858 O O . GLU A 1 354 ? 32.656 -5.09 7.695 1 34.09 354 GLU A O 1
ATOM 2863 N N . ILE A 1 355 ? 32.938 -4.055 5.781 1 33.56 355 ILE A N 1
ATOM 2864 C CA . ILE A 1 355 ? 31.531 -3.65 5.746 1 33.56 355 ILE A CA 1
ATOM 2865 C C . ILE A 1 355 ? 30.656 -4.871 5.508 1 33.56 355 ILE A C 1
ATOM 2867 O O . ILE A 1 355 ? 29.594 -5.008 6.125 1 33.56 355 ILE A O 1
ATOM 2871 N N . MET A 1 356 ? 31 -5.801 4.68 1 37.22 356 MET A N 1
ATOM 2872 C CA . MET A 1 356 ? 30.312 -7.074 4.508 1 37.22 356 MET A CA 1
ATOM 2873 C C . MET A 1 356 ? 30.234 -7.828 5.828 1 37.22 356 MET A C 1
ATOM 2875 O O . MET A 1 356 ? 29.219 -8.469 6.121 1 37.22 356 MET A O 1
ATOM 2879 N N . GLU A 1 357 ? 31.25 -8.008 6.48 1 37.25 357 GLU A N 1
ATOM 2880 C CA . GLU A 1 357 ? 31.25 -8.75 7.742 1 37.25 357 GLU A CA 1
ATOM 2881 C C . GLU A 1 357 ? 30.469 -7.992 8.82 1 37.25 357 GLU A C 1
ATOM 2883 O O . GLU A 1 357 ? 29.703 -8.594 9.578 1 37.25 357 GLU A O 1
ATOM 2888 N N . ASP A 1 358 ? 30.656 -6.691 8.992 1 35.22 358 ASP A N 1
ATOM 2889 C CA . ASP A 1 358 ? 30.047 -5.988 10.117 1 35.22 358 ASP A CA 1
ATOM 2890 C C . ASP A 1 358 ? 28.672 -5.461 9.75 1 35.22 358 ASP A C 1
ATOM 2892 O O . ASP A 1 358 ? 27.828 -5.23 10.633 1 35.22 358 ASP A O 1
ATOM 2896 N N . PHE A 1 359 ? 28.422 -5 8.453 1 30.47 359 PHE A N 1
ATOM 2897 C CA . PHE A 1 359 ? 27.094 -4.531 8.062 1 30.47 359 PHE A CA 1
ATOM 2898 C C . PHE A 1 359 ? 26.672 -5.16 6.742 1 30.47 359 PHE A C 1
ATOM 2900 O O . PHE A 1 359 ? 26.547 -4.465 5.73 1 30.47 359 PHE A O 1
ATOM 2907 N N . PRO A 1 360 ? 26.516 -6.402 6.699 1 36.56 360 PRO A N 1
ATOM 2908 C CA . PRO A 1 360 ? 26.188 -7.133 5.473 1 36.56 360 PRO A CA 1
ATOM 2909 C C . PRO A 1 360 ? 24.969 -6.551 4.75 1 36.56 360 PRO A C 1
ATOM 2911 O O . PRO A 1 360 ? 24.922 -6.539 3.518 1 36.56 360 PRO A O 1
ATOM 2914 N N . HIS A 1 361 ? 24.109 -6.016 5.516 1 35.25 361 HIS A N 1
ATOM 2915 C CA . HIS A 1 361 ? 22.875 -5.523 4.914 1 35.25 361 HIS A CA 1
ATOM 2916 C C . HIS A 1 361 ? 23.125 -4.27 4.082 1 35.25 361 HIS A C 1
ATOM 2918 O O . HIS A 1 361 ? 22.5 -4.074 3.045 1 35.25 361 HIS A O 1
ATOM 2924 N N . MET A 1 362 ? 24 -3.445 4.438 1 35.41 362 MET A N 1
ATOM 2925 C CA . MET A 1 362 ? 24.344 -2.24 3.686 1 35.41 362 MET A CA 1
ATOM 2926 C C . MET A 1 362 ? 25.062 -2.59 2.393 1 35.41 362 MET A C 1
ATOM 2928 O O . MET A 1 362 ? 24.844 -1.968 1.355 1 35.41 362 MET A O 1
ATOM 2932 N N . TYR A 1 363 ? 25.906 -3.525 2.453 1 37.81 363 TYR A N 1
ATOM 2933 C CA . TYR A 1 363 ? 26.641 -4 1.289 1 37.81 363 TYR A CA 1
ATOM 2934 C C . TYR A 1 363 ? 25.688 -4.52 0.217 1 37.81 363 TYR A C 1
ATOM 2936 O O . TYR A 1 363 ? 25.844 -4.195 -0.964 1 37.81 363 TYR A O 1
ATOM 2944 N N . ASN A 1 364 ? 24.844 -5.266 0.63 1 38.69 364 ASN A N 1
ATOM 2945 C CA . ASN A 1 364 ? 23.891 -5.801 -0.331 1 38.69 364 ASN A CA 1
ATOM 2946 C C . ASN A 1 364 ? 23.062 -4.699 -0.966 1 38.69 364 ASN A C 1
ATOM 2948 O O . ASN A 1 364 ? 22.766 -4.738 -2.164 1 38.69 364 ASN A O 1
ATOM 2952 N N . ARG A 1 365 ? 22.875 -3.662 -0.227 1 38.66 365 ARG A N 1
ATOM 2953 C CA . ARG A 1 365 ? 22.141 -2.527 -0.786 1 38.66 365 ARG A CA 1
ATOM 2954 C C . ARG A 1 365 ? 23 -1.783 -1.81 1 38.66 365 ARG A C 1
ATOM 2956 O O . ARG A 1 365 ? 22.484 -1.354 -2.85 1 38.66 365 ARG A O 1
ATOM 2963 N N . MET A 1 366 ? 24.234 -1.7 -1.614 1 39.56 366 MET A N 1
ATOM 2964 C CA . MET A 1 366 ? 25.125 -1.062 -2.572 1 39.56 366 MET A CA 1
ATOM 2965 C C . MET A 1 366 ? 25.219 -1.874 -3.859 1 39.56 366 MET A C 1
ATOM 2967 O O . MET A 1 366 ? 25.203 -1.311 -4.957 1 39.56 366 MET A O 1
ATOM 2971 N N . LYS A 1 367 ? 25.297 -3.062 -3.615 1 43.94 367 LYS A N 1
ATOM 2972 C CA . LYS A 1 367 ? 25.328 -3.92 -4.797 1 43.94 367 LYS A CA 1
ATOM 2973 C C . LYS A 1 367 ? 24.016 -3.855 -5.559 1 43.94 367 LYS A C 1
ATOM 2975 O O . LYS A 1 367 ? 24 -3.826 -6.793 1 43.94 367 LYS A O 1
ATOM 2980 N N . ILE A 1 368 ? 23 -3.764 -4.883 1 41.75 368 ILE A N 1
ATOM 2981 C CA . ILE A 1 368 ? 21.688 -3.643 -5.5 1 41.75 368 ILE A CA 1
ATOM 2982 C C . ILE A 1 368 ? 21.578 -2.307 -6.234 1 41.75 368 ILE A C 1
ATOM 2984 O O . ILE A 1 368 ? 21.078 -2.246 -7.355 1 41.75 368 ILE A O 1
ATOM 2988 N N . LEU A 1 369 ? 22.125 -1.384 -5.66 1 43.25 369 LEU A N 1
ATOM 2989 C CA . LEU A 1 369 ? 22.125 -0.082 -6.32 1 43.25 369 LEU A CA 1
ATOM 2990 C C . LEU A 1 369 ? 22.984 -0.118 -7.582 1 43.25 369 LEU A C 1
ATOM 2992 O O . LEU A 1 369 ? 22.625 0.477 -8.602 1 43.25 369 LEU A O 1
ATOM 2996 N N . GLN A 1 370 ? 24.062 -0.808 -7.469 1 41.66 370 GLN A N 1
ATOM 2997 C CA . GLN A 1 370 ? 24.891 -0.988 -8.656 1 41.66 370 GLN A CA 1
ATOM 2998 C C . GLN A 1 370 ? 24.141 -1.768 -9.734 1 41.66 370 GLN A C 1
ATOM 3000 O O . GLN A 1 370 ? 24.188 -1.408 -10.914 1 41.66 370 GLN A O 1
ATOM 3005 N N . GLN A 1 371 ? 23.531 -2.711 -9.305 1 40.5 371 GLN A N 1
ATOM 3006 C CA . GLN A 1 371 ? 22.781 -3.516 -10.266 1 40.5 371 GLN A CA 1
ATOM 3007 C C . GLN A 1 371 ? 21.594 -2.74 -10.836 1 40.5 371 GLN A C 1
ATOM 3009 O O . GLN A 1 371 ? 21.312 -2.822 -12.031 1 40.5 371 GLN A O 1
ATOM 3014 N N . ARG A 1 372 ? 20.969 -2.062 -10.016 1 40.81 372 ARG A N 1
ATOM 3015 C CA . ARG A 1 372 ? 19.891 -1.193 -10.469 1 40.81 372 ARG A CA 1
ATOM 3016 C C . ARG A 1 372 ? 20.406 -0.145 -11.445 1 40.81 372 ARG A C 1
ATOM 3018 O O . ARG A 1 372 ? 19.75 0.158 -12.445 1 40.81 372 ARG A O 1
ATOM 3025 N N . LYS A 1 373 ? 21.547 0.35 -11.18 1 42.53 373 LYS A N 1
ATOM 3026 C CA . LYS A 1 373 ? 22.219 1.256 -12.117 1 42.53 373 LYS A CA 1
ATOM 3027 C C . LYS A 1 373 ? 22.453 0.578 -13.461 1 42.53 373 LYS A C 1
ATOM 3029 O O . LYS A 1 373 ? 22.219 1.172 -14.516 1 42.53 373 LYS A O 1
ATOM 3034 N N . GLU A 1 374 ? 22.922 -0.537 -13.305 1 42.88 374 GLU A N 1
ATOM 3035 C CA . GLU A 1 374 ? 23.188 -1.27 -14.539 1 42.88 374 GLU A CA 1
ATOM 3036 C C . GLU A 1 374 ? 21.906 -1.543 -15.312 1 42.88 374 GLU A C 1
ATOM 3038 O O . GLU A 1 374 ? 21.875 -1.429 -16.531 1 42.88 374 GLU A O 1
ATOM 3043 N N . PHE A 1 375 ? 20.953 -1.838 -14.602 1 38.41 375 PHE A N 1
ATOM 3044 C CA . PHE A 1 375 ? 19.656 -2.109 -15.219 1 38.41 375 PHE A CA 1
ATOM 3045 C C . PHE A 1 375 ? 19.078 -0.844 -15.836 1 38.41 375 PHE A C 1
ATOM 3047 O O . PHE A 1 375 ? 18.594 -0.866 -16.969 1 38.41 375 PHE A O 1
ATOM 3054 N N . LEU A 1 376 ? 19.047 0.176 -15.117 1 42.19 376 LEU A N 1
ATOM 3055 C CA . LEU A 1 376 ? 18.562 1.448 -15.641 1 42.19 376 LEU A CA 1
ATOM 3056 C C . LEU A 1 376 ? 19.422 1.912 -16.812 1 42.19 376 LEU A C 1
ATOM 3058 O O . LEU A 1 376 ? 18.906 2.506 -17.766 1 42.19 376 LEU A O 1
ATOM 3062 N N . GLU A 1 377 ? 20.609 1.688 -16.781 1 42.84 377 GLU A N 1
ATOM 3063 C CA . GLU A 1 377 ? 21.5 1.975 -17.906 1 42.84 377 GLU A CA 1
ATOM 3064 C C . GLU A 1 377 ? 21.109 1.158 -19.141 1 42.84 377 GLU A C 1
ATOM 3066 O O . GLU A 1 377 ? 21.141 1.668 -20.266 1 42.84 377 GLU A O 1
ATOM 3071 N N . VAL A 1 378 ? 20.844 0.006 -18.812 1 38.97 378 VAL A N 1
ATOM 3072 C CA . VAL A 1 378 ? 20.422 -0.823 -19.938 1 38.97 378 VAL A CA 1
ATOM 3073 C C . VAL A 1 378 ? 19.125 -0.282 -20.516 1 38.97 378 VAL A C 1
ATOM 3075 O O . VAL A 1 378 ? 18.969 -0.209 -21.75 1 38.97 378 VAL A O 1
ATOM 3078 N N . LEU A 1 379 ? 18.312 0.04 -19.719 1 37.56 379 LEU A N 1
ATOM 3079 C CA . LEU A 1 379 ? 17.047 0.607 -20.203 1 37.56 379 LEU A CA 1
ATOM 3080 C C . LEU A 1 379 ? 17.297 1.938 -20.906 1 37.56 379 LEU A C 1
ATOM 3082 O O . LEU A 1 379 ? 16.656 2.236 -21.922 1 37.56 379 LEU A O 1
ATOM 3086 N N . ALA A 1 380 ? 18.109 2.729 -20.391 1 37.25 380 ALA A N 1
ATOM 3087 C CA . ALA A 1 380 ? 18.453 3.996 -21.031 1 37.25 380 ALA A CA 1
ATOM 3088 C C . ALA A 1 380 ? 19.234 3.764 -22.328 1 37.25 380 ALA A C 1
ATOM 3090 O O . ALA A 1 380 ? 19.109 4.539 -23.281 1 37.25 380 ALA A O 1
ATOM 3091 N N . SER A 1 381 ? 20.031 2.816 -22.375 1 35.47 381 SER A N 1
ATOM 3092 C CA . SER A 1 381 ? 20.781 2.543 -23.594 1 35.47 381 SER A CA 1
ATOM 3093 C C . SER A 1 381 ? 19.875 1.954 -24.672 1 35.47 381 SER A C 1
ATOM 3095 O O . SER A 1 381 ? 20.234 1.93 -25.844 1 35.47 381 SER A O 1
ATOM 3097 N N . SER A 1 382 ? 18.938 1.363 -24.203 1 32.44 382 SER A N 1
ATOM 3098 C CA . SER A 1 382 ? 18.094 0.813 -25.266 1 32.44 382 SER A CA 1
ATOM 3099 C C . SER A 1 382 ? 17.281 1.904 -25.938 1 32.44 382 SER A C 1
ATOM 3101 O O . SER A 1 382 ? 16.547 1.637 -26.906 1 32.44 382 SER A O 1
ATOM 3103 N N . ASN A 1 383 ? 17.078 2.971 -25.406 1 27.64 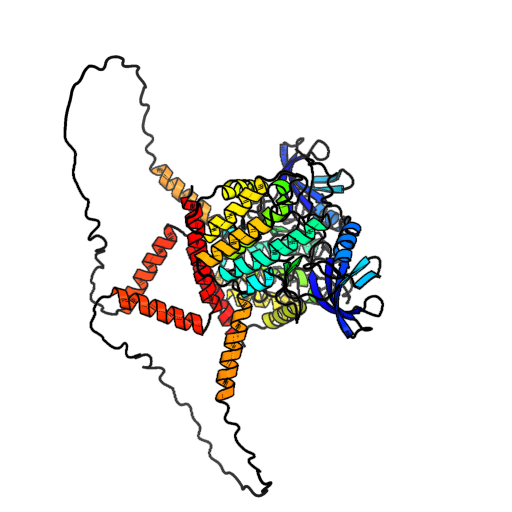383 ASN A N 1
ATOM 3104 C CA . ASN A 1 383 ? 16.5 4.004 -26.25 1 27.64 383 ASN A CA 1
ATOM 3105 C C . ASN A 1 383 ? 17.578 4.777 -27 1 27.64 383 ASN A C 1
ATOM 3107 O O . ASN A 1 383 ? 18.594 5.16 -26.422 1 27.64 383 ASN A O 1
ATOM 3111 N N . MET B 1 1 ? -14.586 7.82 -22.641 1 50.47 1 MET B N 1
ATOM 3112 C CA . MET B 1 1 ? -14.305 8.82 -21.609 1 50.47 1 MET B CA 1
ATOM 3113 C C . MET B 1 1 ? -15.438 8.883 -20.594 1 50.47 1 MET B C 1
ATOM 3115 O O . MET B 1 1 ? -16.609 8.945 -20.969 1 50.47 1 MET B O 1
ATOM 3119 N N . GLU B 1 2 ? -15.242 8.453 -19.266 1 72.44 2 GLU B N 1
ATOM 3120 C CA . GLU B 1 2 ? -16.281 8.469 -18.25 1 72.44 2 GLU B CA 1
ATOM 3121 C C . GLU B 1 2 ? -16.625 9.898 -17.828 1 72.44 2 GLU B C 1
ATOM 3123 O O . GLU B 1 2 ? -15.727 10.734 -17.688 1 72.44 2 GLU B O 1
ATOM 3128 N N . ILE B 1 3 ? -17.859 10.32 -18.203 1 74.56 3 ILE B N 1
ATOM 3129 C CA . ILE B 1 3 ? -18.344 11.641 -17.812 1 74.56 3 ILE B CA 1
ATOM 3130 C C . ILE B 1 3 ? -19.328 11.5 -16.656 1 74.56 3 ILE B C 1
ATOM 3132 O O . ILE B 1 3 ? -20.234 10.672 -16.703 1 74.56 3 ILE B O 1
ATOM 3136 N N . PHE B 1 4 ? -19 12.281 -15.609 1 82.19 4 PHE B N 1
ATOM 3137 C CA . PHE B 1 4 ? -19.875 12.305 -14.445 1 82.19 4 PHE B CA 1
ATOM 3138 C C . PHE B 1 4 ? -20.891 13.438 -14.562 1 82.19 4 PHE B C 1
ATOM 3140 O O . PHE B 1 4 ? -20.531 14.578 -14.844 1 82.19 4 PHE B O 1
ATOM 3147 N N . GLU B 1 5 ? -22.188 13.141 -14.391 1 83.06 5 GLU B N 1
ATOM 3148 C CA . GLU B 1 5 ? -23.312 14.086 -14.391 1 83.06 5 GLU B CA 1
ATOM 3149 C C . GLU B 1 5 ? -23.328 14.914 -15.68 1 83.06 5 GLU B C 1
ATOM 3151 O O . GLU B 1 5 ? -23.609 16.109 -15.648 1 83.06 5 GLU B O 1
ATOM 3156 N N . GLU B 1 6 ? -22.766 14.336 -16.75 1 84.25 6 GLU B N 1
ATOM 3157 C CA . GLU B 1 6 ? -22.703 15.016 -18.047 1 84.25 6 GLU B CA 1
ATOM 3158 C C . GLU B 1 6 ? -21.984 16.359 -17.922 1 84.25 6 GLU B C 1
ATOM 3160 O O . GLU B 1 6 ? -22.281 17.297 -18.672 1 84.25 6 GLU B O 1
ATOM 3165 N N . ARG B 1 7 ? -21.281 16.5 -17.016 1 90.94 7 ARG B N 1
ATOM 3166 C CA . ARG B 1 7 ? -20.609 17.766 -16.75 1 90.94 7 ARG B CA 1
ATOM 3167 C C . ARG B 1 7 ? -19.125 17.562 -16.531 1 90.94 7 ARG B C 1
ATOM 3169 O O . ARG B 1 7 ? -18.297 18.281 -17.094 1 90.94 7 ARG B O 1
ATOM 3176 N N . TYR B 1 8 ? -18.781 16.641 -15.766 1 94.69 8 TYR B N 1
ATOM 3177 C CA . TYR B 1 8 ? -17.375 16.438 -15.414 1 94.69 8 TYR B CA 1
ATOM 3178 C C . TYR B 1 8 ? -16.75 15.344 -16.281 1 94.69 8 TYR B C 1
ATOM 3180 O O . TYR B 1 8 ? -16.984 14.156 -16.047 1 94.69 8 TYR B O 1
ATOM 3188 N N . GLN B 1 9 ? -15.961 15.773 -17.188 1 93.12 9 GLN B N 1
ATOM 3189 C CA . GLN B 1 9 ? -15.344 14.875 -18.141 1 93.12 9 GLN B CA 1
ATOM 3190 C C . GLN B 1 9 ? -14.016 14.336 -17.625 1 93.12 9 GLN B C 1
ATOM 3192 O O . GLN B 1 9 ? -13.047 15.094 -17.469 1 93.12 9 GLN B O 1
ATOM 3197 N N . VAL B 1 10 ? -13.945 13.07 -17.422 1 91.5 10 VAL B N 1
ATOM 3198 C CA . VAL B 1 10 ? -12.758 12.438 -16.859 1 91.5 10 VAL B CA 1
ATOM 3199 C C . VAL B 1 10 ? -11.617 12.492 -17.859 1 91.5 10 VAL B C 1
ATOM 3201 O O . VAL B 1 10 ? -11.805 12.195 -19.047 1 91.5 10 VAL B O 1
ATOM 3204 N N . VAL B 1 11 ? -10.484 12.977 -17.359 1 88.62 11 VAL B N 1
ATOM 3205 C CA . VAL B 1 11 ? -9.273 13.008 -18.172 1 88.62 11 VAL B CA 1
ATOM 3206 C C . VAL B 1 11 ? -8.43 11.766 -17.875 1 88.62 11 VAL B C 1
ATOM 3208 O O . VAL B 1 11 ? -8.047 11.039 -18.797 1 88.62 11 VAL B O 1
ATOM 3211 N N . LYS B 1 12 ? -8.172 11.484 -16.578 1 85.44 12 LYS B N 1
ATOM 3212 C CA . LYS B 1 12 ? -7.352 10.344 -16.188 1 85.44 12 LYS B CA 1
ATOM 3213 C C . LYS B 1 12 ? -7.492 10.047 -14.703 1 85.44 12 LYS B C 1
ATOM 3215 O O . LYS B 1 12 ? -7.816 10.938 -13.914 1 85.44 12 LYS B O 1
ATOM 3220 N N . PRO B 1 13 ? -7.242 8.789 -14.367 1 86.12 13 PRO B N 1
ATOM 3221 C CA . PRO B 1 13 ? -7.137 8.492 -12.938 1 86.12 13 PRO B CA 1
ATOM 3222 C C . PRO B 1 13 ? -5.891 9.102 -12.297 1 86.12 13 PRO B C 1
ATOM 3224 O O . PRO B 1 13 ? -4.828 9.133 -12.922 1 86.12 13 PRO B O 1
ATOM 3227 N N . ILE B 1 14 ? -5.977 9.586 -11.047 1 88.31 14 ILE B N 1
ATOM 3228 C CA . ILE B 1 14 ? -4.812 10.211 -10.43 1 88.31 14 ILE B CA 1
ATOM 3229 C C . ILE B 1 14 ? -4.52 9.555 -9.086 1 88.31 14 ILE B C 1
ATOM 3231 O O . ILE B 1 14 ? -3.432 9.719 -8.531 1 88.31 14 ILE B O 1
ATOM 3235 N N . ALA B 1 15 ? -5.465 8.914 -8.484 1 88.31 15 ALA B N 1
ATOM 3236 C CA . ALA B 1 15 ? -5.234 8.18 -7.242 1 88.31 15 ALA B CA 1
ATOM 3237 C C . ALA B 1 15 ? -6.188 6.996 -7.121 1 88.31 15 ALA B C 1
ATOM 3239 O O . ALA B 1 15 ? -7.328 7.059 -7.586 1 88.31 15 ALA B O 1
ATOM 3240 N N . ARG B 1 16 ? -5.625 5.973 -6.551 1 83.12 16 ARG B N 1
ATOM 3241 C CA . ARG B 1 16 ? -6.414 4.777 -6.266 1 83.12 16 ARG B CA 1
ATOM 3242 C C . ARG B 1 16 ? -6.234 4.34 -4.816 1 83.12 16 ARG B C 1
ATOM 3244 O O . ARG B 1 16 ? -5.109 4.25 -4.324 1 83.12 16 ARG B O 1
ATOM 3251 N N . GLY B 1 17 ? -7.363 4.227 -4.133 1 81.88 17 GLY B N 1
ATOM 3252 C CA . GLY B 1 17 ? -7.332 3.764 -2.756 1 81.88 17 GLY B CA 1
ATOM 3253 C C . GLY B 1 17 ? -8.281 2.611 -2.492 1 81.88 17 GLY B C 1
ATOM 3254 O O . GLY B 1 17 ? -8.852 2.043 -3.428 1 81.88 17 GLY B O 1
ATOM 3255 N N . CYS B 1 18 ? -8.344 2.266 -1.236 1 79.38 18 CYS B N 1
ATOM 3256 C CA . CYS B 1 18 ? -9.195 1.157 -0.821 1 79.38 18 CYS B CA 1
ATOM 3257 C C . CYS B 1 18 ? -10.672 1.524 -0.949 1 79.38 18 CYS B C 1
ATOM 3259 O O . CYS B 1 18 ? -11.5 0.676 -1.285 1 79.38 18 CYS B O 1
ATOM 3261 N N . ILE B 1 19 ? -10.93 2.803 -0.795 1 84.25 19 ILE B N 1
ATOM 3262 C CA . ILE B 1 19 ? -12.328 3.227 -0.695 1 84.25 19 ILE B CA 1
ATOM 3263 C C . ILE B 1 19 ? -12.711 4.031 -1.935 1 84.25 19 ILE B C 1
ATOM 3265 O O . ILE B 1 19 ? -13.844 3.934 -2.416 1 84.25 19 ILE B O 1
ATOM 3269 N N . TYR B 1 20 ? -11.664 4.789 -2.443 1 89.81 20 TYR B N 1
ATOM 3270 C CA . TYR B 1 20 ? -12 5.723 -3.512 1 89.81 20 TYR B CA 1
ATOM 3271 C C . TYR B 1 20 ? -11.039 5.578 -4.688 1 89.81 20 TYR B C 1
ATOM 3273 O O . TYR B 1 20 ? -9.875 5.219 -4.504 1 89.81 20 TYR B O 1
ATOM 3281 N N . ASN B 1 21 ? -11.625 5.883 -5.812 1 88.06 21 ASN B N 1
ATOM 3282 C CA . ASN B 1 21 ? -10.82 6.293 -6.953 1 88.06 21 ASN B CA 1
ATOM 3283 C C . ASN B 1 21 ? -10.93 7.793 -7.211 1 88.06 21 ASN B C 1
ATOM 3285 O O . ASN B 1 21 ? -12.016 8.367 -7.086 1 88.06 21 ASN B O 1
ATOM 3289 N N . VAL B 1 22 ? -9.852 8.383 -7.52 1 93.06 22 VAL B N 1
ATOM 3290 C CA . VAL B 1 22 ? -9.867 9.82 -7.781 1 93.06 22 VAL B CA 1
ATOM 3291 C C . VAL B 1 22 ? -9.406 10.086 -9.219 1 93.06 22 VAL B C 1
ATOM 3293 O O . VAL B 1 22 ? -8.43 9.492 -9.68 1 93.06 22 VAL B O 1
ATOM 3296 N N . TYR B 1 23 ? -10.125 11.008 -9.875 1 91.94 23 TYR B N 1
ATOM 3297 C CA . TYR B 1 23 ? -9.852 11.32 -11.281 1 91.94 23 TYR B CA 1
ATOM 3298 C C . TYR B 1 23 ? -9.609 12.82 -11.461 1 91.94 23 TYR B C 1
ATOM 3300 O O . TYR B 1 23 ? -10.242 13.641 -10.797 1 91.94 23 TYR B O 1
ATOM 3308 N N . LYS B 1 24 ? -8.688 13.07 -12.352 1 94.12 24 LYS B N 1
ATOM 3309 C CA . LYS B 1 24 ? -8.633 14.406 -12.93 1 94.12 24 LYS B CA 1
ATOM 3310 C C . LYS B 1 24 ? -9.727 14.602 -13.969 1 94.12 24 LYS B C 1
ATOM 3312 O O . LYS B 1 24 ? -9.938 13.742 -14.828 1 94.12 24 LYS B O 1
ATOM 3317 N N . ALA B 1 25 ? -10.43 15.695 -13.883 1 95.88 25 ALA B N 1
ATOM 3318 C 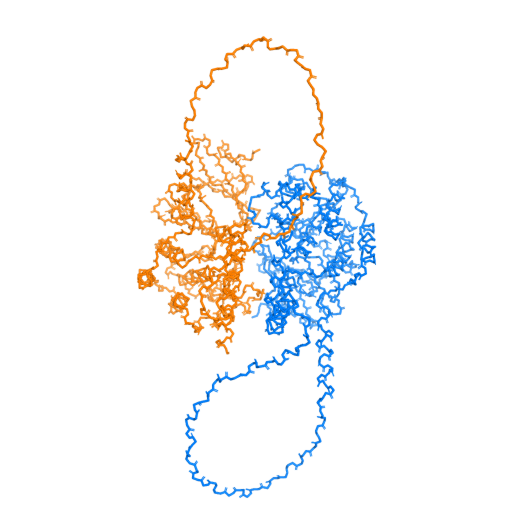CA . ALA B 1 25 ? -11.539 15.93 -14.805 1 95.88 25 ALA B CA 1
ATOM 3319 C C . ALA B 1 25 ? -11.625 17.406 -15.188 1 95.88 25 ALA B C 1
ATOM 3321 O O . ALA B 1 25 ? -10.992 18.25 -14.562 1 95.88 25 ALA B O 1
ATOM 3322 N N . ILE B 1 26 ? -12.344 17.594 -16.266 1 95.88 26 ILE B N 1
ATOM 3323 C CA . ILE B 1 26 ? -12.641 18.953 -16.719 1 95.88 26 ILE B CA 1
ATOM 3324 C C . ILE B 1 26 ? -14.109 19.266 -16.469 1 95.88 26 ILE B C 1
ATOM 3326 O O . ILE B 1 26 ? -14.992 18.484 -16.844 1 95.88 26 ILE B O 1
ATOM 3330 N N . ASP B 1 27 ? -14.344 20.359 -15.734 1 94.69 27 ASP B N 1
ATOM 3331 C CA . ASP B 1 27 ? -15.703 20.859 -15.594 1 94.69 27 ASP B CA 1
ATOM 3332 C C . ASP B 1 27 ? -16.172 21.547 -16.875 1 94.69 27 ASP B C 1
ATOM 3334 O O . ASP B 1 27 ? -15.734 22.656 -17.188 1 94.69 27 ASP B O 1
ATOM 3338 N N . ASN B 1 28 ? -17.078 20.953 -17.531 1 93.12 28 ASN B N 1
ATOM 3339 C CA . ASN B 1 28 ? -17.516 21.438 -18.828 1 93.12 28 ASN B CA 1
ATOM 3340 C C . ASN B 1 28 ? -18.266 22.766 -18.703 1 93.12 28 ASN B C 1
ATOM 3342 O O . ASN B 1 28 ? -18.406 23.5 -19.688 1 93.12 28 ASN B O 1
ATOM 3346 N N . LYS B 1 29 ? -18.797 22.969 -17.562 1 93.12 29 LYS B N 1
ATOM 3347 C CA . LYS B 1 29 ? -19.484 24.25 -17.328 1 93.12 29 LYS B CA 1
ATOM 3348 C C . LYS B 1 29 ? -18.484 25.375 -17.125 1 93.12 29 LYS B C 1
ATOM 3350 O O . LYS B 1 29 ? -18.609 26.438 -17.734 1 93.12 29 LYS B O 1
ATOM 3355 N N . THR B 1 30 ? -17.438 25.219 -16.344 1 92.94 30 THR B N 1
ATOM 3356 C CA . THR B 1 30 ? -16.484 26.266 -16 1 92.94 30 THR B CA 1
ATOM 3357 C C . THR B 1 30 ? -15.211 26.125 -16.828 1 92.94 30 THR B C 1
ATOM 3359 O O . THR B 1 30 ? -14.398 27.047 -16.875 1 92.94 30 THR B O 1
ATOM 3362 N N . ARG B 1 31 ? -14.938 25 -17.469 1 92.5 31 ARG B N 1
ATOM 3363 C CA . ARG B 1 31 ? -13.742 24.656 -18.234 1 92.5 31 ARG B CA 1
ATOM 3364 C C . ARG B 1 31 ? -12.516 24.562 -17.344 1 92.5 31 ARG B C 1
ATOM 3366 O O . ARG B 1 31 ? -11.383 24.594 -17.828 1 92.5 31 ARG B O 1
ATOM 3373 N N . GLY B 1 32 ? -12.75 24.547 -16.141 1 94.25 32 GLY B N 1
ATOM 3374 C CA . GLY B 1 32 ? -11.664 24.375 -15.188 1 94.25 32 GLY B CA 1
ATOM 3375 C C . GLY B 1 32 ? -11.359 22.922 -14.883 1 94.25 32 GLY B C 1
ATOM 3376 O O . GLY B 1 32 ? -12.18 22.047 -15.141 1 94.25 32 GLY B O 1
ATOM 3377 N N . ILE B 1 33 ? -10.125 22.75 -14.305 1 96.25 33 ILE B N 1
ATOM 3378 C CA . ILE B 1 33 ? -9.711 21.406 -13.906 1 96.25 33 ILE B CA 1
ATOM 3379 C C . ILE B 1 33 ? -10.203 21.109 -12.492 1 96.25 33 ILE B C 1
ATOM 3381 O O . ILE B 1 33 ? -10.094 21.953 -11.602 1 96.25 33 ILE B O 1
ATOM 3385 N N . VAL B 1 34 ? -10.789 19.891 -12.32 1 97.19 34 VAL B N 1
ATOM 3386 C CA . VAL B 1 34 ? -11.32 19.484 -11.023 1 97.19 34 VAL B CA 1
ATOM 3387 C C . VAL B 1 34 ? -10.914 18.047 -10.727 1 97.19 34 VAL B C 1
ATOM 3389 O O . VAL B 1 34 ? -10.367 17.359 -11.586 1 97.19 34 VAL B O 1
ATOM 3392 N N . ALA B 1 35 ? -11.055 17.625 -9.461 1 97.06 35 ALA B N 1
ATOM 3393 C CA . ALA B 1 35 ? -10.867 16.234 -9.055 1 97.06 35 ALA B CA 1
ATOM 3394 C C . ALA B 1 35 ? -12.195 15.578 -8.703 1 97.06 35 ALA B C 1
ATOM 3396 O O . ALA B 1 35 ? -13.016 16.156 -7.992 1 97.06 35 ALA B O 1
ATOM 3397 N N . VAL B 1 36 ? -12.352 14.43 -9.25 1 96.38 36 VAL B N 1
ATOM 3398 C CA . VAL B 1 36 ? -13.555 13.664 -8.961 1 96.38 36 VAL B CA 1
ATOM 3399 C C . VAL B 1 36 ? -13.195 12.43 -8.141 1 96.38 36 VAL B C 1
ATOM 3401 O O . VAL B 1 36 ? -12.414 11.586 -8.578 1 96.38 36 VAL B O 1
ATOM 3404 N N . LYS B 1 37 ? -13.672 12.367 -6.922 1 95.06 37 LYS B N 1
ATOM 3405 C CA . LYS B 1 37 ? -13.492 11.242 -6.012 1 95.06 37 LYS B CA 1
ATOM 3406 C C . LYS B 1 37 ? -14.727 10.344 -5.988 1 95.06 37 LYS B C 1
ATOM 3408 O O . LYS B 1 37 ? -15.805 10.773 -5.586 1 95.06 37 LYS B O 1
ATOM 3413 N N . VAL B 1 38 ? -14.539 9.078 -6.414 1 92.62 38 VAL B N 1
ATOM 3414 C CA . VAL B 1 38 ? -15.672 8.172 -6.574 1 92.62 38 VAL B CA 1
ATOM 3415 C C . VAL B 1 38 ? -15.492 6.965 -5.652 1 92.62 38 VAL B C 1
ATOM 3417 O O . VAL B 1 38 ? -14.422 6.355 -5.609 1 92.62 38 VAL B O 1
ATOM 3420 N N . GLU B 1 39 ? -16.531 6.648 -4.941 1 89.31 39 GLU B N 1
ATOM 3421 C CA . GLU B 1 39 ? -16.5 5.48 -4.07 1 89.31 39 GLU B CA 1
ATOM 3422 C C . GLU B 1 39 ? -16.422 4.188 -4.879 1 89.31 39 GLU B C 1
ATOM 3424 O O . GLU B 1 39 ? -17.031 4.082 -5.945 1 89.31 39 GLU B O 1
ATOM 3429 N N . LYS B 1 40 ? -15.719 3.301 -4.352 1 83.44 40 LYS B N 1
ATOM 3430 C CA . LYS B 1 40 ? -15.703 1.961 -4.934 1 83.44 40 LYS B CA 1
ATOM 3431 C C . LYS B 1 40 ? -16.953 1.172 -4.523 1 83.44 40 LYS B C 1
ATOM 3433 O O . LYS B 1 40 ? -17.984 1.756 -4.227 1 83.44 40 LYS B O 1
ATOM 3438 N N . ASN B 1 41 ? -16.922 -0.111 -4.68 1 74.62 41 ASN B N 1
ATOM 3439 C CA . ASN B 1 41 ? -18.094 -0.941 -4.445 1 74.62 41 ASN B CA 1
ATOM 3440 C C . ASN B 1 41 ? -18.5 -0.943 -2.973 1 74.62 41 ASN B C 1
ATOM 3442 O O . ASN B 1 41 ? -19.688 -1.064 -2.648 1 74.62 41 ASN B O 1
ATOM 3446 N N . HIS B 1 42 ? -17.516 -0.61 -2.148 1 72.12 42 HIS B N 1
ATOM 3447 C CA . HIS B 1 42 ? -17.844 -0.582 -0.727 1 72.12 42 HIS B CA 1
ATOM 3448 C C . HIS B 1 42 ? -18.031 0.849 -0.232 1 72.12 42 HIS B C 1
ATOM 3450 O O . HIS B 1 42 ? -17.188 1.715 -0.496 1 72.12 42 HIS B O 1
ATOM 3456 N N . LYS B 1 43 ? -19.156 1.02 0.364 1 77.19 43 LYS B N 1
ATOM 3457 C CA . LYS B 1 43 ? -19.5 2.361 0.833 1 77.19 43 LYS B CA 1
ATOM 3458 C C . LYS B 1 43 ? -18.703 2.723 2.082 1 77.19 43 LYS B C 1
ATOM 3460 O O . LYS B 1 43 ? -18.531 1.892 2.977 1 77.19 43 LYS B O 1
ATOM 3465 N N . ASN B 1 44 ? -18.188 3.867 2.076 1 80.25 44 ASN B N 1
ATOM 3466 C CA . ASN B 1 44 ? -17.516 4.414 3.25 1 80.25 44 ASN B CA 1
ATOM 3467 C C . ASN B 1 44 ? -18.516 4.789 4.344 1 80.25 44 ASN B C 1
ATOM 3469 O O . ASN B 1 44 ? -19.344 5.68 4.152 1 80.25 44 ASN B O 1
ATOM 3473 N N . PRO B 1 45 ? -18.375 4.164 5.457 1 78.75 45 PRO B N 1
ATOM 3474 C CA . PRO B 1 45 ? -19.312 4.516 6.539 1 78.75 45 PRO B CA 1
ATOM 3475 C C . PRO B 1 45 ? -19.109 5.945 7.039 1 78.75 45 PRO B C 1
ATOM 3477 O O . PRO B 1 45 ? -20.047 6.543 7.586 1 78.75 45 PRO B O 1
ATOM 3480 N N . ASN B 1 46 ? -18 6.551 6.789 1 85.69 46 ASN B N 1
ATOM 3481 C CA . ASN B 1 46 ? -17.672 7.883 7.289 1 85.69 46 ASN B CA 1
ATOM 3482 C C . ASN B 1 46 ? -17.906 8.953 6.227 1 85.69 46 ASN B C 1
ATOM 3484 O O . ASN B 1 46 ? -17.484 10.094 6.387 1 85.69 46 ASN B O 1
ATOM 3488 N N . PHE B 1 47 ? -18.656 8.617 5.223 1 90.44 47 PHE B N 1
ATOM 3489 C CA . PHE B 1 47 ? -18.812 9.523 4.09 1 90.44 47 PHE B CA 1
ATOM 3490 C C . PHE B 1 47 ? -19.453 10.844 4.539 1 90.44 47 PHE B C 1
ATOM 3492 O O . PHE B 1 47 ? -19.031 11.914 4.098 1 90.44 47 PHE B O 1
ATOM 3499 N N . ALA B 1 48 ? -20.422 10.781 5.418 1 89.88 48 ALA B N 1
ATOM 3500 C CA . ALA B 1 48 ? -21.094 11.984 5.898 1 89.88 48 ALA B CA 1
ATOM 3501 C C . ALA B 1 48 ? -20.125 12.914 6.625 1 89.88 48 ALA B C 1
ATOM 3503 O O . ALA B 1 48 ? -20.156 14.125 6.422 1 89.88 48 ALA B O 1
ATOM 3504 N N . ARG B 1 49 ? -19.297 12.383 7.441 1 90 49 ARG B N 1
ATOM 3505 C CA . ARG B 1 49 ? -18.312 13.18 8.172 1 90 49 ARG B CA 1
ATOM 3506 C C . ARG B 1 49 ? -17.281 13.773 7.23 1 90 49 ARG B C 1
ATOM 3508 O O . ARG B 1 49 ? -16.875 14.93 7.391 1 90 49 ARG B O 1
ATOM 3515 N N . GLU B 1 50 ? -16.844 12.922 6.328 1 91.94 50 GLU B N 1
ATOM 3516 C CA . GLU B 1 50 ? -15.914 13.414 5.316 1 91.94 50 GLU B CA 1
ATOM 3517 C C . GLU B 1 50 ? -16.484 14.625 4.582 1 91.94 50 GLU B C 1
ATOM 3519 O O . GLU B 1 50 ? -15.789 15.617 4.379 1 91.94 50 GLU B O 1
ATOM 3524 N N . LEU B 1 51 ? -17.75 14.57 4.246 1 92.88 51 LEU B N 1
ATOM 3525 C CA . LEU B 1 51 ? -18.422 15.648 3.529 1 92.88 51 LEU B CA 1
ATOM 3526 C C . LEU B 1 51 ? -18.516 16.906 4.398 1 92.88 51 LEU B C 1
ATOM 3528 O O . LEU B 1 51 ? -18.359 18.016 3.9 1 92.88 51 LEU B O 1
ATOM 3532 N N . GLU B 1 52 ? -18.75 16.703 5.605 1 91.62 52 GLU B N 1
ATOM 3533 C CA . GLU B 1 52 ? -18.828 17.828 6.531 1 91.62 52 GLU B CA 1
ATOM 3534 C C . GLU B 1 52 ? -17.5 18.562 6.625 1 91.62 52 GLU B C 1
ATOM 3536 O O . GLU B 1 52 ? -17.469 19.781 6.648 1 91.62 52 GLU B O 1
ATOM 3541 N N . VAL B 1 53 ? -16.484 17.797 6.648 1 92.69 53 VAL B N 1
ATOM 3542 C CA . VAL B 1 53 ? -15.148 18.375 6.746 1 92.69 53 VAL B CA 1
ATOM 3543 C C . VAL B 1 53 ? -14.828 19.156 5.465 1 92.69 53 VAL B C 1
ATOM 3545 O O . VAL B 1 53 ? -14.438 20.328 5.52 1 92.69 53 VAL B O 1
ATOM 3548 N N . ILE B 1 54 ? -15.047 18.531 4.367 1 93.12 54 ILE B N 1
ATOM 3549 C CA . ILE B 1 54 ? -14.656 19.125 3.094 1 93.12 54 ILE B CA 1
ATOM 3550 C C . ILE B 1 54 ? -15.516 20.359 2.816 1 93.12 54 ILE B C 1
ATOM 3552 O O . ILE B 1 54 ? -15.062 21.297 2.162 1 93.12 54 ILE B O 1
ATOM 3556 N N . ASN B 1 55 ? -16.703 20.328 3.314 1 92 55 ASN B N 1
ATOM 3557 C CA . ASN B 1 55 ? -17.594 21.469 3.145 1 92 55 ASN B CA 1
ATOM 3558 C C . ASN B 1 55 ? -17.031 22.719 3.799 1 92 55 ASN B C 1
ATOM 3560 O O . ASN B 1 55 ? -17.422 23.844 3.449 1 92 55 ASN B O 1
ATOM 3564 N N . ASN B 1 56 ? -16.188 22.547 4.73 1 87.94 56 ASN B N 1
ATOM 3565 C CA . ASN B 1 56 ? -15.547 23.688 5.371 1 87.94 56 ASN B CA 1
ATOM 3566 C C . ASN B 1 56 ? -14.367 24.203 4.547 1 87.94 56 ASN B C 1
ATOM 3568 O O . ASN B 1 56 ? -13.797 25.234 4.863 1 87.94 56 ASN B O 1
ATOM 3572 N N . GLY B 1 57 ? -13.977 23.531 3.523 1 84.31 57 GLY B N 1
ATOM 3573 C CA . GLY B 1 57 ? -12.781 23.797 2.742 1 84.31 57 GLY B CA 1
ATOM 3574 C C . GLY B 1 57 ? -12.828 25.125 2.021 1 84.31 57 GLY B C 1
ATOM 3575 O O . GLY B 1 57 ? -11.789 25.672 1.635 1 84.31 57 GLY B O 1
ATOM 3576 N N . LYS B 1 58 ? -13.953 25.656 1.862 1 81.25 58 LYS B N 1
ATOM 3577 C CA . LYS B 1 58 ? -14.07 26.953 1.217 1 81.25 58 LYS B CA 1
ATOM 3578 C C . LYS B 1 58 ? -13.461 28.047 2.088 1 81.25 58 LYS B C 1
ATOM 3580 O O . LYS B 1 58 ? -12.922 29.031 1.572 1 81.25 58 LYS B O 1
ATOM 3585 N N . SER B 1 59 ? -13.367 27.812 3.314 1 84.31 59 SER B N 1
ATOM 3586 C CA . SER B 1 59 ? -12.977 28.891 4.227 1 84.31 59 SER B CA 1
ATOM 3587 C C . SER B 1 59 ? -11.703 28.531 4.988 1 84.31 59 SER B C 1
ATOM 3589 O O . SER B 1 59 ? -11.055 29.391 5.566 1 84.31 59 SER B O 1
ATOM 3591 N N . ILE B 1 60 ? -11.422 27.375 4.934 1 88.38 60 ILE B N 1
ATOM 3592 C CA . ILE B 1 60 ? -10.312 26.938 5.773 1 88.38 60 ILE B CA 1
ATOM 3593 C C . ILE B 1 60 ? -9.109 26.578 4.902 1 88.38 60 ILE B C 1
ATOM 3595 O O . ILE B 1 60 ? -9.211 25.734 4.008 1 88.38 60 ILE B O 1
ATOM 3599 N N . HIS B 1 61 ? -8.062 27.25 5.262 1 89.06 61 HIS B N 1
ATOM 3600 C CA . HIS B 1 61 ? -6.809 26.984 4.57 1 89.06 61 HIS B CA 1
ATOM 3601 C C . HIS B 1 61 ? -6.332 25.547 4.832 1 89.06 61 HIS B C 1
ATOM 3603 O O . HIS B 1 61 ? -6.418 25.062 5.961 1 89.06 61 HIS B O 1
ATOM 3609 N N . GLY B 1 62 ? -5.961 24.844 3.738 1 92.31 62 GLY B N 1
ATOM 3610 C CA . GLY B 1 62 ? -5.391 23.516 3.9 1 92.31 62 GLY B CA 1
ATOM 3611 C C . GLY B 1 62 ? -6.379 22.391 3.617 1 92.31 62 GLY B C 1
ATOM 3612 O O . GLY B 1 62 ? -6.035 21.219 3.699 1 92.31 62 GLY B O 1
ATOM 3613 N N . LEU B 1 63 ? -7.602 22.797 3.279 1 95.38 63 LEU B N 1
ATOM 3614 C CA . LEU B 1 63 ? -8.625 21.812 2.92 1 95.38 63 LEU B CA 1
ATOM 3615 C C . LEU B 1 63 ? -9.07 22 1.471 1 95.38 63 LEU B C 1
ATOM 3617 O O . LEU B 1 63 ? -9.109 23.125 0.97 1 95.38 63 LEU B O 1
ATOM 3621 N N . ALA B 1 64 ? -9.328 20.859 0.859 1 95.62 64 ALA B N 1
ATOM 3622 C CA . ALA B 1 64 ? -9.898 20.938 -0.481 1 95.62 64 ALA B CA 1
ATOM 3623 C C . ALA B 1 64 ? -11.297 21.547 -0.444 1 95.62 64 ALA B C 1
ATOM 3625 O O . ALA B 1 64 ? -11.992 21.453 0.572 1 95.62 64 ALA B O 1
ATOM 3626 N N . LYS B 1 65 ? -11.672 22.141 -1.53 1 95 65 LYS B N 1
ATOM 3627 C CA . LYS B 1 65 ? -12.977 22.781 -1.627 1 95 65 LYS B CA 1
ATOM 3628 C C . LYS B 1 65 ? -13.984 21.875 -2.328 1 95 65 LYS B C 1
ATOM 3630 O O . LYS B 1 65 ? -13.734 21.406 -3.438 1 95 65 LYS B O 1
ATOM 3635 N N . LEU B 1 66 ? -15.094 21.688 -1.684 1 96 66 LEU B N 1
ATOM 3636 C CA . LEU B 1 66 ? -16.172 20.922 -2.283 1 96 66 LEU B CA 1
ATOM 3637 C C . LEU B 1 66 ? -16.891 21.734 -3.355 1 96 66 LEU B C 1
ATOM 3639 O O . LEU B 1 66 ? -17.297 22.875 -3.109 1 96 66 LEU B O 1
ATOM 3643 N N . LEU B 1 67 ? -17.047 21.141 -4.488 1 95.19 67 LEU B N 1
ATOM 3644 C CA . LEU B 1 67 ? -17.703 21.844 -5.594 1 95.19 67 LEU B CA 1
ATOM 3645 C C . LEU B 1 67 ? -19.047 21.188 -5.914 1 95.19 67 LEU B C 1
ATOM 3647 O O . LEU B 1 67 ? -19.984 21.875 -6.336 1 95.19 67 LEU B O 1
ATOM 3651 N N . TYR B 1 68 ? -19.141 19.875 -5.758 1 94.88 68 TYR B N 1
ATOM 3652 C CA . TYR B 1 68 ? -20.359 19.141 -6.09 1 94.88 68 TYR B CA 1
ATOM 3653 C C . TYR B 1 68 ? -20.375 17.781 -5.414 1 94.88 68 TYR B C 1
ATOM 3655 O O . TYR B 1 68 ? -19.328 17.234 -5.055 1 94.88 68 TYR B O 1
ATOM 3663 N N . GLN B 1 69 ? -21.5 17.281 -5.105 1 94.56 69 GLN B N 1
ATOM 3664 C CA . GLN B 1 69 ? -21.703 15.914 -4.648 1 94.56 69 GLN B CA 1
ATOM 3665 C C . GLN B 1 69 ? -22.844 15.242 -5.402 1 94.56 69 GLN B C 1
ATOM 3667 O O . GLN B 1 69 ? -23.844 15.898 -5.746 1 94.56 69 GLN B O 1
ATOM 3672 N N . GLY B 1 70 ? -22.688 13.969 -5.746 1 93.06 70 GLY B N 1
ATOM 3673 C CA . GLY B 1 70 ? -23.734 13.266 -6.469 1 93.06 70 GLY B CA 1
ATOM 3674 C C . GLY B 1 70 ? -23.609 11.75 -6.387 1 93.06 70 GLY B C 1
ATOM 3675 O O . GLY B 1 70 ? -22.828 11.234 -5.582 1 93.06 70 GLY B O 1
ATOM 3676 N N . ILE B 1 71 ? -24.531 11.008 -7.039 1 91.06 71 ILE B N 1
ATOM 3677 C CA . ILE B 1 71 ? -24.531 9.555 -7.156 1 91.06 71 ILE B CA 1
ATOM 3678 C C . ILE B 1 71 ? -24.547 9.156 -8.633 1 91.06 71 ILE B C 1
ATOM 3680 O O . ILE B 1 71 ? -25.25 9.75 -9.438 1 91.06 71 ILE B O 1
ATOM 3684 N N . THR B 1 72 ? -23.625 8.352 -8.984 1 84.25 72 THR B N 1
ATOM 3685 C CA . THR B 1 72 ? -23.578 7.809 -10.344 1 84.25 72 THR B CA 1
ATOM 3686 C C . THR B 1 72 ? -23.438 6.289 -10.305 1 84.25 72 THR B C 1
ATOM 3688 O O . THR B 1 72 ? -22.531 5.758 -9.656 1 84.25 72 THR B O 1
ATOM 3691 N N . LYS B 1 73 ? -24.281 5.598 -11.031 1 83.06 73 LYS B N 1
ATOM 3692 C CA . LYS B 1 73 ? -24.25 4.141 -11.094 1 83.06 73 LYS B CA 1
ATOM 3693 C C . LYS B 1 73 ? -24.234 3.529 -9.695 1 83.06 73 LYS B C 1
ATOM 3695 O O . LYS B 1 73 ? -23.438 2.631 -9.414 1 83.06 73 LYS B O 1
ATOM 3700 N N . GLY B 1 74 ? -24.922 4.223 -8.781 1 86.5 74 GLY B N 1
ATOM 3701 C CA . GLY B 1 74 ? -25.109 3.709 -7.43 1 86.5 74 GLY B CA 1
ATOM 3702 C C . GLY B 1 74 ? -23.953 4.047 -6.508 1 86.5 74 GLY B C 1
ATOM 3703 O O . GLY B 1 74 ? -23.938 3.656 -5.34 1 86.5 74 GLY B O 1
ATOM 3704 N N . LYS B 1 75 ? -23 4.727 -7.113 1 89.19 75 LYS B N 1
ATOM 3705 C CA . LYS B 1 75 ? -21.828 5.086 -6.305 1 89.19 75 LYS B CA 1
ATOM 3706 C C . LYS B 1 75 ? -21.812 6.586 -6.016 1 89.19 75 LYS B C 1
ATOM 3708 O O . LYS B 1 75 ? -22.078 7.398 -6.906 1 89.19 75 LYS B O 1
ATOM 3713 N N . ARG B 1 76 ? -21.609 6.93 -4.793 1 93.75 76 ARG B N 1
ATOM 3714 C CA . ARG B 1 76 ? -21.484 8.336 -4.418 1 93.75 76 ARG B CA 1
ATOM 3715 C C . ARG B 1 76 ? -20.172 8.914 -4.93 1 93.75 76 ARG B C 1
ATOM 3717 O O . ARG B 1 76 ? -19.156 8.227 -4.957 1 93.75 76 ARG B O 1
ATOM 3724 N N . PHE B 1 77 ? -20.172 10.125 -5.324 1 94.62 77 PHE B N 1
ATOM 3725 C CA . PHE B 1 77 ? -18.953 10.797 -5.734 1 94.62 77 PHE B CA 1
ATOM 3726 C C . PHE B 1 77 ? -18.984 12.266 -5.324 1 94.62 77 PHE B C 1
ATOM 3728 O O . PHE B 1 77 ? -20.047 12.836 -5.098 1 94.62 77 PHE B O 1
ATOM 3735 N N . ILE B 1 78 ? -17.812 12.859 -5.121 1 95.69 78 ILE B N 1
ATOM 3736 C CA . ILE B 1 78 ? -17.688 14.289 -4.848 1 95.69 78 ILE B CA 1
ATOM 3737 C C . ILE B 1 78 ? -16.719 14.922 -5.844 1 95.69 78 ILE B C 1
ATOM 3739 O O . ILE B 1 78 ? -15.836 14.242 -6.367 1 95.69 78 ILE B O 1
ATOM 3743 N N . VAL B 1 79 ? -16.984 16.172 -6.129 1 96.5 79 VAL B N 1
ATOM 3744 C CA . VAL B 1 79 ? -16.109 16.969 -6.973 1 96.5 79 VAL B CA 1
ATOM 3745 C C . VAL B 1 79 ? -15.438 18.047 -6.129 1 96.5 79 VAL B C 1
ATOM 3747 O O . VAL B 1 79 ? -16.094 18.75 -5.355 1 96.5 79 VAL B O 1
ATOM 3750 N N . MET B 1 80 ? -14.141 18.156 -6.242 1 97 80 MET B N 1
ATOM 3751 C CA . MET B 1 80 ? -13.367 19.141 -5.492 1 97 80 MET B CA 1
ATOM 3752 C C . MET B 1 80 ? -12.367 19.844 -6.395 1 97 80 MET B C 1
ATOM 3754 O O . MET B 1 80 ? -12.156 19.438 -7.539 1 97 80 MET B O 1
ATOM 3758 N N . ASN B 1 81 ? -11.883 20.938 -5.91 1 95.75 81 ASN B N 1
ATOM 3759 C CA . ASN B 1 81 ? -10.812 21.578 -6.672 1 95.75 81 ASN B CA 1
ATOM 3760 C C . ASN B 1 81 ? -9.617 20.656 -6.855 1 95.75 81 ASN B C 1
ATOM 3762 O O . ASN B 1 81 ? -9.312 19.844 -5.977 1 95.75 81 ASN B O 1
ATOM 3766 N N . TYR B 1 82 ? -8.984 20.828 -7.953 1 96.69 82 TYR B N 1
ATOM 3767 C CA . TYR B 1 82 ? -7.82 20 -8.289 1 96.69 82 TYR B CA 1
ATOM 3768 C C . TYR B 1 82 ? -6.59 20.469 -7.52 1 96.69 82 TYR B C 1
ATOM 3770 O O . TYR B 1 82 ? -6.301 21.656 -7.453 1 96.69 82 TYR B O 1
ATOM 3778 N N . LEU B 1 83 ? -5.875 19.547 -6.934 1 96.75 83 LEU B N 1
ATOM 3779 C CA . LEU B 1 83 ? -4.672 19.844 -6.16 1 96.75 83 LEU B CA 1
ATOM 3780 C C . LEU B 1 83 ? -3.434 19.281 -6.844 1 96.75 83 LEU B C 1
ATOM 3782 O O . LEU B 1 83 ? -3.541 18.594 -7.867 1 96.75 83 LEU B O 1
ATOM 3786 N N . GLY B 1 84 ? -2.283 19.641 -6.289 1 94.56 84 GLY B N 1
ATOM 3787 C CA . GLY B 1 84 ? -1.016 19.234 -6.871 1 94.56 84 GLY B CA 1
ATOM 3788 C C . GLY B 1 84 ? -0.543 17.875 -6.379 1 94.56 84 GLY B C 1
ATOM 3789 O O . GLY B 1 84 ? -1.354 17.031 -5.984 1 94.56 84 GLY B O 1
ATOM 3790 N N . LYS B 1 85 ? 0.753 17.625 -6.488 1 93.12 85 LYS B N 1
ATOM 3791 C CA . LYS B 1 85 ? 1.372 16.344 -6.156 1 93.12 85 LYS B CA 1
ATOM 3792 C C . LYS B 1 85 ? 1.409 16.125 -4.648 1 93.12 85 LYS B C 1
ATOM 3794 O O . LYS B 1 85 ? 1.462 17.078 -3.877 1 93.12 85 LYS B O 1
ATOM 3799 N N . SER B 1 86 ? 1.401 14.867 -4.328 1 95.44 86 SER B N 1
ATOM 3800 C CA . SER B 1 86 ? 1.516 14.508 -2.916 1 95.44 86 SER B CA 1
ATOM 3801 C C . SER B 1 86 ? 2.949 14.664 -2.422 1 95.44 86 SER B C 1
ATOM 3803 O O . SER B 1 86 ? 3.893 14.648 -3.217 1 95.44 86 SER B O 1
ATOM 3805 N N . LEU B 1 87 ? 3.104 14.773 -1.117 1 97 87 LEU B N 1
ATOM 3806 C CA . LEU B 1 87 ? 4.445 14.797 -0.542 1 97 87 LEU B CA 1
ATOM 3807 C C . LEU B 1 87 ? 5.148 13.461 -0.757 1 97 87 LEU B C 1
ATOM 3809 O O . LEU B 1 87 ? 6.375 13.414 -0.89 1 97 87 LEU B O 1
ATOM 3813 N N . GLU B 1 88 ? 4.355 12.375 -0.844 1 94.31 88 GLU B N 1
ATOM 3814 C CA . GLU B 1 88 ? 4.949 11.086 -1.176 1 94.31 88 GLU B CA 1
ATOM 3815 C C . GLU B 1 88 ? 5.629 11.125 -2.541 1 94.31 88 GLU B C 1
ATOM 3817 O O . GLU B 1 88 ? 6.77 10.68 -2.686 1 94.31 88 GLU B O 1
ATOM 3822 N N . SER B 1 89 ? 4.891 11.656 -3.49 1 89.5 89 SER B N 1
ATOM 3823 C CA . SER B 1 89 ? 5.434 11.758 -4.844 1 89.5 89 SER B CA 1
ATOM 3824 C C . SER B 1 89 ? 6.688 12.633 -4.875 1 89.5 89 SER B C 1
ATOM 3826 O O . SER B 1 89 ? 7.676 12.273 -5.52 1 89.5 89 SER B O 1
ATOM 3828 N N . LYS B 1 90 ? 6.645 13.719 -4.215 1 91.62 90 LYS B N 1
ATOM 3829 C CA . LYS B 1 90 ? 7.797 14.617 -4.164 1 91.62 90 LYS B CA 1
ATOM 3830 C C . LYS B 1 90 ? 8.984 13.953 -3.469 1 91.62 90 LYS B C 1
ATOM 3832 O O . LYS B 1 90 ? 10.125 14.094 -3.908 1 91.62 90 LYS B O 1
ATOM 3837 N N . PHE B 1 91 ? 8.664 13.234 -2.473 1 93.88 91 PHE B N 1
ATOM 3838 C CA . PHE B 1 91 ? 9.688 12.547 -1.695 1 93.88 91 PHE B CA 1
ATOM 3839 C C . PHE B 1 91 ? 10.414 11.516 -2.549 1 93.88 91 PHE B C 1
ATOM 3841 O O . PHE B 1 91 ? 11.641 11.43 -2.512 1 93.88 91 PHE B O 1
ATOM 3848 N N . LEU B 1 92 ? 9.625 10.82 -3.297 1 82.38 92 LEU B N 1
ATOM 3849 C CA . LEU B 1 92 ? 10.195 9.82 -4.199 1 82.38 92 LEU B CA 1
ATOM 3850 C C . LEU B 1 92 ? 11.047 10.484 -5.273 1 82.38 92 LEU B C 1
ATOM 3852 O O . LEU B 1 92 ? 12.125 9.984 -5.605 1 82.38 92 LEU B O 1
ATOM 3856 N N . LYS B 1 93 ? 10.594 11.586 -5.742 1 81.12 93 LYS B N 1
ATOM 3857 C CA . LYS B 1 93 ? 11.312 12.305 -6.793 1 81.12 93 LYS B CA 1
ATOM 3858 C C . LYS B 1 93 ? 12.617 12.898 -6.262 1 81.12 93 LYS B C 1
ATOM 3860 O O . LYS B 1 93 ? 13.578 13.07 -7.012 1 81.12 93 LYS B O 1
ATOM 3865 N N . CYS B 1 94 ? 12.578 13.156 -4.969 1 82.62 94 CYS B N 1
ATOM 3866 C CA . CYS B 1 94 ? 13.766 13.703 -4.328 1 82.62 94 CYS B CA 1
ATOM 3867 C C . CYS B 1 94 ? 14.625 12.586 -3.734 1 82.62 94 CYS B C 1
ATOM 3869 O O . CYS B 1 94 ? 15.305 12.797 -2.73 1 82.62 94 CYS B O 1
ATOM 3871 N N . HIS B 1 95 ? 14.406 11.391 -4.211 1 77.62 95 HIS B N 1
ATOM 3872 C CA . HIS B 1 95 ? 15.211 10.227 -3.869 1 77.62 95 HIS B CA 1
ATOM 3873 C C . HIS B 1 95 ? 15.117 9.914 -2.381 1 77.62 95 HIS B C 1
ATOM 3875 O O . HIS B 1 95 ? 16.125 9.594 -1.744 1 77.62 95 HIS B O 1
ATOM 3881 N N . GLU B 1 96 ? 14 10.273 -1.805 1 84.88 96 GLU B N 1
ATOM 3882 C CA . GLU B 1 96 ? 13.609 9.883 -0.455 1 84.88 96 GLU B CA 1
ATOM 3883 C C . GLU B 1 96 ? 14.484 10.562 0.594 1 84.88 96 GLU B C 1
ATOM 3885 O O . GLU B 1 96 ? 14.93 9.93 1.547 1 84.88 96 GLU B O 1
ATOM 3890 N N . LYS B 1 97 ? 14.789 11.758 0.328 1 86.44 97 LYS B N 1
ATOM 3891 C CA . LYS B 1 97 ? 15.461 12.617 1.305 1 86.44 97 LYS B CA 1
ATOM 3892 C C . LYS B 1 97 ? 15.164 14.086 1.04 1 86.44 97 LYS B C 1
ATOM 3894 O O . LYS B 1 97 ? 15.406 14.586 -0.061 1 86.44 97 LYS B O 1
ATOM 3899 N N . PHE B 1 98 ? 14.664 14.703 2.033 1 94.88 98 PHE B N 1
ATOM 3900 C CA . PHE B 1 98 ? 14.477 16.141 1.985 1 94.88 98 PHE B CA 1
ATOM 3901 C C . PHE B 1 98 ? 15.562 16.859 2.785 1 94.88 98 PHE B C 1
ATOM 3903 O O . PHE B 1 98 ? 16.078 16.312 3.76 1 94.88 98 PHE B O 1
ATOM 3910 N N . SER B 1 99 ? 15.93 18.031 2.361 1 92.94 99 SER B N 1
ATOM 3911 C CA . SER B 1 99 ? 16.828 18.875 3.156 1 92.94 99 SER B CA 1
ATOM 3912 C C . SER B 1 99 ? 16.156 19.297 4.461 1 92.94 99 SER B C 1
ATOM 3914 O O . SER B 1 99 ? 14.938 19.25 4.586 1 92.94 99 SER B O 1
ATOM 3916 N N . ASP B 1 100 ? 16.984 19.703 5.398 1 94.44 100 ASP B N 1
ATOM 3917 C CA . ASP B 1 100 ? 16.453 20.203 6.66 1 94.44 100 ASP B CA 1
ATOM 3918 C C . ASP B 1 100 ? 15.516 21.375 6.43 1 94.44 100 ASP B C 1
ATOM 3920 O O . ASP B 1 100 ? 14.477 21.484 7.086 1 94.44 100 ASP B O 1
ATOM 3924 N N . GLY B 1 101 ? 15.938 22.234 5.504 1 95.88 101 GLY B N 1
ATOM 3925 C CA . GLY B 1 101 ? 15.094 23.375 5.18 1 95.88 101 GLY B CA 1
ATOM 3926 C C . GLY B 1 101 ? 13.727 22.969 4.672 1 95.88 101 GLY B C 1
ATOM 3927 O O . GLY B 1 101 ? 12.711 23.562 5.062 1 95.88 101 GLY B O 1
ATOM 3928 N N . CYS B 1 102 ? 13.688 22 3.854 1 97 102 CYS B N 1
ATOM 3929 C CA . CYS B 1 102 ? 12.438 21.5 3.297 1 97 102 CYS B CA 1
ATOM 3930 C C . CYS B 1 102 ? 11.57 20.875 4.383 1 97 102 CYS B C 1
ATOM 3932 O O . CYS B 1 102 ? 10.367 21.141 4.445 1 97 102 CYS B O 1
ATOM 3934 N N . VAL B 1 103 ? 12.195 20.094 5.23 1 98.19 103 VAL B N 1
ATOM 3935 C CA . VAL B 1 103 ? 11.477 19.438 6.324 1 98.19 103 VAL B CA 1
ATOM 3936 C C . VAL B 1 103 ? 10.836 20.5 7.223 1 98.19 103 VAL B C 1
ATOM 3938 O O . VAL B 1 103 ? 9.672 20.391 7.598 1 98.19 103 VAL B O 1
ATOM 3941 N N . LEU B 1 104 ? 11.594 21.516 7.48 1 97.81 104 LEU B N 1
ATOM 3942 C CA . LEU B 1 104 ? 11.117 22.578 8.359 1 97.81 104 LEU B CA 1
ATOM 3943 C C . LEU B 1 104 ? 10.008 23.375 7.695 1 97.81 104 LEU B C 1
ATOM 3945 O O . LEU B 1 104 ? 9.062 23.812 8.359 1 97.81 104 LEU B O 1
ATOM 3949 N N . ARG B 1 105 ? 10.125 23.578 6.434 1 97.38 105 ARG B N 1
ATOM 3950 C CA . ARG B 1 105 ? 9.078 24.281 5.684 1 97.38 105 ARG B CA 1
ATOM 3951 C C . ARG B 1 105 ? 7.781 23.469 5.695 1 97.38 105 ARG B C 1
ATOM 3953 O O . ARG B 1 105 ? 6.707 24.031 5.926 1 97.38 105 ARG B O 1
ATOM 3960 N N . ILE B 1 106 ? 7.887 22.203 5.484 1 98.38 106 ILE B N 1
ATOM 3961 C CA . ILE B 1 106 ? 6.742 21.297 5.508 1 98.38 106 ILE B CA 1
ATOM 3962 C C . ILE B 1 106 ? 6.117 21.297 6.902 1 98.38 106 ILE B C 1
ATOM 3964 O O . ILE B 1 106 ? 4.891 21.375 7.039 1 98.38 106 ILE B O 1
ATOM 3968 N N . ALA B 1 107 ? 6.953 21.25 7.895 1 98.44 107 ALA B N 1
ATOM 3969 C CA . ALA B 1 107 ? 6.477 21.203 9.273 1 98.44 107 ALA B CA 1
ATOM 3970 C C . ALA B 1 107 ? 5.609 22.422 9.586 1 98.44 107 ALA B C 1
ATOM 3972 O O . ALA B 1 107 ? 4.531 22.297 10.172 1 98.44 107 ALA B O 1
ATOM 3973 N N . ASP B 1 108 ? 6.09 23.516 9.172 1 97.5 108 ASP B N 1
ATOM 3974 C CA . ASP B 1 108 ? 5.367 24.75 9.438 1 97.5 108 ASP B CA 1
ATOM 3975 C C . ASP B 1 108 ? 3.986 24.734 8.789 1 97.5 108 ASP B C 1
ATOM 3977 O O . ASP B 1 108 ? 2.982 25.016 9.453 1 97.5 108 ASP B O 1
ATOM 3981 N N . GLU B 1 109 ? 3.945 24.406 7.562 1 97.25 109 GLU B N 1
ATOM 3982 C CA . GLU B 1 109 ? 2.691 24.391 6.816 1 97.25 109 GLU B CA 1
ATOM 3983 C C . GLU B 1 109 ? 1.756 23.297 7.352 1 97.25 109 GLU B C 1
ATOM 3985 O O . GLU B 1 109 ? 0.543 23.516 7.438 1 97.25 109 GLU B O 1
ATOM 3990 N N . LEU B 1 110 ? 2.301 22.188 7.715 1 97.81 110 LEU B N 1
ATOM 3991 C CA . LEU B 1 110 ? 1.503 21.062 8.188 1 97.81 110 LEU B CA 1
ATOM 3992 C C . LEU B 1 110 ? 0.89 21.359 9.547 1 97.81 110 LEU B C 1
ATOM 3994 O O . LEU B 1 110 ? -0.276 21.047 9.797 1 97.81 110 LEU B O 1
ATOM 3998 N N . LEU B 1 111 ? 1.681 21.938 10.414 1 97.94 111 LEU B N 1
ATOM 3999 C CA . LEU B 1 111 ? 1.189 22.266 11.75 1 97.94 111 LEU B CA 1
ATOM 4000 C C . LEU B 1 111 ? 0.105 23.328 11.695 1 97.94 111 LEU B C 1
ATOM 4002 O O . LEU B 1 111 ? -0.858 23.281 12.461 1 97.94 111 LEU B O 1
ATOM 4006 N N . GLN B 1 112 ? 0.269 24.25 10.797 1 96.5 112 GLN B N 1
ATOM 4007 C CA . GLN B 1 112 ? -0.79 25.234 10.578 1 96.5 112 GLN B CA 1
ATOM 4008 C C . GLN B 1 112 ? -2.049 24.578 10.023 1 96.5 112 GLN B C 1
ATOM 4010 O O . GLN B 1 112 ? -3.158 24.875 10.477 1 96.5 112 GLN B O 1
ATOM 4015 N N . GLY B 1 113 ? -1.846 23.734 9.07 1 96.19 113 GLY B N 1
ATOM 4016 C CA . GLY B 1 113 ? -2.969 23.047 8.461 1 96.19 113 GLY B CA 1
ATOM 4017 C C . GLY B 1 113 ? -3.742 22.188 9.445 1 96.19 113 GLY B C 1
ATOM 4018 O O . GLY B 1 113 ? -4.977 22.203 9.453 1 96.19 113 GLY B O 1
ATOM 4019 N N . ILE B 1 114 ? -3.02 21.453 10.281 1 97.12 114 ILE B N 1
ATOM 4020 C CA . ILE B 1 114 ? -3.689 20.531 11.195 1 97.12 114 ILE B CA 1
ATOM 4021 C C . ILE B 1 114 ? -4.383 21.328 12.305 1 97.12 114 ILE B C 1
ATOM 4023 O O . ILE B 1 114 ? -5.43 20.906 12.805 1 97.12 114 ILE B O 1
ATOM 4027 N N . GLU B 1 115 ? -3.779 22.469 12.672 1 96.62 115 GLU B N 1
ATOM 4028 C CA . GLU B 1 115 ? -4.457 23.359 13.609 1 96.62 115 GLU B CA 1
ATOM 4029 C C . GLU B 1 115 ? -5.824 23.781 13.086 1 96.62 115 GLU B C 1
ATOM 4031 O O . GLU B 1 115 ? -6.82 23.719 13.812 1 96.62 115 GLU B O 1
ATOM 4036 N N . ASN B 1 116 ? -5.879 24.203 11.852 1 95.06 116 ASN B N 1
ATOM 4037 C CA . ASN B 1 116 ? -7.137 24.578 11.227 1 95.06 116 ASN B CA 1
ATOM 4038 C C . ASN B 1 116 ? -8.125 23.422 11.203 1 95.06 116 ASN B C 1
ATOM 4040 O O . ASN B 1 116 ? -9.32 23.609 11.445 1 95.06 116 ASN B O 1
ATOM 4044 N N . PHE B 1 117 ? -7.598 22.281 10.953 1 94.69 117 PHE B N 1
ATOM 4045 C CA . PHE B 1 117 ? -8.406 21.062 10.898 1 94.69 117 PHE B CA 1
ATOM 4046 C C . PHE B 1 117 ? -9.031 20.766 12.258 1 94.69 117 PHE B C 1
ATOM 4048 O O . PHE B 1 117 ? -10.227 20.484 12.352 1 94.69 117 PHE B O 1
ATOM 4055 N N . HIS B 1 118 ? -8.281 20.875 13.281 1 95 118 HIS B N 1
ATOM 4056 C CA . HIS B 1 118 ? -8.75 20.625 14.633 1 95 118 HIS B CA 1
ATOM 4057 C C . HIS B 1 118 ? -9.758 21.672 15.078 1 95 118 HIS B C 1
ATOM 4059 O O . HIS B 1 118 ? -10.703 21.375 15.812 1 95 118 HIS B O 1
ATOM 4065 N N . LYS B 1 119 ? -9.594 22.828 14.633 1 92.56 119 LYS B N 1
ATOM 4066 C CA . LYS B 1 119 ? -10.453 23.938 15.023 1 92.56 119 LYS B CA 1
ATOM 4067 C C . LYS B 1 119 ? -11.883 23.734 14.508 1 92.56 119 LYS B C 1
ATOM 4069 O O . LYS B 1 119 ? -12.836 24.219 15.109 1 92.56 119 LYS B O 1
ATOM 4074 N N . ILE B 1 120 ? -12.023 23.031 13.461 1 90.88 120 ILE B N 1
ATOM 4075 C CA . ILE B 1 120 ? -13.367 22.812 12.938 1 90.88 120 ILE B CA 1
ATOM 4076 C C . ILE B 1 120 ? -14.016 21.625 13.641 1 90.88 120 ILE B C 1
ATOM 4078 O O . ILE B 1 120 ? -15.172 21.297 13.367 1 90.88 120 ILE B O 1
ATOM 4082 N N . GLY B 1 121 ? -13.242 20.922 14.453 1 91.5 121 GLY B N 1
ATOM 4083 C CA . GLY B 1 121 ? -13.859 19.938 15.328 1 91.5 121 GLY B CA 1
ATOM 4084 C C . GLY B 1 121 ? -13.609 18.5 14.898 1 91.5 121 GLY B C 1
ATOM 4085 O O . GLY B 1 121 ? -14.375 17.609 15.234 1 91.5 121 GLY B O 1
ATOM 4086 N N . TYR B 1 122 ? -12.484 18.297 14.125 1 93.19 122 TYR B N 1
ATOM 4087 C CA . TYR B 1 122 ? -12.234 16.938 13.641 1 93.19 122 TYR B CA 1
ATOM 4088 C C . TYR B 1 122 ? -10.773 16.547 13.852 1 93.19 122 TYR B C 1
ATOM 4090 O O . TYR B 1 122 ? -9.906 17.406 13.977 1 93.19 122 TYR B O 1
ATOM 4098 N N . VAL B 1 123 ? -10.586 15.273 14.016 1 95.25 123 VAL B N 1
ATOM 4099 C CA . VAL B 1 123 ? -9.281 14.633 13.992 1 95.25 123 VAL B CA 1
ATOM 4100 C C . VAL B 1 123 ? -9.086 13.883 12.68 1 95.25 123 VAL B C 1
ATOM 4102 O O . VAL B 1 123 ? -9.977 13.148 12.242 1 95.25 123 VAL B O 1
ATOM 4105 N N . HIS B 1 124 ? -7.984 14.094 12.039 1 95.75 124 HIS B N 1
ATOM 4106 C CA . HIS B 1 124 ? -7.766 13.531 10.711 1 95.75 124 HIS B CA 1
ATOM 4107 C C . HIS B 1 124 ? -7.633 12.008 10.773 1 95.75 124 HIS B C 1
ATOM 4109 O O . HIS B 1 124 ? -8.312 11.289 10.039 1 95.75 124 HIS B O 1
ATOM 4115 N N . ASN B 1 125 ? -6.676 11.508 11.609 1 95.38 125 ASN B N 1
ATOM 4116 C CA . ASN B 1 125 ? -6.516 10.109 11.977 1 95.38 125 ASN B CA 1
ATOM 4117 C C . ASN B 1 125 ? -6.004 9.281 10.797 1 95.38 125 ASN B C 1
ATOM 4119 O O . ASN B 1 125 ? -6.156 8.055 10.789 1 95.38 125 ASN B O 1
ATOM 4123 N N . ASN B 1 126 ? -5.461 9.859 9.773 1 94.75 126 ASN B N 1
ATOM 4124 C CA . ASN B 1 126 ? -4.891 9.156 8.633 1 94.75 126 ASN B CA 1
ATOM 4125 C C . ASN B 1 126 ? -3.828 9.992 7.93 1 94.75 126 ASN B C 1
ATOM 4127 O O . ASN B 1 126 ? -3.773 10.031 6.699 1 94.75 126 ASN B O 1
ATOM 4131 N N . LEU B 1 127 ? -3.104 10.656 8.688 1 97.25 127 LEU B N 1
ATOM 4132 C CA . LEU B 1 127 ? -2.025 11.469 8.133 1 97.25 127 LEU B CA 1
ATOM 4133 C C . LEU B 1 127 ? -0.875 10.594 7.656 1 97.25 127 LEU B C 1
ATOM 4135 O O . LEU B 1 127 ? -0.395 9.734 8.398 1 97.25 127 LEU B O 1
ATOM 4139 N N . LYS B 1 128 ? -0.51 10.781 6.406 1 96.81 128 LYS B N 1
ATOM 4140 C CA . LYS B 1 128 ? 0.611 10.156 5.711 1 96.81 128 LYS B CA 1
ATOM 4141 C C . LYS B 1 128 ? 1.022 10.969 4.484 1 96.81 128 LYS B C 1
ATOM 4143 O O . LYS B 1 128 ? 0.261 11.805 4.008 1 96.81 128 LYS B O 1
ATOM 4148 N N . PRO B 1 129 ? 2.238 10.812 4.023 1 97.19 129 PRO B N 1
ATOM 4149 C CA . PRO B 1 129 ? 2.74 11.656 2.932 1 97.19 129 PRO B CA 1
ATOM 4150 C C . PRO B 1 129 ? 1.833 11.633 1.703 1 97.19 129 PRO B C 1
ATOM 4152 O O . PRO B 1 129 ? 1.682 12.648 1.022 1 97.19 129 PRO B O 1
ATOM 4155 N N . LYS B 1 130 ? 1.172 10.492 1.507 1 94.44 130 LYS B N 1
ATOM 4156 C CA . LYS B 1 130 ? 0.29 10.336 0.354 1 94.44 130 LYS B CA 1
ATOM 4157 C C . LYS B 1 130 ? -0.959 11.203 0.496 1 94.44 130 LYS B C 1
ATOM 4159 O O . LYS B 1 130 ? -1.576 11.578 -0.502 1 94.44 130 LYS B O 1
ATOM 4164 N N . ASN B 1 131 ? -1.293 11.602 1.708 1 96.56 131 ASN B N 1
ATOM 4165 C CA . ASN B 1 131 ? -2.525 12.328 1.986 1 96.56 131 ASN B CA 1
ATOM 4166 C C . ASN B 1 131 ? -2.254 13.812 2.229 1 96.56 131 ASN B C 1
ATOM 4168 O O . ASN B 1 131 ? -3.107 14.523 2.756 1 96.56 131 ASN B O 1
ATOM 4172 N N . ILE B 1 132 ? -1.089 14.18 1.925 1 98.25 132 ILE B N 1
ATOM 4173 C CA . ILE B 1 132 ? -0.704 15.586 1.99 1 98.25 132 ILE B CA 1
ATOM 4174 C C . ILE B 1 132 ? -0.28 16.062 0.606 1 98.25 132 ILE B C 1
ATOM 4176 O O . ILE B 1 132 ? 0.748 15.641 0.078 1 98.25 132 ILE B O 1
ATOM 4180 N N . LEU B 1 133 ? -1.068 16.984 0.103 1 97.75 133 LEU B N 1
ATOM 4181 C CA . LEU B 1 133 ? -0.859 17.422 -1.274 1 97.75 133 LEU B CA 1
ATOM 4182 C C . LEU B 1 133 ? -0.436 18.875 -1.325 1 97.75 133 LEU B C 1
ATOM 4184 O O . LEU B 1 133 ? -0.819 19.672 -0.461 1 97.75 133 LEU B O 1
ATOM 4188 N N . LEU B 1 134 ? 0.295 19.156 -2.324 1 96.75 134 LEU B N 1
ATOM 4189 C CA . LEU B 1 134 ? 0.562 20.562 -2.658 1 96.75 134 LEU B CA 1
ATOM 4190 C C . LEU B 1 134 ? -0.63 21.188 -3.377 1 96.75 134 LEU B C 1
ATOM 4192 O O . LEU B 1 134 ? -1.443 20.469 -3.973 1 96.75 134 LEU B O 1
ATOM 4196 N N . GLY B 1 135 ? -0.688 22.469 -3.201 1 95.44 135 GLY B N 1
ATOM 4197 C CA . GLY B 1 135 ? -1.645 23.172 -4.043 1 95.44 135 GLY B CA 1
ATOM 4198 C C . GLY B 1 135 ? -1.291 23.125 -5.516 1 95.44 135 GLY B C 1
ATOM 4199 O O . GLY B 1 135 ? -0.155 22.812 -5.879 1 95.44 135 GLY B O 1
ATOM 4200 N N . TYR B 1 136 ? -2.34 23.391 -6.238 1 93 136 TYR B N 1
ATOM 4201 C CA . TYR B 1 136 ? -2.156 23.406 -7.684 1 93 136 TYR B CA 1
ATOM 4202 C C . TYR B 1 136 ? -1.935 24.828 -8.188 1 93 136 TYR B C 1
ATOM 4204 O O . TYR B 1 136 ? -2.504 25.781 -7.648 1 93 136 TYR B O 1
ATOM 4212 N N . SER B 1 137 ? -1.098 25.016 -9.164 1 88.31 137 SER B N 1
ATOM 4213 C CA . SER B 1 137 ? -0.828 26.266 -9.852 1 88.31 137 SER B CA 1
ATOM 4214 C C . SER B 1 137 ? -0.375 27.344 -8.867 1 88.31 137 SER B C 1
ATOM 4216 O O . SER B 1 137 ? 0.604 27.156 -8.141 1 88.31 137 SER B O 1
ATOM 4218 N N . LEU B 1 138 ? -1.21 28.406 -8.594 1 84.81 138 LEU B N 1
ATOM 4219 C CA . LEU B 1 138 ? -0.806 29.562 -7.801 1 84.81 138 LEU B CA 1
ATOM 4220 C C . LEU B 1 138 ? -0.685 29.203 -6.324 1 84.81 138 LEU B C 1
ATOM 4222 O O . LEU B 1 138 ? 0.018 29.875 -5.566 1 84.81 138 LEU B O 1
ATOM 4226 N N . ASN B 1 139 ? -1.187 28.094 -5.98 1 89.38 139 ASN B N 1
ATOM 4227 C CA . ASN B 1 139 ? -1.19 27.703 -4.578 1 89.38 139 ASN B CA 1
ATOM 4228 C C . ASN B 1 139 ? -0.184 26.578 -4.312 1 89.38 139 ASN B C 1
ATOM 4230 O O . ASN B 1 139 ? -0.323 25.828 -3.344 1 89.38 139 ASN B O 1
ATOM 4234 N N . TRP B 1 140 ? 0.886 26.5 -5.082 1 90.44 140 TRP B N 1
ATOM 4235 C CA . TRP B 1 140 ? 1.821 25.375 -5.055 1 90.44 140 TRP B CA 1
ATOM 4236 C C . TRP B 1 140 ? 2.602 25.344 -3.744 1 90.44 140 TRP B C 1
ATOM 4238 O O . TRP B 1 140 ? 3.217 24.328 -3.402 1 90.44 140 TRP B O 1
ATOM 4248 N N . GLN B 1 141 ? 2.527 26.391 -2.973 1 91.12 141 GLN B N 1
ATOM 4249 C CA . GLN B 1 141 ? 3.309 26.484 -1.744 1 91.12 141 GLN B CA 1
ATOM 4250 C C . GLN B 1 141 ? 2.51 25.969 -0.548 1 91.12 141 GLN B C 1
ATOM 4252 O O . GLN B 1 141 ? 3.07 25.719 0.522 1 91.12 141 GLN B O 1
ATOM 4257 N N . SER B 1 142 ? 1.273 25.859 -0.736 1 95.31 142 SER B N 1
ATOM 4258 C CA . SER B 1 142 ? 0.399 25.453 0.362 1 95.31 142 SER B CA 1
ATOM 4259 C C . SER B 1 142 ? 0.216 23.953 0.4 1 95.31 142 SER B C 1
ATOM 4261 O O . SER B 1 142 ? 0.282 23.281 -0.636 1 95.31 142 SER B O 1
ATOM 4263 N N . LEU B 1 143 ? 0 23.422 1.571 1 97.75 143 LEU B N 1
ATOM 4264 C CA . LEU B 1 143 ? -0.292 22.016 1.744 1 97.75 143 LEU B CA 1
ATOM 4265 C C . LEU B 1 143 ? -1.772 21.797 2.039 1 97.75 143 LEU B C 1
ATOM 4267 O O . LEU B 1 143 ? -2.398 22.594 2.73 1 97.75 143 LEU B O 1
ATOM 4271 N N . TYR B 1 144 ? -2.293 20.781 1.523 1 97.56 144 TYR B N 1
ATOM 4272 C CA . TYR B 1 144 ? -3.689 20.391 1.701 1 97.56 144 TYR B CA 1
ATOM 4273 C C . TYR B 1 144 ? -3.803 19 2.281 1 97.56 144 TYR B C 1
ATOM 4275 O O . TYR B 1 144 ? -3.094 18.078 1.856 1 97.56 144 TYR B O 1
ATOM 4283 N N . LEU B 1 145 ? -4.617 18.875 3.262 1 97.56 145 LEU B N 1
ATOM 4284 C CA . LEU B 1 145 ? -4.863 17.578 3.902 1 97.56 145 LEU B CA 1
ATOM 4285 C C . LEU B 1 145 ? -6.047 16.875 3.256 1 97.56 145 LEU B C 1
ATOM 4287 O O . LEU B 1 145 ? -7.16 17.391 3.242 1 97.56 145 LEU B O 1
ATOM 4291 N N . VAL B 1 146 ? -5.766 15.68 2.662 1 96.5 146 VAL B N 1
ATOM 4292 C CA . VAL B 1 146 ? -6.805 14.852 2.053 1 96.5 146 VAL B CA 1
ATOM 4293 C C . VAL B 1 146 ? -6.828 13.477 2.711 1 96.5 146 VAL B C 1
ATOM 4295 O O . VAL B 1 146 ? -6.234 13.281 3.773 1 96.5 146 VAL B O 1
ATOM 4298 N N . GLY B 1 147 ? -7.57 12.531 2.199 1 93.62 147 GLY B N 1
ATOM 4299 C CA . GLY B 1 147 ? -7.656 11.227 2.826 1 93.62 147 GLY B CA 1
ATOM 4300 C C . GLY B 1 147 ? -8.5 11.219 4.09 1 93.62 147 GLY B C 1
ATOM 4301 O O . GLY B 1 147 ? -8.047 10.766 5.141 1 93.62 147 GLY B O 1
ATOM 4302 N N . LEU B 1 148 ? -9.664 11.633 4.008 1 93.94 148 LEU B N 1
ATOM 4303 C CA . LEU B 1 148 ? -10.508 11.93 5.16 1 93.94 148 LEU B CA 1
ATOM 4304 C C . LEU B 1 148 ? -11.398 10.742 5.5 1 93.94 148 LEU B C 1
ATOM 4306 O O . LEU B 1 148 ? -12.391 10.883 6.219 1 93.94 148 LEU B O 1
ATOM 4310 N N . SER B 1 149 ? -11.031 9.547 5.035 1 89.56 149 SER B N 1
ATOM 4311 C CA . SER B 1 149 ? -11.898 8.391 5.215 1 89.56 149 SER B CA 1
ATOM 4312 C C . SER B 1 149 ? -11.953 7.957 6.676 1 89.56 149 SER B C 1
ATOM 4314 O O . SER B 1 149 ? -12.875 7.262 7.094 1 89.56 149 SER B O 1
ATOM 4316 N N . SER B 1 150 ? -10.969 8.391 7.496 1 90.5 150 SER B N 1
ATOM 4317 C CA . SER B 1 150 ? -10.898 7.953 8.891 1 90.5 150 SER B CA 1
ATOM 4318 C C . SER B 1 150 ? -11.125 9.117 9.844 1 90.5 150 SER B C 1
ATOM 4320 O O . SER B 1 150 ? -10.805 9.023 11.031 1 90.5 150 SER B O 1
ATOM 4322 N N . VAL B 1 151 ? -11.633 10.164 9.305 1 92.75 151 VAL B N 1
ATOM 4323 C CA . VAL B 1 151 ? -11.828 11.359 10.117 1 92.75 151 VAL B CA 1
ATOM 4324 C C . VAL B 1 151 ? -12.75 11.055 11.289 1 92.75 151 VAL B C 1
ATOM 4326 O O . VAL B 1 151 ? -13.727 10.305 11.141 1 92.75 151 VAL B O 1
ATOM 4329 N N . ASN B 1 152 ? -12.414 11.523 12.383 1 88.44 152 ASN B N 1
ATOM 4330 C CA . ASN B 1 152 ? -13.203 11.352 13.602 1 88.44 152 ASN B CA 1
ATOM 4331 C C . ASN B 1 152 ? -13.555 12.688 14.234 1 88.44 152 ASN B C 1
ATOM 4333 O O . ASN B 1 152 ? -12.859 13.68 14.039 1 88.44 152 ASN B O 1
ATOM 4337 N N . SER B 1 153 ? -14.68 12.633 14.93 1 80.75 153 SER B N 1
ATOM 4338 C CA . SER B 1 153 ? -15.102 13.859 15.594 1 80.75 153 SER B CA 1
ATOM 4339 C C . SER B 1 153 ? -14.242 14.148 16.828 1 80.75 153 SER B C 1
ATOM 4341 O O . SER B 1 153 ? -13.82 13.227 17.516 1 80.75 153 SER B O 1
ATOM 4343 N N . ASN B 1 154 ? -13.727 15.297 16.875 1 69.44 154 ASN B N 1
ATOM 4344 C CA . ASN B 1 154 ? -12.961 15.758 18.031 1 69.44 154 ASN B CA 1
ATOM 4345 C C . ASN B 1 154 ? -13.867 16.312 19.125 1 69.44 154 ASN B C 1
ATOM 4347 O O . ASN B 1 154 ? -13.391 16.938 20.062 1 69.44 154 ASN B O 1
ATOM 4351 N N . ILE B 1 155 ? -15.133 16.094 18.922 1 59.88 155 ILE B N 1
ATOM 4352 C CA . ILE B 1 155 ? -16.031 16.812 19.812 1 59.88 155 ILE B CA 1
ATOM 4353 C C . ILE B 1 155 ? -15.82 16.328 21.25 1 59.88 155 ILE B C 1
ATOM 4355 O O . ILE B 1 155 ? -15.672 15.133 21.484 1 59.88 155 ILE B O 1
ATOM 4359 N N . ARG B 1 156 ? -15.68 17.297 22.016 1 55.59 156 ARG B N 1
ATOM 4360 C CA . ARG B 1 156 ? -15.43 17.281 23.453 1 55.59 156 ARG B CA 1
ATOM 4361 C C . ARG B 1 156 ? -16.219 16.188 24.141 1 55.59 156 ARG B C 1
ATOM 4363 O O . ARG B 1 156 ? -15.781 15.625 25.156 1 55.59 156 ARG B O 1
ATOM 4370 N N . ASN B 1 157 ? -17.219 15.773 23.438 1 55.56 157 ASN B N 1
ATOM 4371 C CA . ASN B 1 157 ? -18.016 14.789 24.172 1 55.56 157 ASN B CA 1
ATOM 4372 C C . ASN B 1 157 ? -17.562 13.367 23.859 1 55.56 157 ASN B C 1
ATOM 4374 O O . ASN B 1 157 ? -18.156 12.406 24.359 1 55.56 157 ASN B O 1
ATOM 4378 N N . THR B 1 158 ? -16.531 13.359 23.078 1 62.94 158 THR B N 1
ATOM 4379 C CA . THR B 1 158 ? -16.031 12.016 22.812 1 62.94 158 THR B CA 1
ATOM 4380 C C . THR B 1 158 ? -15.047 11.578 23.891 1 62.94 158 THR B C 1
ATOM 4382 O O . THR B 1 158 ? -14.266 12.383 24.391 1 62.94 158 THR B O 1
ATOM 4385 N N . HIS B 1 159 ? -15.344 10.484 24.578 1 69.06 159 HIS B N 1
ATOM 4386 C CA . HIS B 1 159 ? -14.508 9.93 25.641 1 69.06 159 HIS B CA 1
ATOM 4387 C C . HIS B 1 159 ? -13.5 8.938 25.078 1 69.06 159 HIS B C 1
ATOM 4389 O O . HIS B 1 159 ? -13.734 8.328 24.031 1 69.06 159 HIS B O 1
ATOM 4395 N N . GLU B 1 160 ? -12.375 9.141 25.719 1 73.69 160 GLU B N 1
ATOM 4396 C CA . GLU B 1 160 ? -11.359 8.133 25.422 1 73.69 160 GLU B CA 1
ATOM 4397 C C . GLU B 1 160 ? -11.891 6.723 25.672 1 73.69 160 GLU B C 1
ATOM 4399 O O . GLU B 1 160 ? -12.43 6.445 26.75 1 73.69 160 GLU B O 1
ATOM 4404 N N . ASN B 1 161 ? -12.086 6.023 24.547 1 74.62 161 ASN B N 1
ATOM 4405 C CA . ASN B 1 161 ? -12.555 4.648 24.688 1 74.62 161 ASN B CA 1
ATOM 4406 C C . ASN B 1 161 ? -11.508 3.643 24.219 1 74.62 161 ASN B C 1
ATOM 4408 O O . ASN B 1 161 ? -10.805 3.889 23.25 1 74.62 161 ASN B O 1
ATOM 4412 N N . GLU B 1 162 ? -11.461 2.689 25.172 1 71.88 162 GLU B N 1
ATOM 4413 C CA . GLU B 1 162 ? -10.68 1.53 24.75 1 71.88 162 GLU B CA 1
ATOM 4414 C C . GLU B 1 162 ? -11.508 0.602 23.859 1 71.88 162 GLU B C 1
ATOM 4416 O O . GLU B 1 162 ? -12.734 0.544 23.984 1 71.88 162 GLU B O 1
ATOM 4421 N N . GLY B 1 163 ? -10.922 0.147 22.844 1 74.25 163 GLY B N 1
ATOM 4422 C CA . GLY B 1 163 ? -11.578 -0.786 21.953 1 74.25 163 GLY B CA 1
ATOM 4423 C C . GLY B 1 163 ? -11.867 -0.195 20.594 1 74.25 163 GLY B C 1
ATOM 4424 O O . GLY B 1 163 ? -12.594 -0.791 19.781 1 74.25 163 GLY B O 1
ATOM 4425 N N . TYR B 1 164 ? -11.383 1.056 20.453 1 77.12 164 TYR B N 1
ATOM 4426 C CA . TYR B 1 164 ? -11.492 1.675 19.141 1 77.12 164 TYR B CA 1
ATOM 4427 C C . TYR B 1 164 ? -10.703 0.884 18.109 1 77.12 164 TYR B C 1
ATOM 4429 O O . TYR B 1 164 ? -9.531 0.57 18.312 1 77.12 164 TYR B O 1
ATOM 4437 N N . ILE B 1 165 ? -11.406 0.458 17.078 1 73.69 165 ILE B N 1
ATOM 4438 C CA . ILE B 1 165 ? -10.711 -0.291 16.031 1 73.69 165 ILE B CA 1
ATOM 4439 C C . ILE B 1 165 ? -10.68 0.53 14.742 1 73.69 165 ILE B C 1
ATOM 4441 O O . ILE B 1 165 ? -11.727 0.817 14.148 1 73.69 165 ILE B O 1
ATOM 4445 N N . GLU B 1 166 ? -9.523 0.936 14.469 1 78.56 166 GLU B N 1
ATOM 4446 C CA . GLU B 1 166 ? -9.32 1.602 13.188 1 78.56 166 GLU B CA 1
ATOM 4447 C C . GLU B 1 166 ? -9.055 0.59 12.078 1 78.56 166 GLU B C 1
ATOM 4449 O O . GLU B 1 166 ? -8.102 -0.187 12.148 1 78.56 166 GLU B O 1
ATOM 4454 N N . GLU B 1 167 ? -9.852 0.677 11.07 1 74.5 167 GLU B N 1
ATOM 4455 C CA . GLU B 1 167 ? -9.734 -0.298 9.992 1 74.5 167 GLU B CA 1
ATOM 4456 C C . GLU B 1 167 ? -8.555 0.019 9.086 1 74.5 167 GLU B C 1
ATOM 4458 O O . GLU B 1 167 ? -7.973 -0.883 8.477 1 74.5 167 GLU B O 1
ATOM 4463 N N . ASN B 1 168 ? -8.203 1.214 9.047 1 77.75 168 ASN B N 1
ATOM 4464 C CA . ASN B 1 168 ? -7.172 1.637 8.109 1 77.75 168 ASN B CA 1
ATOM 4465 C C . ASN B 1 168 ? -5.914 2.111 8.836 1 77.75 168 ASN B C 1
ATOM 4467 O O . ASN B 1 168 ? -5.379 3.176 8.523 1 77.75 168 ASN B O 1
ATOM 4471 N N . ILE B 1 169 ? -5.422 1.3 9.656 1 83.12 169 ILE B N 1
ATOM 4472 C CA . ILE B 1 169 ? -4.199 1.638 10.375 1 83.12 169 ILE B CA 1
ATOM 4473 C C . ILE B 1 169 ? -3.016 1.627 9.406 1 83.12 169 ILE B C 1
ATOM 4475 O O . ILE B 1 169 ? -2.893 0.723 8.578 1 83.12 169 ILE B O 1
ATOM 4479 N N . ASN B 1 170 ? -2.301 2.621 9.391 1 89 170 ASN B N 1
ATOM 4480 C CA . ASN B 1 170 ? -1.017 2.68 8.703 1 89 170 ASN B CA 1
ATOM 4481 C C . ASN B 1 170 ? 0.148 2.482 9.664 1 89 170 ASN B C 1
ATOM 4483 O O . ASN B 1 170 ? 0.464 3.373 10.453 1 89 170 ASN B O 1
ATOM 4487 N N . LEU B 1 171 ? 0.794 1.431 9.602 1 89.38 171 LEU B N 1
ATOM 4488 C CA . LEU B 1 171 ? 1.82 1.05 10.57 1 89.38 171 LEU B CA 1
ATOM 4489 C C . LEU B 1 171 ? 2.941 2.084 10.609 1 89.38 171 LEU B C 1
ATOM 4491 O O . LEU B 1 171 ? 3.562 2.293 11.648 1 89.38 171 LEU B O 1
ATOM 4495 N N . LEU B 1 172 ? 3.154 2.721 9.539 1 93.62 172 LEU B N 1
ATOM 4496 C CA . LEU B 1 172 ? 4.281 3.645 9.484 1 93.62 172 LEU B CA 1
ATOM 4497 C C . LEU B 1 172 ? 3.979 4.918 10.266 1 93.62 172 LEU B C 1
ATOM 4499 O O . LEU B 1 172 ? 4.828 5.41 11.008 1 93.62 172 LEU B O 1
ATOM 4503 N N . TYR B 1 173 ? 2.717 5.379 10.172 1 97.38 173 TYR B N 1
ATOM 4504 C CA . TYR B 1 173 ? 2.533 6.75 10.641 1 97.38 173 TYR B CA 1
ATOM 4505 C C . TYR B 1 173 ? 1.439 6.824 11.703 1 97.38 173 TYR B C 1
ATOM 4507 O O . TYR B 1 173 ? 1.255 7.863 12.336 1 97.38 173 TYR B O 1
ATOM 4515 N N . SER B 1 174 ? 0.715 5.734 11.883 1 96.31 174 SER B N 1
ATOM 4516 C CA . SER B 1 174 ? -0.317 5.758 12.914 1 96.31 174 SER B CA 1
ATOM 4517 C C . SER B 1 174 ? 0.288 5.969 14.297 1 96.31 174 SER B C 1
ATOM 4519 O O . SER B 1 174 ? 1.37 5.461 14.594 1 96.31 174 SER B O 1
ATOM 4521 N N . SER B 1 175 ? -0.449 6.664 15.07 1 96.69 175 SER B N 1
ATOM 4522 C CA . SER B 1 175 ? 0.025 6.953 16.422 1 96.69 175 SER B CA 1
ATOM 4523 C C . SER B 1 175 ? 0.004 5.703 17.297 1 96.69 175 SER B C 1
ATOM 4525 O O . SER B 1 175 ? -0.674 4.727 16.969 1 96.69 175 SER B O 1
ATOM 4527 N N . THR B 1 176 ? 0.708 5.766 18.391 1 95.81 176 THR B N 1
ATOM 4528 C CA . THR B 1 176 ? 0.765 4.664 19.344 1 95.81 176 THR B CA 1
ATOM 4529 C C . THR B 1 176 ? -0.607 4.41 19.953 1 95.81 176 THR B C 1
ATOM 4531 O O . THR B 1 176 ? -1.007 3.26 20.141 1 95.81 176 THR B O 1
ATOM 4534 N N . ASN B 1 177 ? -1.399 5.438 20.219 1 94.19 177 ASN B N 1
ATOM 4535 C CA . ASN B 1 177 ? -2.725 5.266 20.797 1 94.19 177 ASN B CA 1
ATOM 4536 C C . ASN B 1 177 ? -3.67 4.539 19.844 1 94.19 177 ASN B C 1
ATOM 4538 O O . ASN B 1 177 ? -4.379 3.619 20.25 1 94.19 177 ASN B O 1
ATOM 4542 N N . VAL B 1 178 ? -3.656 4.961 18.656 1 93.25 178 VAL B N 1
ATOM 4543 C CA . VAL B 1 178 ? -4.52 4.32 17.672 1 93.25 178 VAL B CA 1
ATOM 4544 C C . VAL B 1 178 ? -4.152 2.842 17.547 1 93.25 178 VAL B C 1
ATOM 4546 O O . VAL B 1 178 ? -5.035 1.981 17.469 1 93.25 178 VAL B O 1
ATOM 4549 N N . MET B 1 179 ? -2.889 2.582 17.562 1 91.56 179 MET B N 1
ATOM 4550 C CA . MET B 1 179 ? -2.414 1.205 17.453 1 91.56 179 MET B CA 1
ATOM 4551 C C . MET B 1 179 ? -2.781 0.404 18.703 1 91.56 179 MET B C 1
ATOM 4553 O O . MET B 1 179 ? -2.922 -0.818 18.641 1 91.56 179 MET B O 1
ATOM 4557 N N . LYS B 1 180 ? -2.949 1.103 19.812 1 90.12 180 LYS B N 1
ATOM 4558 C CA . LYS B 1 180 ? -3.379 0.48 21.062 1 90.12 180 LYS B CA 1
ATOM 4559 C C . LYS B 1 180 ? -4.902 0.395 21.141 1 90.12 180 LYS B C 1
ATOM 4561 O O . LYS B 1 180 ? -5.457 0.08 22.188 1 90.12 180 LYS B O 1
ATOM 4566 N N . LYS B 1 181 ? -5.555 0.828 20.062 1 88.12 181 LYS B N 1
ATOM 4567 C CA . LYS B 1 181 ? -7.008 0.771 19.953 1 88.12 181 LYS B CA 1
ATOM 4568 C C . LYS B 1 181 ? -7.676 1.8 20.859 1 88.12 181 LYS B C 1
ATOM 4570 O O . LYS B 1 181 ? -8.711 1.521 21.469 1 88.12 181 LYS B O 1
ATOM 4575 N N . ILE B 1 182 ? -6.996 2.816 21.047 1 90.31 182 ILE B N 1
ATOM 4576 C CA . ILE B 1 182 ? -7.562 3.957 21.75 1 90.31 182 ILE B CA 1
ATOM 4577 C C . ILE B 1 182 ? -8.148 4.949 20.75 1 90.31 182 ILE B C 1
ATOM 4579 O O . ILE B 1 182 ? -7.578 5.168 19.672 1 90.31 182 ILE B O 1
ATOM 4583 N N . THR B 1 183 ? -9.258 5.543 21.125 1 91.44 183 THR B N 1
ATOM 4584 C CA . THR B 1 183 ? -9.906 6.523 20.266 1 91.44 183 THR B CA 1
ATOM 4585 C C . THR B 1 183 ? -8.945 7.652 19.906 1 91.44 183 THR B C 1
ATOM 4587 O O . THR B 1 183 ? -8.258 8.188 20.766 1 91.44 183 THR B O 1
ATOM 4590 N N . PRO B 1 184 ? -8.883 7.969 18.641 1 93.25 184 PRO B N 1
ATOM 4591 C CA . PRO B 1 184 ? -7.953 9.023 18.219 1 93.25 184 PRO B CA 1
ATOM 4592 C C . PRO B 1 184 ? -8.359 10.406 18.734 1 93.25 184 PRO B C 1
ATOM 4594 O O . PRO B 1 184 ? -9.547 10.719 18.781 1 93.25 184 PRO B O 1
ATOM 4597 N N . SER B 1 185 ? -7.395 11.188 19.094 1 94.5 185 SER B N 1
ATOM 4598 C CA . SER B 1 185 ? -7.547 12.578 19.5 1 94.5 185 SER B CA 1
ATOM 4599 C C . SER B 1 185 ? -6.57 13.484 18.766 1 94.5 185 SER B C 1
ATOM 4601 O O . SER B 1 185 ? -5.82 13.031 17.891 1 94.5 185 SER B O 1
ATOM 4603 N N . MET B 1 186 ? -6.602 14.773 19.109 1 96.62 186 MET B N 1
ATOM 4604 C CA . MET B 1 186 ? -5.75 15.75 18.438 1 96.62 186 MET B CA 1
ATOM 4605 C C . MET B 1 186 ? -4.277 15.391 18.578 1 96.62 186 MET B C 1
ATOM 4607 O O . MET B 1 186 ? -3.486 15.586 17.656 1 96.62 186 MET B O 1
ATOM 4611 N N . ARG B 1 187 ? -3.945 14.859 19.672 1 96.62 187 ARG B N 1
ATOM 4612 C CA . ARG B 1 187 ? -2.551 14.516 19.922 1 96.62 187 ARG B CA 1
ATOM 4613 C C . ARG B 1 187 ? -2.051 13.469 18.938 1 96.62 187 ARG B C 1
ATOM 4615 O O . ARG B 1 187 ? -0.864 13.43 18.609 1 96.62 187 ARG B O 1
ATOM 4622 N N . ASP B 1 188 ? -2.949 12.586 18.469 1 96.88 188 ASP B N 1
ATOM 4623 C CA . ASP B 1 188 ? -2.576 11.5 17.578 1 96.88 188 ASP B CA 1
ATOM 4624 C C . ASP B 1 188 ? -2.182 12.031 16.203 1 96.88 188 ASP B C 1
ATOM 4626 O O . ASP B 1 188 ? -1.266 11.5 15.562 1 96.88 188 ASP B O 1
ATOM 4630 N N . ASP B 1 189 ? -2.863 13.07 15.805 1 98.06 189 ASP B N 1
ATOM 4631 C CA . ASP B 1 189 ? -2.457 13.727 14.562 1 98.06 189 ASP B CA 1
ATOM 4632 C C . ASP B 1 189 ? -1.06 14.328 14.695 1 98.06 189 ASP B C 1
ATOM 4634 O O . ASP B 1 189 ? -0.251 14.234 13.766 1 98.06 189 ASP B O 1
ATOM 4638 N N . ILE B 1 190 ? -0.744 14.859 15.812 1 98.69 190 ILE B N 1
ATOM 4639 C CA . ILE B 1 190 ? 0.557 15.477 16.047 1 98.69 190 ILE B CA 1
ATOM 4640 C C . ILE B 1 190 ? 1.646 14.406 16.031 1 98.69 190 ILE B C 1
ATOM 4642 O O . ILE B 1 190 ? 2.713 14.609 15.445 1 98.69 190 ILE B O 1
ATOM 4646 N N . GLU B 1 191 ? 1.365 13.336 16.641 1 98.5 191 GLU B N 1
ATOM 4647 C CA . GLU B 1 191 ? 2.32 12.234 16.641 1 98.5 191 GLU B CA 1
ATOM 4648 C C . GLU B 1 191 ? 2.578 11.727 15.219 1 98.5 191 GLU B C 1
ATOM 4650 O O . GLU B 1 191 ? 3.727 11.492 14.836 1 98.5 191 GLU B O 1
ATOM 4655 N N . SER B 1 192 ? 1.539 11.562 14.445 1 98.44 192 SER B N 1
ATOM 4656 C CA . SER B 1 192 ? 1.68 11.148 13.055 1 98.44 192 SER B CA 1
ATOM 4657 C C . SER B 1 192 ? 2.529 12.133 12.258 1 98.44 192 SER B C 1
ATOM 4659 O O . SER B 1 192 ? 3.373 11.734 11.461 1 98.44 192 SER B O 1
ATOM 4661 N N . ILE B 1 193 ? 2.275 13.391 12.5 1 98.75 193 ILE B N 1
ATOM 4662 C CA . ILE B 1 193 ? 3.045 14.422 11.82 1 98.75 193 ILE B CA 1
ATOM 4663 C C . ILE B 1 193 ? 4.523 14.273 12.164 1 98.75 193 ILE B C 1
ATOM 4665 O O . ILE B 1 193 ? 5.387 14.383 11.281 1 98.75 193 ILE B O 1
ATOM 4669 N N . ALA B 1 194 ? 4.812 14.031 13.391 1 98.62 194 ALA B N 1
ATOM 4670 C CA . ALA B 1 194 ? 6.203 13.844 13.805 1 98.62 194 ALA B CA 1
ATOM 4671 C C . ALA B 1 194 ? 6.848 12.68 13.055 1 98.62 194 ALA B C 1
ATOM 4673 O O . ALA B 1 194 ? 7.984 12.789 12.586 1 98.62 194 ALA B O 1
ATOM 4674 N N . TYR B 1 195 ? 6.117 11.594 12.93 1 98.44 195 TYR B N 1
ATOM 4675 C CA . TYR B 1 195 ? 6.645 10.453 12.195 1 98.44 195 TYR B CA 1
ATOM 4676 C C . TYR B 1 195 ? 6.914 10.82 10.742 1 98.44 195 TYR B C 1
ATOM 4678 O O . TYR B 1 195 ? 7.938 10.43 10.172 1 98.44 195 TYR B O 1
ATOM 4686 N N . ILE B 1 196 ? 6.02 11.531 10.156 1 98.56 196 ILE B N 1
ATOM 4687 C CA . ILE B 1 196 ? 6.16 11.945 8.766 1 98.56 196 ILE B CA 1
ATOM 4688 C C . ILE B 1 196 ? 7.414 12.797 8.609 1 98.56 196 ILE B C 1
ATOM 4690 O O . ILE B 1 196 ? 8.227 12.555 7.711 1 98.56 196 ILE B O 1
ATOM 4694 N N . LEU B 1 197 ? 7.574 13.734 9.492 1 98.31 197 LEU B N 1
ATOM 4695 C CA . LEU B 1 197 ? 8.711 14.648 9.414 1 98.31 197 LEU B CA 1
ATOM 4696 C C . LEU B 1 197 ? 10.023 13.906 9.648 1 98.31 197 LEU B C 1
ATOM 4698 O O . LEU B 1 197 ? 11.016 14.164 8.977 1 98.31 197 LEU B O 1
ATOM 4702 N N . ILE B 1 198 ? 10.023 13 10.531 1 97.19 198 ILE B N 1
ATOM 4703 C CA . ILE B 1 198 ? 11.219 12.203 10.805 1 97.19 198 ILE B CA 1
ATOM 4704 C C . ILE B 1 198 ? 11.547 11.336 9.594 1 97.19 198 ILE B C 1
ATOM 4706 O O . ILE B 1 198 ? 12.711 11.188 9.227 1 97.19 198 ILE B O 1
ATOM 4710 N N . HIS B 1 199 ? 10.531 10.773 9.055 1 97.06 199 HIS B N 1
ATOM 4711 C CA . HIS B 1 199 ? 10.734 10.008 7.828 1 97.06 199 HIS B CA 1
ATOM 4712 C C . HIS B 1 199 ? 11.398 10.859 6.75 1 97.06 199 HIS B C 1
ATOM 4714 O O . HIS B 1 199 ? 12.352 10.422 6.105 1 97.06 199 HIS B O 1
ATOM 4720 N N . PHE B 1 200 ? 10.914 12.039 6.602 1 97.31 200 PHE B N 1
ATOM 4721 C CA . PHE B 1 200 ? 11.445 12.938 5.586 1 97.31 200 PHE B CA 1
ATOM 4722 C C . PHE B 1 200 ? 12.883 13.336 5.906 1 97.31 200 PHE B C 1
ATOM 4724 O O . PHE B 1 200 ? 13.695 13.508 5 1 97.31 200 PHE B O 1
ATOM 4731 N N . HIS B 1 201 ? 13.125 13.461 7.129 1 94.94 201 HIS B N 1
ATOM 4732 C CA . HIS B 1 201 ? 14.453 13.867 7.574 1 94.94 201 HIS B CA 1
ATOM 4733 C C . HIS B 1 201 ? 15.445 12.719 7.477 1 94.94 201 HIS B C 1
ATOM 4735 O O . HIS B 1 201 ? 16.578 12.898 7.012 1 94.94 201 HIS B O 1
ATOM 4741 N N . CYS B 1 202 ? 14.953 11.547 7.875 1 91.25 202 CYS B N 1
ATOM 4742 C CA . CYS B 1 202 ? 15.859 10.406 7.992 1 91.25 202 CYS B CA 1
ATOM 4743 C C . CYS B 1 202 ? 15.812 9.547 6.738 1 91.25 202 CYS B C 1
ATOM 4745 O O . CYS B 1 202 ? 16.703 8.719 6.52 1 91.25 202 CYS B O 1
ATOM 4747 N N . GLY B 1 203 ? 14.82 9.688 6.004 1 88.88 203 GLY B N 1
ATOM 4748 C CA . GLY B 1 203 ? 14.672 8.867 4.812 1 88.88 203 GLY B CA 1
ATOM 4749 C C . GLY B 1 203 ? 13.984 7.543 5.082 1 88.88 203 GLY B C 1
ATOM 4750 O O . GLY B 1 203 ? 13.484 6.898 4.16 1 88.88 203 GLY B O 1
ATOM 4751 N N . ILE B 1 204 ? 14.062 7.18 6.312 1 87.38 204 ILE B N 1
ATOM 4752 C CA . ILE B 1 204 ? 13.477 5.891 6.664 1 87.38 204 ILE B CA 1
ATOM 4753 C C . ILE B 1 204 ? 13.023 5.914 8.117 1 87.38 204 ILE B C 1
ATOM 4755 O O . ILE B 1 204 ? 13.609 6.609 8.953 1 87.38 204 ILE B O 1
ATOM 4759 N N . LEU B 1 205 ? 11.961 5.16 8.352 1 90.69 205 LEU B N 1
ATOM 4760 C CA . LEU B 1 205 ? 11.539 4.922 9.727 1 90.69 205 LEU B CA 1
ATOM 4761 C C . LEU B 1 205 ? 12.047 3.574 10.227 1 90.69 205 LEU B C 1
ATOM 4763 O O . LEU B 1 205 ? 12.109 2.607 9.469 1 90.69 205 LEU B O 1
ATOM 4767 N N . PRO B 1 206 ? 12.359 3.471 11.484 1 87.81 206 PRO B N 1
ATOM 4768 C CA . PRO B 1 206 ? 12.992 2.26 12.023 1 87.81 206 PRO B CA 1
ATOM 4769 C C . PRO B 1 206 ? 12.117 1.018 11.852 1 87.81 206 PRO B C 1
ATOM 4771 O O . PRO B 1 206 ? 12.633 -0.102 11.805 1 87.81 206 PRO B O 1
ATOM 4774 N N . TRP B 1 207 ? 10.844 1.171 11.734 1 89.31 207 TRP B N 1
ATOM 4775 C CA . TRP B 1 207 ? 9.945 0.021 11.695 1 89.31 207 TRP B CA 1
ATOM 4776 C C . TRP B 1 207 ? 9.414 -0.207 10.281 1 89.31 207 TRP B C 1
ATOM 4778 O O . TRP B 1 207 ? 8.406 -0.891 10.094 1 89.31 207 TRP B O 1
ATOM 4788 N N . LYS B 1 208 ? 10.031 0.319 9.297 1 84.12 208 LYS B N 1
ATOM 4789 C CA . LYS B 1 208 ? 9.586 0.227 7.914 1 84.12 208 LYS B CA 1
ATOM 4790 C C . LYS B 1 208 ? 9.477 -1.228 7.465 1 84.12 208 LYS B C 1
ATOM 4792 O O . LYS B 1 208 ? 8.578 -1.582 6.703 1 84.12 208 LYS B O 1
ATOM 4797 N N . ASN B 1 209 ? 10.312 -2.111 7.992 1 73.69 209 ASN B N 1
ATOM 4798 C CA . ASN B 1 209 ? 10.391 -3.479 7.484 1 73.69 209 ASN B CA 1
ATOM 4799 C C . ASN B 1 209 ? 9.602 -4.445 8.359 1 73.69 209 ASN B C 1
ATOM 4801 O O . ASN B 1 209 ? 9.641 -5.66 8.141 1 73.69 209 ASN B O 1
ATOM 4805 N N . SER B 1 210 ? 8.914 -3.854 9.305 1 74.69 210 SER B N 1
ATOM 4806 C CA . SER B 1 210 ? 8.117 -4.703 10.188 1 74.69 210 SER B CA 1
ATOM 4807 C C . SER B 1 210 ? 6.668 -4.777 9.719 1 74.69 210 SER B C 1
ATOM 4809 O O . SER B 1 210 ? 6.059 -3.75 9.406 1 74.69 210 SER B O 1
ATOM 4811 N N . SER B 1 211 ? 6.184 -5.98 9.625 1 71.12 211 SER B N 1
ATOM 4812 C CA . SER B 1 211 ? 4.793 -6.176 9.234 1 71.12 211 SER B CA 1
ATOM 4813 C C . SER B 1 211 ? 3.912 -6.465 10.445 1 71.12 211 SER B C 1
ATOM 4815 O O . SER B 1 211 ? 2.684 -6.48 10.336 1 71.12 211 SER B O 1
ATOM 4817 N N . SER B 1 212 ? 4.477 -6.645 11.562 1 74.69 212 SER B N 1
ATOM 4818 C CA . SER B 1 212 ? 3.74 -6.938 12.789 1 74.69 212 SER B CA 1
ATOM 4819 C C . SER B 1 212 ? 3.354 -5.656 13.516 1 74.69 212 SER B C 1
ATOM 4821 O O . SER B 1 212 ? 4.223 -4.859 13.891 1 74.69 212 SER B O 1
ATOM 4823 N N . SER B 1 213 ? 2.092 -5.508 13.727 1 84.5 213 SER B N 1
ATOM 4824 C CA . SER B 1 213 ? 1.604 -4.336 14.445 1 84.5 213 SER B CA 1
ATOM 4825 C C . SER B 1 213 ? 2.182 -4.27 15.852 1 84.5 213 SER B C 1
ATOM 4827 O O . SER B 1 213 ? 2.492 -3.186 16.359 1 84.5 213 SER B O 1
ATOM 4829 N N . ILE B 1 214 ? 2.318 -5.41 16.438 1 83.31 214 ILE B N 1
ATOM 4830 C CA . ILE B 1 214 ? 2.832 -5.473 17.812 1 83.31 214 ILE B CA 1
ATOM 4831 C C . ILE B 1 214 ? 4.301 -5.059 17.828 1 83.31 214 ILE B C 1
ATOM 4833 O O . ILE B 1 214 ? 4.727 -4.281 18.688 1 83.31 214 ILE B O 1
ATOM 4837 N N . GLU B 1 215 ? 4.992 -5.527 16.859 1 85.25 215 GLU B N 1
ATOM 4838 C CA . GLU B 1 215 ? 6.406 -5.18 16.766 1 85.25 215 GLU B CA 1
ATOM 4839 C C . GLU B 1 215 ? 6.59 -3.691 16.484 1 85.25 215 GLU B C 1
ATOM 4841 O O . GLU B 1 215 ? 7.438 -3.035 17.094 1 85.25 215 GLU B O 1
ATOM 4846 N N . VAL B 1 216 ? 5.801 -3.186 15.609 1 91.12 216 VAL B N 1
ATOM 4847 C CA . VAL B 1 216 ? 5.887 -1.777 15.242 1 91.12 216 VAL B CA 1
ATOM 4848 C C . VAL B 1 216 ? 5.57 -0.904 16.453 1 91.12 216 VAL B C 1
ATOM 4850 O O . VAL B 1 216 ? 6.266 0.081 16.719 1 91.12 216 VAL B O 1
ATOM 4853 N N . LEU B 1 217 ? 4.52 -1.306 17.219 1 92.75 217 LEU B N 1
ATOM 4854 C CA . LEU B 1 217 ? 4.145 -0.556 18.406 1 92.75 217 LEU B CA 1
ATOM 4855 C C . LEU B 1 217 ? 5.293 -0.512 19.406 1 92.75 217 LEU B C 1
ATOM 4857 O O . LEU B 1 217 ? 5.613 0.551 19.953 1 92.75 217 LEU B O 1
ATOM 4861 N N . LYS B 1 218 ? 5.922 -1.606 19.594 1 90.06 218 LYS B N 1
ATOM 4862 C CA . LYS B 1 218 ? 7.051 -1.68 20.516 1 90.06 218 LYS B CA 1
ATOM 4863 C C . LYS B 1 218 ? 8.188 -0.771 20.062 1 90.06 218 LYS B C 1
ATOM 4865 O O . LYS B 1 218 ? 8.766 -0.035 20.875 1 90.06 218 LYS B O 1
ATOM 4870 N N . LEU B 1 219 ? 8.438 -0.818 18.797 1 91.31 219 LEU B N 1
ATOM 4871 C CA . LEU B 1 219 ? 9.508 -0.005 18.234 1 91.31 219 LEU B CA 1
ATOM 4872 C C . LEU B 1 219 ? 9.188 1.481 18.375 1 91.31 219 LEU B C 1
ATOM 4874 O O . LEU B 1 219 ? 10.078 2.285 18.672 1 91.31 219 LEU B O 1
ATOM 4878 N N . LYS B 1 220 ? 7.977 1.848 18.188 1 94.75 220 LYS B N 1
ATOM 4879 C CA . LYS B 1 220 ? 7.566 3.244 18.297 1 94.75 220 LYS B CA 1
ATOM 4880 C C . LYS B 1 220 ? 7.746 3.75 19.734 1 94.75 220 LYS B C 1
ATOM 4882 O O . LYS B 1 220 ? 8.203 4.875 19.938 1 94.75 220 LYS B O 1
ATOM 4887 N N . ILE B 1 221 ? 7.352 2.918 20.672 1 93.12 221 ILE B N 1
ATOM 4888 C CA . ILE B 1 221 ? 7.465 3.291 22.078 1 93.12 221 ILE B CA 1
ATOM 4889 C C . ILE B 1 221 ? 8.938 3.488 22.438 1 93.12 221 ILE B C 1
ATOM 4891 O O . ILE B 1 221 ? 9.297 4.48 23.078 1 93.12 221 ILE B O 1
ATOM 4895 N N . GLU B 1 222 ? 9.75 2.627 21.953 1 90.56 222 GLU B N 1
ATOM 4896 C CA . GLU B 1 222 ? 11.188 2.727 22.219 1 90.56 222 GLU B CA 1
ATOM 4897 C C . GLU B 1 222 ? 11.797 3.918 21.484 1 90.56 222 GLU B C 1
ATOM 4899 O O . GLU B 1 222 ? 12.688 4.59 22.016 1 90.56 222 GLU B O 1
ATOM 4904 N N . PHE B 1 223 ? 11.281 4.148 20.406 1 92.44 223 PHE B N 1
ATOM 4905 C CA . PHE B 1 223 ? 11.805 5.188 19.516 1 92.44 223 PHE B CA 1
ATOM 4906 C C . PHE B 1 223 ? 11.641 6.566 20.141 1 92.44 223 PHE B C 1
ATOM 4908 O O . PHE B 1 223 ? 12.5 7.43 20 1 92.44 223 PHE B O 1
ATOM 4915 N N . ALA B 1 224 ? 10.641 6.766 20.859 1 91.75 224 ALA B N 1
ATOM 4916 C CA . ALA B 1 224 ? 10.328 8.055 21.469 1 91.75 224 ALA B CA 1
ATOM 4917 C C . ALA B 1 224 ? 11.406 8.445 22.484 1 91.75 224 ALA B C 1
ATOM 4919 O O . ALA B 1 224 ? 11.633 9.633 22.719 1 91.75 224 ALA B O 1
ATOM 4920 N N . SER B 1 225 ? 12.07 7.508 23 1 90.19 225 SER B N 1
ATOM 4921 C CA . SER B 1 225 ? 13.062 7.766 24.047 1 90.19 225 SER B CA 1
ATOM 4922 C C . SER B 1 225 ? 14.477 7.75 23.469 1 90.19 225 SER B C 1
ATOM 4924 O O . SER B 1 225 ? 15.461 7.852 24.219 1 90.19 225 SER B O 1
ATOM 4926 N N . THR B 1 226 ? 14.555 7.625 22.234 1 89.19 226 THR B N 1
ATOM 4927 C CA . THR B 1 226 ? 15.859 7.57 21.562 1 89.19 226 THR B CA 1
ATOM 4928 C C . THR B 1 226 ? 16.641 8.852 21.812 1 89.19 226 THR B C 1
ATOM 4930 O O . THR B 1 226 ? 16.078 9.953 21.766 1 89.19 226 THR B O 1
ATOM 4933 N N . LYS B 1 227 ? 17.922 8.734 22.109 1 85.31 227 LYS B N 1
ATOM 4934 C CA . LYS B 1 227 ? 18.812 9.875 22.234 1 85.31 227 LYS B CA 1
ATOM 4935 C C . LYS B 1 227 ? 19.625 10.094 20.969 1 85.31 227 LYS B C 1
ATOM 4937 O O . LYS B 1 227 ? 20.016 9.125 20.297 1 85.31 227 LYS B O 1
ATOM 4942 N N . THR B 1 228 ? 19.672 11.281 20.531 1 86.56 228 THR B N 1
ATOM 4943 C CA . THR B 1 228 ? 20.406 11.602 19.312 1 86.56 228 THR B CA 1
ATOM 4944 C C . THR B 1 228 ? 21.141 12.93 19.469 1 86.56 228 THR B C 1
ATOM 4946 O O . THR B 1 228 ? 20.734 13.789 20.25 1 86.56 228 THR B O 1
ATOM 4949 N N . ASN B 1 229 ? 22.297 13.008 18.688 1 83.31 229 ASN B N 1
ATOM 4950 C CA . ASN B 1 229 ? 23.062 14.25 18.641 1 83.31 229 ASN B CA 1
ATOM 4951 C C . ASN B 1 229 ? 22.672 15.102 17.438 1 83.31 229 ASN B C 1
ATOM 4953 O O . ASN B 1 229 ? 23.125 16.25 17.312 1 83.31 229 ASN B O 1
ATOM 4957 N N . ASN B 1 230 ? 21.891 14.469 16.578 1 88.06 230 ASN B N 1
ATOM 4958 C CA . ASN B 1 230 ? 21.359 15.25 15.477 1 88.06 230 ASN B CA 1
ATOM 4959 C C . ASN B 1 230 ? 20.281 16.219 15.945 1 88.06 230 ASN B C 1
ATOM 4961 O O . ASN B 1 230 ? 19.234 15.805 16.438 1 88.06 230 ASN B O 1
ATOM 4965 N N . HIS B 1 231 ? 20.531 17.422 15.727 1 86.81 231 HIS B N 1
ATOM 4966 C CA . HIS B 1 231 ? 19.719 18.469 16.344 1 86.81 231 HIS B CA 1
ATOM 4967 C C . HIS B 1 231 ? 18.297 18.453 15.797 1 86.81 231 HIS B C 1
ATOM 4969 O O . HIS B 1 231 ? 17.328 18.578 16.547 1 86.81 231 HIS B O 1
ATOM 4975 N N . LEU B 1 232 ? 18.156 18.422 14.492 1 91.56 232 LEU B N 1
ATOM 4976 C CA . LEU B 1 232 ? 16.812 18.406 13.938 1 91.56 232 LEU B CA 1
ATOM 4977 C C . LEU B 1 232 ? 16.062 17.141 14.344 1 91.56 232 LEU B C 1
ATOM 4979 O O . LEU B 1 232 ? 14.891 17.188 14.711 1 91.56 232 LEU B O 1
ATOM 4983 N N . PHE B 1 233 ? 16.75 16.078 14.297 1 91.69 233 PHE B N 1
ATOM 4984 C CA . PHE B 1 233 ? 16.141 14.82 14.727 1 91.69 233 PHE B CA 1
ATOM 4985 C C . PHE B 1 233 ? 15.672 14.914 16.172 1 91.69 233 PHE B C 1
ATOM 4987 O O . PHE B 1 233 ? 14.547 14.508 16.484 1 91.69 233 PHE B O 1
ATOM 4994 N N . ALA B 1 234 ? 16.5 15.453 16.984 1 91.75 234 ALA B N 1
ATOM 4995 C CA . ALA B 1 234 ? 16.141 15.633 18.391 1 91.75 234 ALA B CA 1
ATOM 4996 C C . ALA B 1 234 ? 14.891 16.5 18.531 1 91.75 234 ALA B C 1
ATOM 4998 O O . ALA B 1 234 ? 14.016 16.203 19.344 1 91.75 234 ALA B O 1
ATOM 4999 N N . ALA B 1 235 ? 14.883 17.562 17.812 1 94.69 235 ALA B N 1
ATOM 5000 C CA . ALA B 1 235 ? 13.734 18.453 17.844 1 94.69 235 ALA B CA 1
ATOM 5001 C C . ALA B 1 235 ? 12.453 17.734 17.438 1 94.69 235 ALA B C 1
ATOM 5003 O O . ALA B 1 235 ? 11.391 17.938 18.031 1 94.69 235 ALA B O 1
ATOM 5004 N N . LEU B 1 236 ? 12.531 16.891 16.484 1 96.75 236 LEU B N 1
ATOM 5005 C CA . LEU B 1 236 ? 11.375 16.141 15.984 1 96.75 236 LEU B CA 1
ATOM 5006 C C . LEU B 1 236 ? 10.953 15.07 16.984 1 96.75 236 LEU B C 1
ATOM 5008 O O . LEU B 1 236 ? 9.758 14.836 17.172 1 96.75 236 LEU B O 1
ATOM 5012 N N . LEU B 1 237 ? 11.914 14.461 17.641 1 95.12 237 LEU B N 1
ATOM 5013 C CA . LEU B 1 237 ? 11.617 13.508 18.703 1 95.12 237 LEU B CA 1
ATOM 5014 C C . LEU B 1 237 ? 10.859 14.188 19.844 1 95.12 237 LEU B C 1
ATOM 5016 O O . LEU B 1 237 ? 9.961 13.586 20.438 1 95.12 237 LEU B O 1
ATOM 5020 N N . ASN B 1 238 ? 11.227 15.344 20.062 1 95.12 238 ASN B N 1
ATOM 5021 C CA . ASN B 1 238 ? 10.555 16.094 21.109 1 95.12 238 ASN B CA 1
ATOM 5022 C C . ASN B 1 238 ? 9.086 16.344 20.781 1 95.12 238 ASN B C 1
ATOM 5024 O O . ASN B 1 238 ? 8.242 16.406 21.672 1 95.12 238 ASN B O 1
ATOM 5028 N N . ILE B 1 239 ? 8.781 16.484 19.547 1 97.69 239 ILE B N 1
ATOM 5029 C CA . ILE B 1 239 ? 7.387 16.641 19.141 1 97.69 239 ILE B CA 1
ATOM 5030 C C . ILE B 1 239 ? 6.621 15.352 19.453 1 97.69 239 ILE B C 1
ATOM 5032 O O . ILE B 1 239 ? 5.469 15.406 19.891 1 97.69 239 ILE B O 1
ATOM 5036 N N . ILE B 1 240 ? 7.223 14.18 19.25 1 97.88 240 ILE B N 1
ATOM 5037 C CA . ILE B 1 240 ? 6.605 12.906 19.609 1 97.88 240 ILE B CA 1
ATOM 5038 C C . ILE B 1 240 ? 6.297 12.883 21.109 1 97.88 240 ILE B C 1
ATOM 5040 O O . ILE B 1 240 ? 5.172 12.578 21.516 1 97.88 240 ILE B O 1
ATOM 5044 N N . ASN B 1 241 ? 7.289 13.258 21.859 1 96.81 241 ASN B N 1
ATOM 5045 C CA . ASN B 1 241 ? 7.133 13.242 23.297 1 96.81 241 ASN B CA 1
ATOM 5046 C C . ASN B 1 241 ? 6.062 14.227 23.766 1 96.81 241 ASN B C 1
ATOM 5048 O O . ASN B 1 241 ? 5.262 13.906 24.656 1 96.81 241 ASN B O 1
ATOM 5052 N N . TYR B 1 242 ? 6.105 15.367 23.203 1 97.81 242 TYR B N 1
ATOM 5053 C CA . TYR B 1 242 ? 5.078 16.359 23.5 1 97.81 242 TYR B CA 1
ATOM 5054 C C . TYR B 1 242 ? 3.689 15.805 23.203 1 97.81 242 TYR B C 1
ATOM 5056 O O . TYR B 1 242 ? 2.789 15.883 24.031 1 97.81 242 TYR B O 1
ATOM 5064 N N . ALA B 1 243 ? 3.496 15.242 22.031 1 98 243 ALA B N 1
ATOM 5065 C CA . ALA B 1 243 ? 2.207 14.688 21.625 1 98 243 ALA B CA 1
ATOM 5066 C C . ALA B 1 243 ? 1.734 13.617 22.609 1 98 243 ALA B C 1
ATOM 5068 O O . ALA B 1 243 ? 0.57 13.609 23.016 1 98 243 ALA B O 1
ATOM 5069 N N . GLN B 1 244 ? 2.629 12.781 23 1 96.31 244 GLN B N 1
ATOM 5070 C CA . GLN B 1 244 ? 2.295 11.648 23.859 1 96.31 244 GLN B CA 1
ATOM 5071 C C . GLN B 1 244 ? 1.997 12.109 25.281 1 96.31 244 GLN B C 1
ATOM 5073 O O . GLN B 1 244 ? 1.419 11.359 26.078 1 96.31 244 GLN B O 1
ATOM 5078 N N . SER B 1 245 ? 2.406 13.281 25.625 1 96.69 245 SER B N 1
ATOM 5079 C CA . SER B 1 245 ? 2.168 13.82 26.969 1 96.69 245 SER B CA 1
ATOM 5080 C C . SER B 1 245 ? 0.787 14.461 27.062 1 96.69 245 SER B C 1
ATOM 5082 O O . SER B 1 245 ? 0.301 14.727 28.156 1 96.69 245 SER B O 1
ATOM 5084 N N . LEU B 1 246 ? 0.16 14.766 25.953 1 96.56 246 LEU B N 1
ATOM 5085 C CA . LEU B 1 246 ? -1.125 15.453 25.953 1 96.56 246 LEU B CA 1
ATOM 5086 C C . LEU B 1 246 ? -2.25 14.516 26.375 1 96.56 246 LEU B C 1
ATOM 5088 O O . LEU B 1 246 ? -2.248 13.336 26.016 1 96.56 246 LEU B O 1
ATOM 5092 N N . GLU B 1 247 ? -3.18 15.055 27.031 1 93.06 247 GLU B N 1
ATOM 5093 C CA . GLU B 1 247 ? -4.398 14.328 27.375 1 93.06 247 GLU B CA 1
ATOM 5094 C C . GLU B 1 247 ? -5.355 14.258 26.188 1 93.06 247 GLU B C 1
ATOM 5096 O O . GLU B 1 247 ? -5.207 15.008 25.219 1 93.06 247 GLU B O 1
ATOM 5101 N N . PHE B 1 248 ? -6.391 13.461 26.328 1 91.62 248 PHE B N 1
ATOM 5102 C CA . PHE B 1 248 ? -7.324 13.172 25.234 1 91.62 248 PHE B CA 1
ATOM 5103 C C . PHE B 1 248 ? -7.969 14.453 24.719 1 91.62 248 PHE B C 1
ATOM 5105 O O . PHE B 1 248 ? -8.008 14.688 23.516 1 91.62 248 PHE B O 1
ATOM 5112 N N . ASN B 1 249 ? -8.359 15.336 25.578 1 90.56 249 ASN B N 1
ATOM 5113 C CA . ASN B 1 249 ? -9.102 16.516 25.156 1 90.56 249 ASN B CA 1
ATOM 5114 C C . ASN B 1 249 ? -8.219 17.766 25.156 1 90.56 249 ASN B C 1
ATOM 5116 O O . ASN B 1 249 ? -8.703 18.875 24.938 1 90.56 249 ASN B O 1
ATOM 5120 N N . GLN B 1 250 ? -6.945 17.562 25.391 1 94 250 GLN B N 1
ATOM 5121 C CA . GLN B 1 250 ? -6.055 18.719 25.469 1 94 250 GLN B CA 1
ATOM 5122 C C . GLN B 1 250 ? -5.676 19.219 24.078 1 94 250 GLN B C 1
ATOM 5124 O O . GLN B 1 250 ? -5.23 18.438 23.234 1 94 250 GLN B O 1
ATOM 5129 N N . GLU B 1 251 ? -5.918 20.438 23.891 1 95.44 251 GLU B N 1
ATOM 5130 C CA . GLU B 1 251 ? -5.539 21.047 22.625 1 95.44 251 GLU B CA 1
ATOM 5131 C C . GLU B 1 251 ? -4.027 21.234 22.531 1 95.44 251 GLU B C 1
ATOM 5133 O O . GLU B 1 251 ? -3.4 21.781 23.438 1 95.44 251 GLU B O 1
ATOM 5138 N N . PRO B 1 252 ? -3.436 20.781 21.453 1 97.5 252 PRO B N 1
ATOM 5139 C CA . PRO B 1 252 ? -1.999 21.016 21.297 1 97.5 252 PRO B CA 1
ATOM 5140 C C . PRO B 1 252 ? -1.653 22.5 21.156 1 97.5 252 PRO B C 1
ATOM 5142 O O . PRO B 1 252 ? -2.461 23.281 20.641 1 97.5 252 PRO B O 1
ATOM 5145 N N . ASP B 1 253 ? -0.462 22.859 21.609 1 98.25 253 ASP B N 1
ATOM 5146 C CA . ASP B 1 253 ? 0.064 24.203 21.375 1 98.25 253 ASP B CA 1
ATOM 5147 C C . ASP B 1 253 ? 0.782 24.297 20.031 1 98.25 253 ASP B C 1
ATOM 5149 O O . ASP B 1 253 ? 2.014 24.266 19.984 1 98.25 253 ASP B O 1
ATOM 5153 N N . TYR B 1 254 ? -0.027 24.484 19.047 1 98.12 254 TYR B N 1
ATOM 5154 C CA . TYR B 1 254 ? 0.484 24.5 17.672 1 98.12 254 TYR B CA 1
ATOM 5155 C C . TYR B 1 254 ? 1.5 25.609 17.469 1 98.12 254 TYR B C 1
ATOM 5157 O O . TYR B 1 254 ? 2.527 25.422 16.828 1 98.12 254 TYR B O 1
ATOM 5165 N N . LYS B 1 255 ? 1.189 26.75 17.984 1 97.25 255 LYS B N 1
ATOM 5166 C CA . LYS B 1 255 ? 2.074 27.906 17.859 1 97.25 255 LYS B CA 1
ATOM 5167 C C . LYS B 1 255 ? 3.43 27.625 18.516 1 97.25 255 LYS B C 1
ATOM 5169 O O . LYS B 1 255 ? 4.473 27.984 17.953 1 97.25 255 LYS B O 1
ATOM 5174 N N . MET B 1 256 ? 3.377 27.031 19.625 1 97.69 256 MET B N 1
ATOM 5175 C CA . MET B 1 256 ? 4.617 26.672 20.297 1 97.69 256 MET B CA 1
ATOM 5176 C C . MET B 1 256 ? 5.461 25.734 19.453 1 97.69 256 MET B C 1
ATOM 5178 O O . MET B 1 256 ? 6.668 25.922 19.312 1 97.69 256 MET B O 1
ATOM 5182 N N . LEU B 1 257 ? 4.848 24.75 18.906 1 98.06 257 LEU B N 1
ATOM 5183 C CA . LEU B 1 257 ? 5.559 23.797 18.062 1 98.06 257 LEU B CA 1
ATOM 5184 C C . LEU B 1 257 ? 6.18 24.484 16.859 1 98.06 257 LEU B C 1
ATOM 5186 O O . LEU B 1 257 ? 7.352 24.266 16.531 1 98.06 257 LEU B O 1
ATOM 5190 N N . ARG B 1 258 ? 5.414 25.312 16.203 1 97.44 258 ARG B N 1
ATOM 5191 C CA . ARG B 1 258 ? 5.895 26.031 15.031 1 97.44 258 ARG B CA 1
ATOM 5192 C C . ARG B 1 258 ? 7.039 26.969 15.391 1 97.44 258 ARG B C 1
ATOM 5194 O O . ARG B 1 258 ? 8.039 27.047 14.672 1 97.44 258 ARG B O 1
ATOM 5201 N N . ASN B 1 259 ? 6.902 27.672 16.469 1 96.44 259 ASN B N 1
ATOM 5202 C CA . ASN B 1 259 ? 7.938 28.594 16.922 1 96.44 259 ASN B CA 1
ATOM 5203 C C . ASN B 1 259 ? 9.227 27.859 17.281 1 96.44 259 ASN B C 1
ATOM 5205 O O . ASN B 1 259 ? 10.32 28.344 17 1 96.44 259 ASN B O 1
ATOM 5209 N N . HIS B 1 260 ? 9.062 26.766 17.891 1 95.69 260 HIS B N 1
ATOM 5210 C CA . HIS B 1 260 ? 10.227 25.969 18.25 1 95.69 260 HIS B CA 1
ATOM 5211 C C . HIS B 1 260 ? 11.023 25.562 17.016 1 95.69 260 HIS B C 1
ATOM 5213 O O . HIS B 1 260 ? 12.25 25.656 17 1 95.69 260 HIS B O 1
ATOM 5219 N N . LEU B 1 261 ? 10.336 25.156 16.016 1 96.5 261 LEU B N 1
ATOM 5220 C CA . LEU B 1 261 ? 11.008 24.719 14.789 1 96.5 261 LEU B CA 1
ATOM 5221 C C . LEU B 1 261 ? 11.555 25.906 14.016 1 96.5 261 LEU B C 1
ATOM 5223 O O . LEU B 1 261 ? 12.609 25.828 13.391 1 96.5 261 LEU B O 1
ATOM 5227 N N . ALA B 1 262 ? 10.859 26.984 14.078 1 95.19 262 ALA B N 1
ATOM 5228 C CA . ALA B 1 262 ? 11.352 28.219 13.461 1 95.19 262 ALA B CA 1
ATOM 5229 C C . ALA B 1 262 ? 12.641 28.688 14.133 1 95.19 262 ALA B C 1
ATOM 5231 O O . ALA B 1 262 ? 13.578 29.109 13.461 1 95.19 262 ALA B O 1
ATOM 5232 N N . ASN B 1 263 ? 12.633 28.688 15.414 1 93.5 263 ASN B N 1
ATOM 5233 C CA . ASN B 1 263 ? 13.82 29.062 16.172 1 93.5 263 ASN B CA 1
ATOM 5234 C C . ASN B 1 263 ? 14.992 28.141 15.859 1 93.5 263 ASN B C 1
ATOM 5236 O O . ASN B 1 263 ? 16.141 28.594 15.781 1 93.5 263 ASN B O 1
ATOM 5240 N N . PHE B 1 264 ? 14.641 26.922 15.758 1 92.5 264 PHE B N 1
ATOM 5241 C CA . PHE B 1 264 ? 15.664 25.969 15.352 1 92.5 264 PHE B CA 1
ATOM 5242 C C . PHE B 1 264 ? 16.266 26.359 14.016 1 92.5 264 PHE B C 1
ATOM 5244 O O . PHE B 1 264 ? 17.5 26.375 13.859 1 92.5 264 PHE B O 1
ATOM 5251 N N . ALA B 1 265 ? 15.43 26.641 13.07 1 94.12 265 ALA B N 1
ATOM 5252 C CA . ALA B 1 265 ? 15.891 27.031 11.734 1 94.12 265 ALA B CA 1
ATOM 5253 C C . ALA B 1 265 ? 16.766 28.281 11.805 1 94.12 265 ALA B C 1
ATOM 5255 O O . ALA B 1 265 ? 17.797 28.359 11.141 1 94.12 265 ALA B O 1
ATOM 5256 N N . LYS B 1 266 ? 16.375 29.172 12.57 1 93.31 266 LYS B N 1
ATOM 5257 C CA . LYS B 1 266 ? 17.109 30.422 12.727 1 93.31 266 LYS B CA 1
ATOM 5258 C C . LYS B 1 266 ? 18.484 30.188 13.352 1 93.31 266 LYS B C 1
ATOM 5260 O O . LYS B 1 266 ? 19.484 30.688 12.859 1 93.31 266 LYS B O 1
ATOM 5265 N N . ASN B 1 267 ? 18.5 29.469 14.367 1 92.88 267 ASN B N 1
ATOM 5266 C CA . ASN B 1 267 ? 19.75 29.188 15.094 1 92.88 267 ASN B CA 1
ATOM 5267 C C . ASN B 1 267 ? 20.734 28.422 14.227 1 92.88 267 ASN B C 1
ATOM 5269 O O . ASN B 1 267 ? 21.953 28.641 14.312 1 92.88 267 ASN B O 1
ATOM 5273 N N . LYS B 1 268 ? 20.219 27.578 13.391 1 92.94 268 LYS B N 1
ATOM 5274 C CA . LYS B 1 268 ? 21.094 26.766 12.555 1 92.94 268 LYS B CA 1
ATOM 5275 C C . LYS B 1 268 ? 21.281 27.391 11.18 1 92.94 268 LYS B C 1
ATOM 5277 O O . LYS B 1 268 ? 21.938 26.812 10.312 1 92.94 268 LYS B O 1
ATOM 5282 N N . LYS B 1 269 ? 20.625 28.594 10.891 1 92.38 269 LYS B N 1
ATOM 5283 C CA . LYS B 1 269 ? 20.734 29.344 9.641 1 92.38 269 LYS B CA 1
ATOM 5284 C C . LYS B 1 269 ? 20.281 28.5 8.453 1 92.38 269 LYS B C 1
ATOM 5286 O O . LYS B 1 269 ? 20.969 28.422 7.438 1 92.38 269 LYS B O 1
ATOM 5291 N N . VAL B 1 270 ? 19.219 27.812 8.68 1 92.94 270 VAL B N 1
ATOM 5292 C CA . VAL B 1 270 ? 18.641 26.984 7.633 1 92.94 270 VAL B CA 1
ATOM 5293 C C . VAL B 1 270 ? 17.453 27.719 7 1 92.94 270 VAL B C 1
ATOM 5295 O O . VAL B 1 270 ? 16.562 28.172 7.703 1 92.94 270 VAL B O 1
ATOM 5298 N N . LEU B 1 271 ? 17.484 27.859 5.699 1 91.19 271 LEU B N 1
ATOM 5299 C CA . LEU B 1 271 ? 16.359 28.469 4.98 1 91.19 271 LEU B CA 1
ATOM 5300 C C . LEU B 1 271 ? 15.219 27.469 4.82 1 91.19 271 LEU B C 1
ATOM 5302 O O . LEU B 1 271 ? 15.43 26.344 4.352 1 91.19 271 LEU B O 1
ATOM 5306 N N . ARG B 1 272 ? 14.086 27.891 5.188 1 93.75 272 ARG B N 1
ATOM 5307 C CA . ARG B 1 272 ? 12.906 27.031 5.098 1 93.75 272 ARG B CA 1
ATOM 5308 C C . ARG B 1 272 ? 12.266 27.125 3.717 1 93.75 272 ARG B C 1
ATOM 5310 O O . ARG B 1 272 ? 11.367 27.953 3.5 1 93.75 272 ARG B O 1
ATOM 5317 N N . VAL B 1 273 ? 12.703 26.266 2.834 1 93.25 273 VAL B N 1
ATOM 5318 C CA . VAL B 1 273 ? 12.242 26.266 1.449 1 93.25 273 VAL B CA 1
ATOM 5319 C C . VAL B 1 273 ? 12.055 24.844 0.955 1 93.25 273 VAL B C 1
ATOM 5321 O O . VAL B 1 273 ? 12.758 23.922 1.4 1 93.25 273 VAL B O 1
ATOM 5324 N N . TYR B 1 274 ? 11.094 24.766 0.107 1 95.5 274 TYR B N 1
ATOM 5325 C CA . TYR B 1 274 ? 10.922 23.453 -0.512 1 95.5 274 TYR B CA 1
ATOM 5326 C C . TYR B 1 274 ? 12.102 23.125 -1.425 1 95.5 274 TYR B C 1
ATOM 5328 O O . TYR B 1 274 ? 12.602 23.984 -2.143 1 95.5 274 TYR B O 1
ATOM 5336 N N . ASP B 1 275 ? 12.477 21.875 -1.478 1 93.31 275 ASP B N 1
ATOM 5337 C CA . ASP B 1 275 ? 13.586 21.438 -2.318 1 93.31 275 ASP B CA 1
ATOM 5338 C C . ASP B 1 275 ? 13.258 21.609 -3.799 1 93.31 275 ASP B C 1
ATOM 5340 O O . ASP B 1 275 ? 14.148 21.812 -4.621 1 93.31 275 ASP B O 1
ATOM 5344 N N . TRP B 1 276 ? 12.07 21.516 -4.207 1 89.44 276 TRP B N 1
ATOM 5345 C CA . TRP B 1 276 ? 11.672 21.609 -5.609 1 89.44 276 TRP B CA 1
ATOM 5346 C C . TRP B 1 276 ? 11.453 23.062 -6.012 1 89.44 276 TRP B C 1
ATOM 5348 O O . TRP B 1 276 ? 11.195 23.359 -7.18 1 89.44 276 TRP B O 1
ATOM 5358 N N . ALA B 1 277 ? 11.43 23.938 -5.168 1 82.94 277 ALA B N 1
ATOM 5359 C CA . ALA B 1 277 ? 11.359 25.359 -5.477 1 82.94 277 ALA B CA 1
ATOM 5360 C C . ALA B 1 277 ? 12.711 25.891 -5.945 1 82.94 277 ALA B C 1
ATOM 5362 O O . ALA B 1 277 ? 12.781 26.875 -6.68 1 82.94 277 ALA B O 1
ATOM 5363 N N . ILE B 1 278 ? 13.789 25.297 -5.488 1 64.75 278 ILE B N 1
ATOM 5364 C CA . ILE B 1 278 ? 15.141 25.75 -5.809 1 64.75 278 ILE B CA 1
ATOM 5365 C C . ILE B 1 278 ? 15.492 25.344 -7.242 1 64.75 278 ILE B C 1
ATOM 5367 O O . ILE B 1 278 ? 16.125 26.109 -7.969 1 64.75 278 ILE B O 1
ATOM 5371 N N . SER B 1 279 ? 15.195 24.125 -7.621 1 54.97 279 SER B N 1
ATOM 5372 C CA . SER B 1 279 ? 15.594 23.641 -8.938 1 54.97 279 SER B CA 1
ATOM 5373 C C . SER B 1 279 ? 14.984 24.484 -10.055 1 54.97 279 SER B C 1
ATOM 5375 O O . SER B 1 279 ? 15.594 24.656 -11.109 1 54.97 279 SER B O 1
ATOM 5377 N N . ASN B 1 280 ? 13.852 24.906 -9.859 1 46.44 280 ASN B N 1
ATOM 5378 C CA . ASN B 1 280 ? 13.281 25.719 -10.93 1 46.44 280 ASN B CA 1
ATOM 5379 C C . ASN B 1 280 ? 14.07 27.016 -11.133 1 46.44 280 ASN B C 1
ATOM 5381 O O . ASN B 1 280 ? 14.18 27.5 -12.258 1 46.44 280 ASN B O 1
ATOM 5385 N N . ASP B 1 281 ? 14.664 27.5 -10.148 1 39.09 281 ASP B N 1
ATOM 5386 C CA . ASP B 1 281 ? 15.445 28.719 -10.352 1 39.09 281 ASP B CA 1
ATOM 5387 C C . ASP B 1 281 ? 16.781 28.406 -11.039 1 39.09 281 ASP B C 1
ATOM 5389 O O . ASP B 1 281 ? 17.25 29.188 -11.859 1 39.09 281 ASP B O 1
ATOM 5393 N N . LYS B 1 282 ? 17.453 27.234 -10.773 1 41.38 282 LYS B N 1
ATOM 5394 C CA . LYS B 1 282 ? 18.656 26.938 -11.555 1 41.38 282 LYS B CA 1
ATOM 5395 C C . LYS B 1 282 ? 18.297 26.641 -13.008 1 41.38 282 LYS B C 1
ATOM 5397 O O . LYS B 1 282 ? 19.016 27.031 -13.93 1 41.38 282 LYS B O 1
ATOM 5402 N N . ILE B 1 283 ? 17.141 25.953 -13.125 1 40.09 283 ILE B N 1
ATOM 5403 C CA . ILE B 1 283 ? 16.688 25.766 -14.5 1 40.09 283 ILE B CA 1
ATOM 5404 C C . ILE B 1 283 ? 16.344 27.109 -15.125 1 40.09 283 ILE B C 1
ATOM 5406 O O . ILE B 1 283 ? 16.703 27.375 -16.266 1 40.09 283 ILE B O 1
ATOM 5410 N N . GLN B 1 284 ? 15.797 27.875 -14.305 1 36.97 284 GLN B N 1
ATOM 5411 C CA . GLN B 1 284 ? 15.516 29.219 -14.812 1 36.97 284 GLN B CA 1
ATOM 5412 C C . GLN B 1 284 ? 16.797 30.031 -14.969 1 36.97 284 GLN B C 1
ATOM 5414 O O . GLN B 1 284 ? 16.984 30.734 -15.961 1 36.97 284 GLN B O 1
ATOM 5419 N N . LYS B 1 285 ? 17.703 29.953 -14.078 1 39.56 285 LYS B N 1
ATOM 5420 C CA . LYS B 1 285 ? 18.969 30.641 -14.289 1 39.56 285 LYS B CA 1
ATOM 5421 C C . LYS B 1 285 ? 19.766 30 -15.422 1 39.56 285 LYS B C 1
ATOM 5423 O O . LYS B 1 285 ? 20.375 30.688 -16.234 1 39.56 285 LYS B O 1
ATOM 5428 N N . GLN B 1 286 ? 19.75 28.672 -15.469 1 36.62 286 GLN B N 1
ATOM 5429 C CA . GLN B 1 286 ? 20.422 28.016 -16.594 1 36.62 286 GLN B CA 1
ATOM 5430 C C . GLN B 1 286 ? 19.719 28.297 -17.906 1 36.62 286 GLN B C 1
ATOM 5432 O O . GLN B 1 286 ? 20.359 28.516 -18.938 1 36.62 286 GLN B O 1
ATOM 5437 N N . LEU B 1 287 ? 18.438 28.312 -17.859 1 36.94 287 LEU B N 1
ATOM 5438 C CA . LEU B 1 287 ? 17.688 28.75 -19.031 1 36.94 287 LEU B CA 1
ATOM 5439 C C . LEU B 1 287 ? 17.922 30.234 -19.297 1 36.94 287 LEU B C 1
ATOM 5441 O O . LEU B 1 287 ? 18.062 30.641 -20.453 1 36.94 287 LEU B O 1
ATOM 5445 N N . ALA B 1 288 ? 17.984 31 -18.328 1 36.03 288 ALA B N 1
ATOM 5446 C CA . ALA B 1 288 ? 18.328 32.406 -18.516 1 36.03 288 ALA B CA 1
ATOM 5447 C C . ALA B 1 288 ? 19.766 32.562 -19.016 1 36.03 288 ALA B C 1
ATOM 5449 O O . ALA B 1 288 ? 20.047 33.438 -19.844 1 36.03 288 ALA B O 1
ATOM 5450 N N . LEU B 1 289 ? 20.641 31.75 -18.531 1 36.59 289 LEU B N 1
ATOM 5451 C CA . LEU B 1 289 ? 22.016 31.797 -19.031 1 36.59 289 LEU B CA 1
ATOM 5452 C C . LEU B 1 289 ? 22.109 31.266 -20.453 1 36.59 289 LEU B C 1
ATOM 5454 O O . LEU B 1 289 ? 22.906 31.75 -21.25 1 36.59 289 LEU B O 1
ATOM 5458 N N . ASP B 1 290 ? 21.234 30.25 -20.656 1 34.88 290 ASP B N 1
ATOM 5459 C CA . ASP B 1 290 ? 21.234 29.734 -22.031 1 34.88 290 ASP B CA 1
ATOM 5460 C C . ASP B 1 290 ? 20.516 30.703 -22.969 1 34.88 290 ASP B C 1
ATOM 5462 O O . ASP B 1 290 ? 20.766 30.688 -24.172 1 34.88 290 ASP B O 1
ATOM 5466 N N . LYS B 1 291 ? 19.484 31.375 -22.469 1 36.53 291 LYS B N 1
ATOM 5467 C CA . LYS B 1 291 ? 18.875 32.375 -23.312 1 36.53 291 LYS B CA 1
ATOM 5468 C C . LYS B 1 291 ? 19.859 33.469 -23.672 1 36.53 291 LYS B C 1
ATOM 5470 O O . LYS B 1 291 ? 19.656 34.25 -24.609 1 36.53 291 LYS B O 1
ATOM 5475 N N . SER B 1 292 ? 20.719 33.75 -22.703 1 33.22 292 SER B N 1
ATOM 5476 C CA . SER B 1 292 ? 21.594 34.844 -23.109 1 33.22 292 SER B CA 1
ATOM 5477 C C . SER B 1 292 ? 22.469 34.438 -24.281 1 33.22 292 SER B C 1
ATOM 5479 O O . SER B 1 292 ? 23.125 35.312 -24.891 1 33.22 292 SER B O 1
ATOM 5481 N N . ARG B 1 293 ? 22.812 33.125 -24.328 1 31.14 293 ARG B N 1
ATOM 5482 C CA . ARG B 1 293 ? 23.781 32.906 -25.391 1 31.14 293 ARG B CA 1
ATOM 5483 C C . ARG B 1 293 ? 23.094 32.75 -26.734 1 31.14 293 ARG B C 1
ATOM 5485 O O . ARG B 1 293 ? 23.719 32.344 -27.719 1 31.14 293 ARG B O 1
ATOM 5492 N N . ILE B 1 294 ? 21.75 32.5 -26.75 1 28.06 294 ILE B N 1
ATOM 5493 C CA . ILE B 1 294 ? 21.297 32.281 -28.109 1 28.06 294 ILE B CA 1
ATOM 5494 C C . ILE B 1 294 ? 21.375 33.562 -28.922 1 28.06 294 ILE B C 1
ATOM 5496 O O . ILE B 1 294 ? 20.703 34.562 -28.594 1 28.06 294 ILE B O 1
ATOM 5500 N N . PRO B 1 295 ? 22.469 33.75 -29.625 1 26.92 295 PRO B N 1
ATOM 5501 C CA . PRO B 1 295 ? 22.531 34.875 -30.562 1 26.92 295 PRO B CA 1
ATOM 5502 C C . PRO B 1 295 ? 21.344 34.938 -31.516 1 26.92 295 PRO B C 1
ATOM 5504 O O . PRO B 1 295 ? 20.797 33.875 -31.875 1 26.92 295 PRO B O 1
ATOM 5507 N N . ILE B 1 296 ? 20.484 35.875 -31.531 1 23.61 296 ILE B N 1
ATOM 5508 C CA . ILE B 1 296 ? 19.406 36.25 -32.438 1 23.61 296 ILE B CA 1
ATOM 5509 C C . ILE B 1 296 ? 19.906 36.156 -33.875 1 23.61 296 ILE B C 1
ATOM 5511 O O . ILE B 1 296 ? 20.703 36.969 -34.344 1 23.61 296 ILE B O 1
ATOM 5515 N N . SER B 1 297 ? 20.484 34.938 -34.375 1 22.11 297 SER B N 1
ATOM 5516 C CA . SER B 1 297 ? 20.859 34.969 -35.781 1 22.11 297 SER B CA 1
ATOM 5517 C C . SER B 1 297 ? 19.719 35.438 -36.656 1 22.11 297 SER B C 1
ATOM 5519 O O . SER B 1 297 ? 18.562 35.094 -36.406 1 22.11 297 SER B O 1
ATOM 5521 N N . LYS B 1 298 ? 19.953 36.469 -37.5 1 22.62 298 LYS B N 1
ATOM 5522 C CA . LYS B 1 298 ? 19.312 37.25 -38.562 1 22.62 298 LYS B CA 1
ATOM 5523 C C . LYS B 1 298 ? 18.641 36.344 -39.594 1 22.62 298 LYS B C 1
ATOM 5525 O O . LYS B 1 298 ? 18.984 35.156 -39.688 1 22.62 298 LYS B O 1
ATOM 5530 N N . HIS B 1 299 ? 17.859 36.812 -40.625 1 20.73 299 HIS B N 1
ATOM 5531 C CA . HIS B 1 299 ? 16.797 36.656 -41.625 1 20.73 299 HIS B CA 1
ATOM 5532 C C . HIS B 1 299 ? 17.312 35.938 -42.844 1 20.73 299 HIS B C 1
ATOM 5534 O O . HIS B 1 299 ? 17.625 36.562 -43.875 1 20.73 299 HIS B O 1
ATOM 5540 N N . PHE B 1 300 ? 18.047 34.75 -42.844 1 20.69 300 PHE B N 1
ATOM 5541 C CA . PHE B 1 300 ? 18.5 34.281 -44.156 1 20.69 300 PHE B CA 1
ATOM 5542 C C . PHE B 1 300 ? 17.328 34 -45.062 1 20.69 300 PHE B C 1
ATOM 5544 O O . PHE B 1 300 ? 16.391 33.312 -44.719 1 20.69 300 PHE B O 1
ATOM 5551 N N . GLY B 1 301 ? 17.047 34.875 -46.031 1 20.14 301 GLY B N 1
ATOM 5552 C CA . GLY B 1 301 ? 16.25 35 -47.25 1 20.14 301 GLY B CA 1
ATOM 5553 C C . GLY B 1 301 ? 16.5 33.875 -48.25 1 20.14 301 GLY B C 1
ATOM 5554 O O . GLY B 1 301 ? 17.641 33.531 -48.531 1 20.14 301 GLY B O 1
ATOM 5555 N N . VAL B 1 302 ? 15.641 32.812 -48.375 1 20.5 302 VAL B N 1
ATOM 5556 C CA . VAL B 1 302 ? 15.617 31.656 -49.219 1 20.5 302 VAL B CA 1
ATOM 5557 C C . VAL B 1 302 ? 15.648 32.094 -50.688 1 20.5 302 VAL B C 1
ATOM 5559 O O . VAL B 1 302 ? 14.602 32.25 -51.312 1 20.5 302 VAL B O 1
ATOM 5562 N N . LYS B 1 303 ? 16.422 33.031 -51.188 1 19.27 303 LYS B N 1
ATOM 5563 C CA . LYS B 1 303 ? 16.25 33.156 -52.625 1 19.27 303 LYS B CA 1
ATOM 5564 C C . LYS B 1 303 ? 16.594 31.875 -53.344 1 19.27 303 LYS B C 1
ATOM 5566 O O . LYS B 1 303 ? 17.453 31.109 -52.906 1 19.27 303 LYS B O 1
ATOM 5571 N N . ASN B 1 304 ? 15.812 31.375 -54.438 1 19.69 304 ASN B N 1
ATOM 5572 C CA . ASN B 1 304 ? 15.539 30.297 -55.406 1 19.69 304 ASN B CA 1
ATOM 5573 C C . ASN B 1 304 ? 16.75 30 -56.281 1 19.69 304 ASN B C 1
ATOM 5575 O O . ASN B 1 304 ? 16.641 29.312 -57.281 1 19.69 304 ASN B O 1
ATOM 5579 N N . ASP B 1 305 ? 18.031 30.391 -55.906 1 17.48 305 ASP B N 1
ATOM 5580 C CA . ASP B 1 305 ? 18.922 30.484 -57.062 1 17.48 305 ASP B CA 1
ATOM 5581 C C . ASP B 1 305 ? 19.25 29.094 -57.625 1 17.48 305 ASP B C 1
ATOM 5583 O O . ASP B 1 305 ? 19.609 28.188 -56.875 1 17.48 305 ASP B O 1
ATOM 5587 N N . ASN B 1 306 ? 18.797 28.75 -58.938 1 19.38 306 ASN B N 1
ATOM 5588 C CA . ASN B 1 306 ? 18.688 27.719 -59.969 1 19.38 306 ASN B CA 1
ATOM 5589 C C . ASN B 1 306 ? 20.047 27.125 -60.312 1 19.38 306 ASN B C 1
ATOM 5591 O O . ASN B 1 306 ? 20.125 26.094 -60.969 1 19.38 306 ASN B O 1
ATOM 5595 N N . LYS B 1 307 ? 21.219 27.828 -60.375 1 18.19 307 LYS B N 1
ATOM 5596 C CA . LYS B 1 307 ? 22.047 27.578 -61.562 1 18.19 307 LYS B CA 1
ATOM 5597 C C . LYS B 1 307 ? 22.953 26.375 -61.344 1 18.19 307 LYS B C 1
ATOM 5599 O O . LYS B 1 307 ? 23.531 25.844 -62.312 1 18.19 307 LYS B O 1
ATOM 5604 N N . ILE B 1 308 ? 23.422 25.828 -60.062 1 15.57 308 ILE B N 1
ATOM 5605 C CA . ILE B 1 308 ? 24.812 25.375 -60.094 1 15.57 308 ILE B CA 1
ATOM 5606 C C . ILE B 1 308 ? 24.906 24.078 -60.906 1 15.57 308 ILE B C 1
ATOM 5608 O O . ILE B 1 308 ? 24.016 23.219 -60.812 1 15.57 308 ILE B O 1
ATOM 5612 N N . SER B 1 309 ? 26.094 23.781 -61.531 1 16.81 309 SER B N 1
ATOM 5613 C CA . SER B 1 309 ? 27.016 23.25 -62.5 1 16.81 309 SER B CA 1
ATOM 5614 C C . SER B 1 309 ? 27.484 21.844 -62.125 1 16.81 309 SER B C 1
ATOM 5616 O O . SER B 1 309 ? 27.344 21.422 -61 1 16.81 309 SER B O 1
ATOM 5618 N N . GLU B 1 310 ? 28.5 21.25 -62.844 1 17.55 310 GLU B N 1
ATOM 5619 C CA . GLU B 1 310 ? 29.078 20.062 -63.469 1 17.55 310 GLU B CA 1
ATOM 5620 C C . GLU B 1 310 ? 29.938 19.266 -62.5 1 17.55 310 GLU B C 1
ATOM 5622 O O . GLU B 1 310 ? 30.109 18.062 -62.656 1 17.55 310 GLU B O 1
ATOM 5627 N N . LEU B 1 311 ? 30.641 19.812 -61.375 1 15.29 311 LEU B N 1
ATOM 5628 C CA . LEU B 1 311 ? 32 19.281 -61.406 1 15.29 311 LEU B CA 1
ATOM 5629 C C . LEU B 1 311 ? 32 17.797 -61.031 1 15.29 311 LEU B C 1
ATOM 5631 O O . LEU B 1 311 ? 31.078 17.312 -60.406 1 15.29 311 LEU B O 1
ATOM 5635 N N . LYS B 1 312 ? 33.281 17.156 -61 1 16.11 312 LYS B N 1
ATOM 5636 C CA . LYS B 1 312 ? 34.281 16.188 -61.406 1 16.11 312 LYS B CA 1
ATOM 5637 C C . LYS B 1 312 ? 34.625 15.266 -60.219 1 16.11 312 LYS B C 1
ATOM 5639 O O . LYS B 1 312 ? 34.719 14.055 -60.406 1 16.11 312 LYS B O 1
ATOM 5644 N N . ASP B 1 313 ? 35.281 15.727 -59.031 1 15.41 313 ASP B N 1
ATOM 5645 C CA . ASP B 1 313 ? 36.594 15.18 -58.7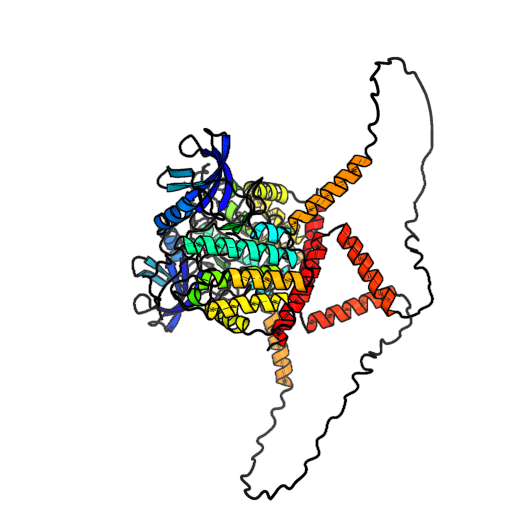19 1 15.41 313 ASP B CA 1
ATOM 5646 C C . ASP B 1 313 ? 36.5 13.883 -57.938 1 15.41 313 ASP B C 1
ATOM 5648 O O . ASP B 1 313 ? 35.438 13.594 -57.344 1 15.41 313 ASP B O 1
ATOM 5652 N N . GLY B 1 314 ? 37.656 13.617 -56.969 1 16.28 314 GLY B N 1
ATOM 5653 C CA . GLY B 1 314 ? 38.75 12.703 -56.75 1 16.28 314 GLY B CA 1
ATOM 5654 C C . GLY B 1 314 ? 38.5 11.695 -55.625 1 16.28 314 GLY B C 1
ATOM 5655 O O . GLY B 1 314 ? 37.469 11.773 -54.969 1 16.28 314 GLY B O 1
ATOM 5656 N N . ASN B 1 315 ? 39.594 11.445 -54.688 1 16.56 315 ASN B N 1
ATOM 5657 C CA . ASN B 1 315 ? 40.562 10.438 -54.312 1 16.56 315 ASN B CA 1
ATOM 5658 C C . ASN B 1 315 ? 40.156 9.758 -53 1 16.56 315 ASN B C 1
ATOM 5660 O O . ASN B 1 315 ? 39.25 10.188 -52.312 1 16.56 315 ASN B O 1
ATOM 5664 N N . ASN B 1 316 ? 41.188 9.664 -51.844 1 16.39 316 ASN B N 1
ATOM 5665 C CA . ASN B 1 316 ? 42.094 8.734 -51.188 1 16.39 316 ASN B CA 1
ATOM 5666 C C . ASN B 1 316 ? 41.688 8.469 -49.75 1 16.39 316 ASN B C 1
ATOM 5668 O O . ASN B 1 316 ? 42.438 7.816 -49 1 16.39 316 ASN B O 1
ATOM 5672 N N . CYS B 1 317 ? 40.906 9.133 -48.906 1 15.6 317 CYS B N 1
ATOM 5673 C CA . CYS B 1 317 ? 41.25 9.289 -47.531 1 15.6 317 CYS B CA 1
ATOM 5674 C C . CYS B 1 317 ? 41 8.008 -46.719 1 15.6 317 CYS B C 1
ATOM 5676 O O . CYS B 1 317 ? 39.844 7.652 -46.469 1 15.6 317 CYS B O 1
ATOM 5678 N N . MET B 1 318 ? 41.875 6.996 -46.781 1 16.47 318 MET B N 1
ATOM 5679 C CA . MET B 1 318 ? 41.938 5.668 -46.188 1 16.47 318 MET B CA 1
ATOM 5680 C C . MET B 1 318 ? 41.906 5.758 -44.656 1 16.47 318 MET B C 1
ATOM 5682 O O . MET B 1 318 ? 41.156 5.043 -44 1 16.47 318 MET B O 1
ATOM 5686 N N . LYS B 1 319 ? 43.156 6.082 -43.812 1 16.81 319 LYS B N 1
ATOM 5687 C CA . LYS B 1 319 ? 44 5.285 -42.906 1 16.81 319 LYS B CA 1
ATOM 5688 C C . LYS B 1 319 ? 43.5 5.387 -41.469 1 16.81 319 LYS B C 1
ATOM 5690 O O . LYS B 1 319 ? 43.5 4.391 -40.75 1 16.81 319 LYS B O 1
ATOM 5695 N N . LYS B 1 320 ? 43.562 6.602 -40.625 1 16.58 320 LYS B N 1
ATOM 5696 C CA . LYS B 1 320 ? 44.312 6.727 -39.375 1 16.58 320 LYS B CA 1
ATOM 5697 C C . LYS B 1 320 ? 43.594 6.074 -38.219 1 16.58 320 LYS B C 1
ATOM 5699 O O . LYS B 1 320 ? 42.406 6.301 -38.031 1 16.58 320 LYS B O 1
ATOM 5704 N N . ARG B 1 321 ? 44.25 5.055 -37.438 1 18.14 321 ARG B N 1
ATOM 5705 C CA . ARG B 1 321 ? 44.156 4.09 -36.344 1 18.14 321 ARG B CA 1
ATOM 5706 C C . ARG B 1 321 ? 44.188 4.789 -35 1 18.14 321 ARG B C 1
ATOM 5708 O O . ARG B 1 321 ? 45.25 5.32 -34.594 1 18.14 321 ARG B O 1
ATOM 5715 N N . VAL B 1 322 ? 43.375 5.805 -34.625 1 16.34 322 VAL B N 1
ATOM 5716 C CA . VAL B 1 322 ? 43.562 6.691 -33.469 1 16.34 322 VAL B CA 1
ATOM 5717 C C . VAL B 1 322 ? 43.719 5.863 -32.188 1 16.34 322 VAL B C 1
ATOM 5719 O O . VAL B 1 322 ? 42.875 5.023 -31.891 1 16.34 322 VAL B O 1
ATOM 5722 N N . ARG B 1 323 ? 45.031 5.75 -31.594 1 17.52 323 ARG B N 1
ATOM 5723 C CA . ARG B 1 323 ? 45.688 5.211 -30.422 1 17.52 323 ARG B CA 1
ATOM 5724 C C . ARG B 1 323 ? 45.125 5.816 -29.141 1 17.52 323 ARG B C 1
ATOM 5726 O O . ARG B 1 323 ? 45.062 7.039 -29 1 17.52 323 ARG B O 1
ATOM 5733 N N . PHE B 1 324 ? 44.188 5.27 -28.406 1 17.45 324 PHE B N 1
ATOM 5734 C CA . PHE B 1 324 ? 43.375 5.57 -27.219 1 17.45 324 PHE B CA 1
ATOM 5735 C C . PHE B 1 324 ? 44.281 5.742 -25.984 1 17.45 324 PHE B C 1
ATOM 5737 O O . PHE B 1 324 ? 44.312 4.855 -25.141 1 17.45 324 PHE B O 1
ATOM 5744 N N . GLY B 1 325 ? 45.594 6.203 -26.109 1 17.97 325 GLY B N 1
ATOM 5745 C CA . GLY B 1 325 ? 46.562 6.152 -25.031 1 17.97 325 GLY B CA 1
ATOM 5746 C C . GLY B 1 325 ? 46.188 6.98 -23.828 1 17.97 325 GLY B C 1
ATOM 5747 O O . GLY B 1 325 ? 45.938 6.438 -22.75 1 17.97 325 GLY B O 1
ATOM 5748 N N . ASN B 1 326 ? 46.875 8.234 -23.625 1 18.5 326 ASN B N 1
ATOM 5749 C CA . ASN B 1 326 ? 47.656 8.906 -22.578 1 18.5 326 ASN B CA 1
ATOM 5750 C C . ASN B 1 326 ? 46.75 9.781 -21.703 1 18.5 326 ASN B C 1
ATOM 5752 O O . ASN B 1 326 ? 47.219 10.641 -20.969 1 18.5 326 ASN B O 1
ATOM 5756 N N . MET B 1 327 ? 45.531 9.992 -21.828 1 18.11 327 MET B N 1
ATOM 5757 C CA . MET B 1 327 ? 45.031 11.336 -21.578 1 18.11 327 MET B CA 1
ATOM 5758 C C . MET B 1 327 ? 45.219 11.711 -20.109 1 18.11 327 MET B C 1
ATOM 5760 O O . MET B 1 327 ? 45.375 12.891 -19.781 1 18.11 327 MET B O 1
ATOM 5764 N N . CYS B 1 328 ? 44.906 10.977 -19.141 1 18.05 328 CYS B N 1
ATOM 5765 C CA . CYS B 1 328 ? 44.375 11.766 -18.031 1 18.05 328 CYS B CA 1
ATOM 5766 C C . CYS B 1 328 ? 45.531 12.32 -17.188 1 18.05 328 CYS B C 1
ATOM 5768 O O . CYS B 1 328 ? 46.062 11.633 -16.312 1 18.05 328 CYS B O 1
ATOM 5770 N N . GLN B 1 329 ? 46.469 12.82 -17.828 1 18.66 329 GLN B N 1
ATOM 5771 C CA . GLN B 1 329 ? 47.531 13.422 -17.047 1 18.66 329 GLN B CA 1
ATOM 5772 C C . GLN B 1 329 ? 47.031 14.625 -16.25 1 18.66 329 GLN B C 1
ATOM 5774 O O . GLN B 1 329 ? 47 15.742 -16.766 1 18.66 329 GLN B O 1
ATOM 5779 N N . ILE B 1 330 ? 45.844 14.625 -15.734 1 18.83 330 ILE B N 1
ATOM 5780 C CA . ILE B 1 330 ? 45.469 15.883 -15.094 1 18.83 330 ILE B CA 1
ATOM 5781 C C . ILE B 1 330 ? 46.562 16.312 -14.109 1 18.83 330 ILE B C 1
ATOM 5783 O O . ILE B 1 330 ? 47.031 15.5 -13.289 1 18.83 330 ILE B O 1
ATOM 5787 N N . LYS B 1 331 ? 47.25 17.328 -14.508 1 19.81 331 LYS B N 1
ATOM 5788 C CA . LYS B 1 331 ? 48.344 18.062 -13.852 1 19.81 331 LYS B CA 1
ATOM 5789 C C . LYS B 1 331 ? 47.969 18.422 -12.414 1 19.81 331 LYS B C 1
ATOM 5791 O O . LYS B 1 331 ? 47.062 19.234 -12.188 1 19.81 331 LYS B O 1
ATOM 5796 N N . CYS B 1 332 ? 47.781 17.359 -11.578 1 19.56 332 CYS B N 1
ATOM 5797 C CA . CYS B 1 332 ? 47.656 17.641 -10.148 1 19.56 332 CYS B CA 1
ATOM 5798 C C . CYS B 1 332 ? 48.781 18.547 -9.68 1 19.56 332 CYS B C 1
ATOM 5800 O O . CYS B 1 332 ? 49.969 18.281 -9.961 1 19.56 332 CYS B O 1
ATOM 5802 N N . GLY B 1 333 ? 48.594 19.891 -9.859 1 20.03 333 GLY B N 1
ATOM 5803 C CA . GLY B 1 333 ? 49.562 20.812 -9.305 1 20.03 333 GLY B CA 1
ATOM 5804 C C . GLY B 1 333 ? 50.188 20.328 -8.008 1 20.03 333 GLY B C 1
ATOM 5805 O O . GLY B 1 333 ? 49.469 19.797 -7.137 1 20.03 333 GLY B O 1
ATOM 5806 N N . LEU B 1 334 ? 51.406 19.875 -8.055 1 22.47 334 LEU B N 1
ATOM 5807 C CA . LEU B 1 334 ? 52.406 19.281 -7.18 1 22.47 334 LEU B CA 1
ATOM 5808 C C . LEU B 1 334 ? 52.562 20.094 -5.902 1 22.47 334 LEU B C 1
ATOM 5810 O O . LEU B 1 334 ? 53.625 20.094 -5.293 1 22.47 334 LEU B O 1
ATOM 5814 N N . THR B 1 335 ? 51.688 21.078 -5.473 1 21.91 335 THR B N 1
ATOM 5815 C CA . THR B 1 335 ? 52.375 21.578 -4.281 1 21.91 335 THR B CA 1
ATOM 5816 C C . THR B 1 335 ? 52.688 20.422 -3.326 1 21.91 335 THR B C 1
ATOM 5818 O O . THR B 1 335 ? 52.031 19.391 -3.346 1 21.91 335 THR B O 1
ATOM 5821 N N . GLN B 1 336 ? 53.906 20.406 -2.551 1 23.14 336 GLN B N 1
ATOM 5822 C CA . GLN B 1 336 ? 54.812 19.5 -1.835 1 23.14 336 GLN B CA 1
ATOM 5823 C C . GLN B 1 336 ? 54.062 18.688 -0.785 1 23.14 336 GLN B C 1
ATOM 5825 O O . GLN B 1 336 ? 54.594 17.734 -0.217 1 23.14 336 GLN B O 1
ATOM 5830 N N . SER B 1 337 ? 52.938 19.344 -0.138 1 25.2 337 SER B N 1
ATOM 5831 C CA . SER B 1 337 ? 52.812 18.609 1.122 1 25.2 337 SER B CA 1
ATOM 5832 C C . SER B 1 337 ? 52.281 17.203 0.893 1 25.2 337 SER B C 1
ATOM 5834 O O . SER B 1 337 ? 51.406 16.984 0.044 1 25.2 337 SER B O 1
ATOM 5836 N N . ASN B 1 338 ? 53.062 16.141 1.087 1 27.55 338 ASN B N 1
ATOM 5837 C CA . ASN B 1 338 ? 53.156 14.695 0.892 1 27.55 338 ASN B CA 1
ATOM 5838 C C . ASN B 1 338 ? 51.875 13.992 1.346 1 27.55 338 ASN B C 1
ATOM 5840 O O . ASN B 1 338 ? 51.844 12.766 1.403 1 27.55 338 ASN B O 1
ATOM 5844 N N . ASN B 1 339 ? 51.031 14.719 2.158 1 27.67 339 ASN B N 1
ATOM 5845 C CA . ASN B 1 339 ? 50.312 13.695 2.924 1 27.67 339 ASN B CA 1
ATOM 5846 C C . ASN B 1 339 ? 49.281 12.984 2.074 1 27.67 339 ASN B C 1
ATOM 5848 O O . ASN B 1 339 ? 48.531 13.625 1.342 1 27.67 339 ASN B O 1
ATOM 5852 N N . ALA B 1 340 ? 49.469 11.672 1.739 1 30.17 340 ALA B N 1
ATOM 5853 C CA . ALA B 1 340 ? 48.75 10.656 0.996 1 30.17 340 ALA B CA 1
ATOM 5854 C C . ALA B 1 340 ? 47.25 10.789 1.232 1 30.17 340 ALA B C 1
ATOM 5856 O O . ALA B 1 340 ? 46.438 10.297 0.439 1 30.17 340 ALA B O 1
ATOM 5857 N N . GLU B 1 341 ? 46.844 11.367 2.328 1 32.12 341 GLU B N 1
ATOM 5858 C CA . GLU B 1 341 ? 45.438 11.391 2.744 1 32.12 341 GLU B CA 1
ATOM 5859 C C . GLU B 1 341 ? 44.625 12.297 1.841 1 32.12 341 GLU B C 1
ATOM 5861 O O . GLU B 1 341 ? 43.438 12.047 1.631 1 32.12 341 GLU B O 1
ATOM 5866 N N . ASP B 1 342 ? 45.219 13.406 1.294 1 32.69 342 ASP B N 1
ATOM 5867 C CA . ASP B 1 342 ? 44.531 14.414 0.525 1 32.69 342 ASP B CA 1
ATOM 5868 C C . ASP B 1 342 ? 44.125 13.891 -0.858 1 32.69 342 ASP B C 1
ATOM 5870 O O . ASP B 1 342 ? 43.188 14.359 -1.467 1 32.69 342 ASP B O 1
ATOM 5874 N N . CYS B 1 343 ? 45.031 13.07 -1.432 1 30.92 343 CYS B N 1
ATOM 5875 C CA . CYS B 1 343 ? 44.781 12.625 -2.795 1 30.92 343 CYS B CA 1
ATOM 5876 C C . CYS B 1 343 ? 43.562 11.688 -2.842 1 30.92 343 CYS B C 1
ATOM 5878 O O . CYS B 1 343 ? 42.844 11.648 -3.84 1 30.92 343 CYS B O 1
ATOM 5880 N N . GLU B 1 344 ? 43.531 10.758 -1.845 1 32 344 GLU B N 1
ATOM 5881 C CA . GLU B 1 344 ? 42.406 9.828 -1.863 1 32 344 GLU B CA 1
ATOM 5882 C C . GLU B 1 344 ? 41.062 10.562 -1.729 1 32 344 GLU B C 1
ATOM 5884 O O . GLU B 1 344 ? 40.094 10.172 -2.336 1 32 344 GLU B O 1
ATOM 5889 N N . SER B 1 345 ? 40.969 11.688 -1.022 1 32.31 345 SER B N 1
ATOM 5890 C CA . SER B 1 345 ? 39.75 12.469 -0.895 1 32.31 345 SER B CA 1
ATOM 5891 C C . SER B 1 345 ? 39.375 13.133 -2.217 1 32.31 345 SER B C 1
ATOM 5893 O O . SER B 1 345 ? 38.188 13.219 -2.562 1 32.31 345 SER B O 1
ATOM 5895 N N . LYS B 1 346 ? 40.281 13.539 -3.033 1 35.41 346 LYS B N 1
ATOM 5896 C CA . LYS B 1 346 ? 39.969 14.258 -4.266 1 35.41 346 LYS B CA 1
ATOM 5897 C C . LYS B 1 346 ? 39.5 13.305 -5.355 1 35.41 346 LYS B C 1
ATOM 5899 O O . LYS B 1 346 ? 38.688 13.68 -6.199 1 35.41 346 LYS B O 1
ATOM 5904 N N . LYS B 1 347 ? 40.094 12.164 -5.422 1 33.31 347 LYS B N 1
ATOM 5905 C CA . LYS B 1 347 ? 39.594 11.227 -6.426 1 33.31 347 LYS B CA 1
ATOM 5906 C C . LYS B 1 347 ? 38.188 10.758 -6.094 1 33.31 347 LYS B C 1
ATOM 5908 O O . LYS B 1 347 ? 37.344 10.617 -6.984 1 33.31 347 LYS B O 1
ATOM 5913 N N . LEU B 1 348 ? 37.906 10.531 -4.793 1 33.09 348 LEU B N 1
ATOM 5914 C CA . LEU B 1 348 ? 36.531 10.242 -4.395 1 33.09 348 LEU B CA 1
ATOM 5915 C C . LEU B 1 348 ? 35.625 11.43 -4.672 1 33.09 348 LEU B C 1
ATOM 5917 O O . LEU B 1 348 ? 34.469 11.25 -5.109 1 33.09 348 LEU B O 1
ATOM 5921 N N . GLU B 1 349 ? 36.125 12.633 -4.531 1 36.75 349 GLU B N 1
ATOM 5922 C CA . GLU B 1 349 ? 35.344 13.82 -4.883 1 36.75 349 GLU B CA 1
ATOM 5923 C C . GLU B 1 349 ? 35.156 13.922 -6.391 1 36.75 349 GLU B C 1
ATOM 5925 O O . GLU B 1 349 ? 34.062 14.305 -6.855 1 36.75 349 GLU B O 1
ATOM 5930 N N . ARG B 1 350 ? 36.156 13.633 -7.211 1 35.06 350 ARG B N 1
ATOM 5931 C CA . ARG B 1 350 ? 35.969 13.719 -8.656 1 35.06 350 ARG B CA 1
ATOM 5932 C C . ARG B 1 350 ? 35.031 12.617 -9.156 1 35.06 350 ARG B C 1
ATOM 5934 O O . ARG B 1 350 ? 34.188 12.859 -10.016 1 35.06 350 ARG B O 1
ATOM 5941 N N . VAL B 1 351 ? 35.188 11.328 -8.711 1 32.59 351 VAL B N 1
ATOM 5942 C CA . VAL B 1 351 ? 34.219 10.297 -9.07 1 32.59 351 VAL B CA 1
ATOM 5943 C C . VAL B 1 351 ? 32.844 10.648 -8.5 1 32.59 351 VAL B C 1
ATOM 5945 O O . VAL B 1 351 ? 31.812 10.477 -9.164 1 32.59 351 VAL B O 1
ATOM 5948 N N . GLU B 1 352 ? 32.781 11.289 -7.352 1 34.94 352 GLU B N 1
ATOM 5949 C CA . GLU B 1 352 ? 31.516 11.812 -6.836 1 34.94 352 GLU B CA 1
ATOM 5950 C C . GLU B 1 352 ? 30.969 12.93 -7.723 1 34.94 352 GLU B C 1
ATOM 5952 O O . GLU B 1 352 ? 29.781 12.984 -8.008 1 34.94 352 GLU B O 1
ATOM 5957 N N . THR B 1 353 ? 31.75 13.852 -8.141 1 36.03 353 THR B N 1
ATOM 5958 C CA . THR B 1 353 ? 31.328 14.945 -9.016 1 36.03 353 THR B CA 1
ATOM 5959 C C . THR B 1 353 ? 30.938 14.406 -10.391 1 36.03 353 THR B C 1
ATOM 5961 O O . THR B 1 353 ? 29.953 14.867 -10.977 1 36.03 353 THR B O 1
ATOM 5964 N N . GLU B 1 354 ? 31.641 13.516 -11.023 1 33.91 354 GLU B N 1
ATOM 5965 C CA . GLU B 1 354 ? 31.266 12.984 -12.328 1 33.91 354 GLU B CA 1
ATOM 5966 C C . GLU B 1 354 ? 30.016 12.109 -12.234 1 33.91 354 GLU B C 1
ATOM 5968 O O . GLU B 1 354 ? 29.141 12.172 -13.109 1 33.91 354 GLU B O 1
ATOM 5973 N N . ILE B 1 355 ? 29.875 11.281 -11.234 1 33.47 355 ILE B N 1
ATOM 5974 C CA . ILE B 1 355 ? 28.609 10.586 -11.008 1 33.47 355 ILE B CA 1
ATOM 5975 C C . ILE B 1 355 ? 27.531 11.602 -10.656 1 33.47 355 ILE B C 1
ATOM 5977 O O . ILE B 1 355 ? 26.391 11.484 -11.117 1 33.47 355 ILE B O 1
ATOM 5981 N N . MET B 1 356 ? 27.781 12.617 -9.906 1 37.22 356 MET B N 1
ATOM 5982 C CA . MET B 1 356 ? 26.859 13.719 -9.633 1 37.22 356 MET B CA 1
ATOM 5983 C C . MET B 1 356 ? 26.422 14.391 -10.93 1 37.22 356 MET B C 1
ATOM 5985 O O . MET B 1 356 ? 25.266 14.781 -11.07 1 37.22 356 MET B O 1
ATOM 5989 N N . GLU B 1 357 ? 27.281 14.773 -11.727 1 37.19 357 GLU B N 1
ATOM 5990 C CA . GLU B 1 357 ? 26.938 15.453 -12.969 1 37.19 357 GLU B CA 1
ATOM 5991 C C . GLU B 1 357 ? 26.188 14.523 -13.93 1 37.19 357 GLU B C 1
ATOM 5993 O O . GLU B 1 357 ? 25.219 14.922 -14.57 1 37.19 357 GLU B O 1
ATOM 5998 N N . ASP B 1 358 ? 26.625 13.305 -14.109 1 35.12 358 ASP B N 1
ATOM 5999 C CA . ASP B 1 358 ? 26.047 12.453 -15.141 1 35.12 358 ASP B CA 1
ATOM 6000 C C . ASP B 1 358 ? 24.859 11.656 -14.586 1 35.12 358 ASP B C 1
ATOM 6002 O O . ASP B 1 358 ? 23.984 11.227 -15.336 1 35.12 358 ASP B O 1
ATOM 6006 N N . PHE B 1 359 ? 24.891 11.188 -13.273 1 30.55 359 PHE B N 1
ATOM 6007 C CA . PHE B 1 359 ? 23.766 10.461 -12.695 1 30.55 359 PHE B CA 1
ATOM 6008 C C . PHE B 1 359 ? 23.406 11.023 -11.32 1 30.55 359 PHE B C 1
ATOM 6010 O O . PHE B 1 359 ? 23.594 10.352 -10.305 1 30.55 359 PHE B O 1
ATOM 6017 N N . PRO B 1 360 ? 22.984 12.203 -11.25 1 36.41 360 PRO B N 1
ATOM 6018 C CA . PRO B 1 360 ? 22.688 12.883 -9.992 1 36.41 360 PRO B CA 1
ATOM 6019 C C . PRO B 1 360 ? 21.766 12.078 -9.086 1 36.41 360 PRO B C 1
ATOM 6021 O O . PRO B 1 360 ? 21.906 12.094 -7.863 1 36.41 360 PRO B O 1
ATOM 6024 N N . HIS B 1 361 ? 20.938 11.359 -9.711 1 34.81 361 HIS B N 1
ATOM 6025 C CA . HIS B 1 361 ? 19.938 10.633 -8.93 1 34.81 361 HIS B CA 1
ATOM 6026 C C . HIS B 1 361 ? 20.578 9.477 -8.156 1 34.81 361 HIS B C 1
ATOM 6028 O O . HIS B 1 361 ? 20.172 9.172 -7.035 1 34.81 361 HIS B O 1
ATOM 6034 N N . MET B 1 362 ? 21.562 8.859 -8.656 1 35.72 362 MET B N 1
ATOM 6035 C CA . MET B 1 362 ? 22.266 7.773 -7.984 1 35.72 362 MET B CA 1
ATOM 6036 C C . MET B 1 362 ? 23.094 8.305 -6.82 1 35.72 362 MET B C 1
ATOM 6038 O O . MET B 1 362 ? 23.172 7.664 -5.77 1 35.72 362 MET B O 1
ATOM 6042 N N . TYR B 1 363 ? 23.672 9.391 -6.992 1 38.03 363 TYR B N 1
ATOM 6043 C CA . TYR B 1 363 ? 24.453 10.047 -5.953 1 38.03 363 TYR B CA 1
ATOM 6044 C C . TYR B 1 363 ? 23.594 10.359 -4.734 1 38.03 363 TYR B C 1
ATOM 6046 O O . TYR B 1 363 ? 24 10.102 -3.6 1 38.03 363 TYR B O 1
ATOM 6054 N N . ASN B 1 364 ? 22.562 10.875 -4.992 1 38.66 364 ASN B N 1
ATOM 6055 C CA . ASN B 1 364 ? 21.672 11.219 -3.887 1 38.66 364 ASN B CA 1
ATOM 6056 C C . ASN B 1 364 ? 21.203 9.969 -3.139 1 38.66 364 ASN B C 1
ATOM 6058 O O . ASN B 1 364 ? 21.109 9.977 -1.91 1 38.66 364 ASN B O 1
ATOM 6062 N N . ARG B 1 365 ? 21.141 8.906 -3.852 1 37.91 365 ARG B N 1
ATOM 6063 C CA . ARG B 1 365 ? 20.781 7.652 -3.201 1 37.91 365 ARG B CA 1
ATOM 6064 C C . ARG B 1 365 ? 21.922 7.133 -2.338 1 37.91 365 ARG B C 1
ATOM 6066 O O . ARG B 1 365 ? 21.703 6.621 -1.239 1 37.91 365 ARG B O 1
ATOM 6073 N N . MET B 1 366 ? 23.094 7.328 -2.713 1 39.44 366 MET B N 1
ATOM 6074 C CA . MET B 1 366 ? 24.25 6.926 -1.925 1 39.44 366 MET B CA 1
ATOM 6075 C C . MET B 1 366 ? 24.359 7.754 -0.648 1 39.44 366 MET B C 1
ATOM 6077 O O . MET B 1 366 ? 24.656 7.219 0.42 1 39.44 366 MET B O 1
ATOM 6081 N N . LYS B 1 367 ? 24.125 8.922 -0.877 1 43.75 367 LYS B N 1
ATOM 6082 C CA . LYS B 1 367 ? 24.141 9.789 0.302 1 43.75 367 LYS B CA 1
ATOM 6083 C C . LYS B 1 367 ? 23.016 9.43 1.268 1 43.75 367 LYS B C 1
ATOM 6085 O O . LYS B 1 367 ? 23.219 9.414 2.484 1 43.75 367 LYS B O 1
ATOM 6090 N N . ILE B 1 368 ? 21.969 9.086 0.755 1 41.69 368 ILE B N 1
ATOM 6091 C CA . ILE B 1 368 ? 20.844 8.68 1.572 1 41.69 368 ILE B CA 1
ATOM 6092 C C . ILE B 1 368 ? 21.156 7.371 2.289 1 41.69 368 ILE B C 1
ATOM 6094 O O . ILE B 1 368 ? 20.875 7.215 3.479 1 41.69 368 ILE B O 1
ATOM 6098 N N . LEU B 1 369 ? 21.812 6.594 1.613 1 43.53 369 LEU B N 1
ATOM 6099 C CA . LEU B 1 369 ? 22.219 5.344 2.238 1 43.53 369 LEU B CA 1
ATOM 6100 C C . LEU B 1 369 ? 23.234 5.598 3.354 1 43.53 369 LEU B C 1
ATOM 6102 O O . LEU B 1 369 ? 23.172 4.953 4.402 1 43.53 369 LEU B O 1
ATOM 6106 N N . GLN B 1 370 ? 24.078 6.512 3.094 1 42.03 370 GLN B N 1
ATOM 6107 C CA . GLN B 1 370 ? 25.016 6.898 4.141 1 42.03 370 GLN B CA 1
ATOM 6108 C C . GLN B 1 370 ? 24.297 7.496 5.344 1 42.03 370 GLN B C 1
ATOM 6110 O O . GLN B 1 370 ? 24.609 7.172 6.488 1 42.03 370 GLN B O 1
ATOM 6115 N N . GLN B 1 371 ? 23.422 8.258 5.043 1 40.81 371 GLN B N 1
ATOM 6116 C CA . GLN B 1 371 ? 22.672 8.883 6.125 1 40.81 371 GLN B CA 1
ATOM 6117 C C . GLN B 1 371 ? 21.812 7.863 6.859 1 40.81 371 GLN B C 1
ATOM 6119 O O . GLN B 1 371 ? 21.703 7.895 8.086 1 40.81 371 GLN B O 1
ATOM 6124 N N . ARG B 1 372 ? 21.234 7.047 6.137 1 40.81 372 ARG B N 1
ATOM 6125 C CA . ARG B 1 372 ? 20.469 5.961 6.738 1 40.81 372 ARG B CA 1
ATOM 6126 C C . ARG B 1 372 ? 21.359 5.078 7.605 1 40.81 372 ARG B C 1
ATOM 6128 O O . ARG B 1 372 ? 20.953 4.652 8.695 1 40.81 372 ARG B O 1
ATOM 6135 N N . LYS B 1 373 ? 22.531 4.859 7.148 1 42.75 373 LYS B N 1
ATOM 6136 C CA . LYS B 1 373 ? 23.516 4.145 7.945 1 42.75 373 LYS B CA 1
ATOM 6137 C C . LYS B 1 373 ? 23.812 4.879 9.25 1 42.75 373 LYS B C 1
ATOM 6139 O O . LYS B 1 373 ? 23.891 4.262 10.312 1 42.75 373 LYS B O 1
ATOM 6144 N N . GLU B 1 374 ? 23.984 6.07 9.047 1 42.94 374 GLU B N 1
ATOM 6145 C CA . GLU B 1 374 ? 24.266 6.859 10.234 1 42.94 374 GLU B CA 1
ATOM 6146 C C . GLU B 1 374 ? 23.094 6.844 11.211 1 42.94 374 GLU B C 1
ATOM 6148 O O . GLU B 1 374 ? 23.281 6.738 12.422 1 42.94 374 GLU B O 1
ATOM 6153 N N . PHE B 1 375 ? 22 6.891 10.656 1 38.5 375 PHE B N 1
ATOM 6154 C CA . PHE B 1 375 ? 20.797 6.875 11.484 1 38.5 375 PHE B CA 1
ATOM 6155 C C . PHE B 1 375 ? 20.625 5.523 12.164 1 38.5 375 PHE B C 1
ATOM 6157 O O . PHE B 1 375 ? 20.359 5.457 13.367 1 38.5 375 PHE B O 1
ATOM 6164 N N . LEU B 1 376 ? 20.734 4.512 11.445 1 42.34 376 LEU B N 1
ATOM 6165 C CA . LEU B 1 376 ? 20.641 3.172 12.016 1 42.34 376 LEU B CA 1
ATOM 6166 C C . LEU B 1 376 ? 21.75 2.936 13.023 1 42.34 376 LEU B C 1
ATOM 6168 O O . LEU B 1 376 ? 21.547 2.256 14.031 1 42.34 376 LEU B O 1
ATOM 6172 N N . GLU B 1 377 ? 22.844 3.432 12.797 1 42.88 377 GLU B N 1
ATOM 6173 C CA . GLU B 1 377 ? 23.938 3.377 13.758 1 42.88 377 GLU B CA 1
ATOM 6174 C C . GLU B 1 377 ? 23.578 4.105 15.055 1 42.88 377 GLU B C 1
ATOM 6176 O O . GLU B 1 377 ? 23.906 3.633 16.141 1 42.88 377 GLU B O 1
ATOM 6181 N N . VAL B 1 378 ? 23.031 5.164 14.812 1 38.75 378 VAL B N 1
ATOM 6182 C CA . VAL B 1 378 ? 22.625 5.898 16 1 38.75 378 VAL B CA 1
ATOM 6183 C C . VAL B 1 378 ? 21.594 5.09 16.781 1 38.75 378 VAL B C 1
ATOM 6185 O O . VAL B 1 378 ? 21.656 5.008 18.016 1 38.75 378 VAL B O 1
ATOM 6188 N N . LEU B 1 379 ? 20.75 4.566 16.109 1 37.16 379 LEU B N 1
ATOM 6189 C CA . LEU B 1 379 ? 19.766 3.738 16.797 1 37.16 379 LEU B CA 1
ATOM 6190 C C . LEU B 1 379 ? 20.406 2.512 17.422 1 37.16 379 LEU B C 1
ATOM 6192 O O . LEU B 1 379 ? 20.031 2.098 18.516 1 37.16 379 LEU B O 1
ATOM 6196 N N . ALA B 1 380 ? 21.281 1.921 16.766 1 37.56 380 ALA B N 1
ATOM 6197 C CA . ALA B 1 380 ? 22.016 0.781 17.312 1 37.56 380 ALA B CA 1
ATOM 6198 C C . ALA B 1 380 ? 22.922 1.208 18.469 1 37.56 380 ALA B C 1
ATOM 6200 O O . ALA B 1 380 ? 23.141 0.44 19.422 1 37.56 380 ALA B O 1
ATOM 6201 N N . SER B 1 381 ? 23.469 2.314 18.391 1 35.38 381 SER B N 1
ATOM 6202 C CA . SER B 1 381 ? 24.328 2.777 19.484 1 35.38 381 SER B CA 1
ATOM 6203 C C . SER B 1 381 ? 23.5 3.168 20.703 1 35.38 381 SER B C 1
ATOM 6205 O O . SER B 1 381 ? 24.047 3.307 21.797 1 35.38 381 SER B O 1
ATOM 6207 N N . SER B 1 382 ? 22.406 3.508 20.422 1 32.44 382 SER B N 1
ATOM 6208 C CA . SER B 1 382 ? 21.656 3.875 21.609 1 32.44 382 SER B CA 1
ATOM 6209 C C . SER B 1 382 ? 21.234 2.639 22.406 1 32.44 382 SER B C 1
ATOM 6211 O O . SER B 1 382 ? 20.656 2.754 23.484 1 32.44 382 SER B O 1
ATOM 6213 N N . ASN B 1 383 ? 21.188 1.54 21.891 1 27.81 383 ASN B N 1
ATOM 6214 C CA . ASN B 1 383 ? 21.016 0.424 22.812 1 27.81 383 ASN B CA 1
ATOM 6215 C C . ASN B 1 383 ? 22.344 -0.072 23.344 1 27.81 383 ASN B C 1
ATOM 6217 O O . ASN B 1 383 ? 23.312 -0.22 22.594 1 27.81 383 ASN B O 1
#